Protein AF-A0A962GHF7-F1 (afdb_monomer_lite)

Radius of gyration: 29.21 Å; chains: 1; bounding box: 73×78×81 Å

Foldseek 3Di:
DDDDPPPDPPDPPVCPLFKFWFFLWFCDVFKAADPDDADFQAFADAPQWTWGWIHGPQFTAIWIARNVQRDIDGQGGARDSPQWAQFDDPHQKTKIWGARDPPGFTFIWMASRDNVRTDTLDPFGADPPDDSPFRQWDADQQWIWGQGPVQWIWIQHPSDTDTAPAHDPDRPPQAKDDLHVQFIWGARPVDQQWIWTGHPVHIDTLPPRDPPQKGWDGWDQDPQKIWTWIFRHDDPLTWIWIWIAHSVSDIDILVVDVVRTQFRDWDDAPNWIKTKHFDNVAQRKIWIFTADPVRDTDDTLDIDHQWDWDDWDHAHQKIKTWIQNPVPRFIWIWIQANVRHTDTDPDRDDFPAAPHFAQQVNWTWGWDQDVVQRWTWTWTQHNVRDTDTWTFDQWHWRHWHDDPNDNWIWTFIQGNVPRITGITTIDSFHAPDPLPAAWKDFPVDPPKTKGWDWDADPVGFIKIKMKIFDDDPNHTAIWIWMDGDDRPHQKDKTWIWGFDDPCVPPPPDDTDIDGAFMKMWGGPHSQWIWIWTAGPNDIDIGIMGGPDCPVSVSRITDD

pLDDT: mean 82.67, std 13.57, range [33.34, 98.19]

Sequence (559 aa):
MSKFFTIFLLLFSNYIDSKSWNHLLAQKEHLQFSPDFPTIESPVLIDNKLVFKGLSYQHFGLWSYDTQTNELLTLIPSKANNSIRNLTNTGSEVYFLYRETEYGHDTIWKTDGTLSGTGELNNEHVFIGGSPNQPSMVFEDNVLLARGSNGVILEFSNNQMISHDVGLYDVFLNRLCVFGPQNFVTFDYYDEKRVVHITESGISELSTILPEGFVINHMVNIDNDCYIHITEGFDYNAPFDILKVSPSGETKLFSDNDNLQNIYQIFKHNNKKYAFRKNLDEENSSSILTLSAENQIENVLFTLSNGSFNEIISTKGQLHVRFDESLTGEYKHYYMGPDNSFLPLRSNRYLKLPNHYPSLNSDTLILTEEELLGKIEINSINSDGQQVTVSSQGFDFIDAISSEFSDNVFYLLRDRETGIKSIYSLSDQPYIGAPSSGIWHDPELKNQGLFIRQGNRHFGAPYIFATMYTFHNGQPFWVAGNTDYSPGQSSIQIDLFDFQGSNFFELFEEPARNEFGTITITPSGCDSMHIQVAHDGLTHDFNFRRINNTTYKKYCLQN

Secondary structure (DSSP, 8-state):
----SSSS-----------EEEEEEE-BTTEEE-SS--SSS--EEETTEEEEEEEESS-EEEEEEETTT--EEEEEEESSGGGEEEEEE-SS-EEEEE-SSTTSPEEEEEESSSSTT-EEEEEEEE---S-TTS--EEEETTEEEEEBTTSPEEEEETTEEEEE-----S--TTSEEEEETTEEEEE-TTSTT-EEEEETTEEEE-S----TTEEEEEEEEETTEEEEEEEETT-TTS-EEEEEE-TT--EEESTTSGGGTTEEEEEEETTEEEEEEEETTSTTEEEEEEE-TTS-EEEEEEEESS-EEEEEEE-SS-EEEEEEETTTTEEEEEEE-TTS-EEEES--S-----SS--EETTEEEEEEEETTTTEEEEEEE-TT--EEEEEESSEEEEEEEEETTEEEEEEEEEETTT--EEEEEEESS--SSGGG-EEEE-TTSTT-EEEEEEEE-TTS-EEEEEEEEEEETTEEEEEEEEEE--TT-S-EEEEEEEEESSGGGSTTPPPEEEEEEEEEEEE-SSSEEEEEEEETTEEEEEEEEES--TTTGGGB-B-

Structure (mmCIF, N/CA/C/O backbone):
data_AF-A0A962GHF7-F1
#
_entry.id   AF-A0A962GHF7-F1
#
loop_
_atom_site.group_PDB
_atom_site.id
_atom_site.type_symbol
_atom_site.label_atom_id
_atom_site.label_alt_id
_atom_site.label_comp_id
_atom_site.label_asym_id
_atom_site.label_entity_id
_atom_site.label_seq_id
_atom_site.pdbx_PDB_ins_code
_atom_site.Cartn_x
_atom_site.Cartn_y
_atom_site.Cartn_z
_atom_site.occupancy
_atom_site.B_iso_or_equiv
_atom_site.auth_seq_id
_atom_site.auth_comp_id
_atom_site.auth_asym_id
_atom_site.auth_atom_id
_atom_site.pdbx_PDB_model_num
ATOM 1 N N . MET A 1 1 ? -37.617 52.497 7.848 1.00 41.84 1 MET A N 1
ATOM 2 C CA . MET A 1 1 ? -36.383 51.919 8.421 1.00 41.84 1 MET A CA 1
ATOM 3 C C . MET A 1 1 ? -36.508 50.407 8.392 1.00 41.84 1 MET A C 1
ATOM 5 O O . MET A 1 1 ? -36.946 49.794 9.350 1.00 41.84 1 MET A O 1
ATOM 9 N N . SER A 1 2 ? -36.229 49.849 7.221 1.00 42.25 2 SER A N 1
ATOM 10 C CA . SER A 1 2 ? -36.240 48.426 6.886 1.00 42.25 2 SER A CA 1
ATOM 11 C C . SER A 1 2 ? -34.882 48.140 6.246 1.00 42.25 2 SER A C 1
ATOM 13 O O . SER A 1 2 ? -34.364 49.027 5.565 1.00 42.25 2 SER A O 1
ATOM 15 N N . LYS A 1 3 ? -34.365 46.922 6.454 1.00 37.94 3 LYS A N 1
ATOM 16 C CA . LYS A 1 3 ? -33.073 46.370 5.998 1.00 37.94 3 LYS A CA 1
ATOM 17 C C . LYS A 1 3 ? -31.865 46.727 6.869 1.00 37.94 3 LYS A C 1
ATOM 19 O O . LYS A 1 3 ? -31.210 47.719 6.600 1.00 37.94 3 LYS A O 1
ATOM 24 N N . PHE A 1 4 ? -31.545 45.882 7.858 1.00 37.69 4 PHE A N 1
ATOM 25 C CA . PHE A 1 4 ? -30.149 45.683 8.303 1.00 37.69 4 PHE A CA 1
ATOM 26 C C . PHE A 1 4 ? -29.876 44.379 9.089 1.00 37.69 4 PHE A C 1
ATOM 28 O O . PHE A 1 4 ? -28.851 44.275 9.747 1.00 37.69 4 PHE A O 1
ATOM 35 N N . PHE A 1 5 ? -30.742 43.358 9.027 1.00 38.19 5 PHE A N 1
ATOM 36 C CA . PHE A 1 5 ? -30.553 42.127 9.819 1.00 38.19 5 PHE A CA 1
ATOM 37 C C . PHE A 1 5 ? -30.829 40.854 9.010 1.00 38.19 5 PHE A C 1
ATOM 39 O O . PHE A 1 5 ? -31.669 40.030 9.350 1.00 38.19 5 PHE A O 1
ATOM 46 N N . THR A 1 6 ? -30.153 40.708 7.873 1.00 38.44 6 THR A N 1
ATOM 47 C CA . THR A 1 6 ? -30.081 39.443 7.127 1.00 38.44 6 THR A CA 1
ATOM 48 C C . THR A 1 6 ? -28.832 39.506 6.256 1.00 38.44 6 THR A C 1
ATOM 50 O O . THR A 1 6 ? -28.925 39.995 5.145 1.00 38.44 6 THR A O 1
ATOM 53 N N . ILE A 1 7 ? -27.666 39.169 6.816 1.00 34.47 7 ILE A N 1
ATOM 54 C CA . ILE A 1 7 ? -26.400 38.729 6.180 1.00 34.47 7 ILE A CA 1
ATOM 55 C C . ILE A 1 7 ? -25.414 38.597 7.356 1.00 34.47 7 ILE A C 1
ATOM 57 O O . ILE A 1 7 ? -24.706 39.535 7.688 1.00 34.47 7 ILE A O 1
ATOM 61 N N . PHE A 1 8 ? -25.481 37.485 8.090 1.00 34.94 8 PHE A N 1
ATOM 62 C CA . PHE A 1 8 ? -24.362 36.966 8.907 1.00 34.94 8 PHE A CA 1
ATOM 63 C C . PHE A 1 8 ? -24.564 35.487 9.304 1.00 34.94 8 PHE A C 1
ATOM 65 O O . PHE A 1 8 ? -23.908 34.982 10.205 1.00 34.94 8 PHE A O 1
ATOM 72 N N . LEU A 1 9 ? -25.488 34.781 8.636 1.00 33.34 9 LEU A N 1
ATOM 73 C CA . LEU A 1 9 ? -25.888 33.408 8.968 1.00 33.34 9 LEU A CA 1
ATOM 74 C C . LEU A 1 9 ? -25.878 32.499 7.724 1.00 33.34 9 LEU A C 1
ATOM 76 O O . LEU A 1 9 ? -26.811 31.751 7.461 1.00 33.34 9 LEU A O 1
ATOM 80 N N . LEU A 1 10 ? -24.811 32.607 6.934 1.00 33.84 10 LEU A N 1
ATOM 81 C CA . LEU A 1 10 ? -24.304 31.521 6.094 1.00 33.84 10 LEU A CA 1
ATOM 82 C C . LEU A 1 10 ? -22.955 31.163 6.729 1.00 33.84 10 LEU A C 1
ATOM 84 O O . LEU A 1 10 ? -21.967 31.859 6.533 1.00 33.84 10 LEU A O 1
ATOM 88 N N . LEU A 1 11 ? -22.978 30.345 7.781 1.00 34.50 11 LEU A N 1
ATOM 89 C CA . LEU A 1 11 ? -22.773 28.902 7.643 1.00 34.50 11 LEU A CA 1
ATOM 90 C C . LEU A 1 11 ? -21.454 28.586 6.919 1.00 34.50 11 LEU A C 1
ATOM 92 O O . LEU A 1 11 ? -21.418 27.789 5.994 1.00 34.50 11 LEU A O 1
ATOM 96 N N . PHE A 1 12 ? -20.345 29.125 7.428 1.00 33.81 12 PHE A N 1
ATOM 97 C CA . PHE A 1 12 ? -19.187 28.260 7.640 1.00 33.81 12 PHE A CA 1
ATOM 98 C C . PHE A 1 12 ? -19.544 27.303 8.785 1.00 33.81 12 PHE A C 1
ATOM 100 O O . PHE A 1 12 ? -19.048 27.426 9.903 1.00 33.81 12 PHE A O 1
ATOM 107 N N . SER A 1 13 ? -20.442 26.346 8.526 1.00 34.25 13 SER A N 1
ATOM 108 C CA . SER A 1 13 ? -20.278 25.042 9.151 1.00 34.25 13 SER A CA 1
ATOM 109 C C . SER A 1 13 ? -19.031 24.474 8.492 1.00 34.25 13 SER A C 1
ATOM 111 O O . SER A 1 13 ? -19.116 23.725 7.522 1.00 34.25 13 SER A O 1
ATOM 113 N N . ASN A 1 14 ? -17.863 24.901 8.972 1.00 36.84 14 ASN A N 1
ATOM 114 C CA . ASN A 1 14 ? -16.688 24.067 8.858 1.00 36.84 14 ASN A CA 1
ATOM 115 C C . ASN A 1 14 ? -17.081 22.826 9.654 1.00 36.84 14 ASN A C 1
ATOM 117 O O . ASN A 1 14 ? -16.964 22.808 10.879 1.00 36.84 14 ASN A O 1
ATOM 121 N N . TYR A 1 15 ? -17.686 21.856 8.966 1.00 40.62 15 TYR A N 1
ATOM 122 C CA . TYR A 1 15 ? -17.605 20.468 9.359 1.00 40.62 15 TYR A CA 1
ATOM 123 C C . TYR A 1 15 ? -16.105 20.227 9.431 1.00 40.62 15 TYR A C 1
ATOM 125 O O . TYR A 1 15 ? -15.425 20.020 8.432 1.00 40.62 15 TYR A O 1
ATOM 133 N N . ILE A 1 16 ? -15.550 20.448 10.620 1.00 43.69 16 ILE A N 1
ATOM 134 C CA . ILE A 1 16 ? -14.257 19.907 10.972 1.00 43.69 16 ILE A CA 1
ATOM 135 C C . ILE A 1 16 ? -14.584 18.428 11.086 1.00 43.69 16 ILE A C 1
ATOM 137 O O . ILE A 1 16 ? -14.945 17.964 12.166 1.00 43.69 16 ILE A O 1
ATOM 141 N N . ASP A 1 17 ? -14.596 17.739 9.945 1.00 53.25 17 ASP A N 1
ATOM 142 C CA . ASP A 1 17 ? -14.731 16.296 9.908 1.00 53.25 17 ASP A CA 1
ATOM 143 C C . ASP A 1 17 ? -13.555 15.776 10.721 1.00 53.25 17 ASP A C 1
ATOM 145 O O . ASP A 1 17 ? -12.383 15.897 10.344 1.00 53.25 17 ASP A O 1
ATOM 149 N N . SER A 1 18 ? -13.865 15.351 11.944 1.00 57.69 18 SER A N 1
ATOM 150 C CA . SER A 1 18 ? -12.867 14.851 12.864 1.00 57.69 18 SER A CA 1
ATOM 151 C C . SER A 1 18 ? -12.486 13.471 12.366 1.00 57.69 18 SER A C 1
ATOM 153 O O . SER A 1 18 ? -13.131 12.481 12.710 1.00 57.69 18 SER A O 1
ATOM 155 N N . LYS A 1 19 ? -11.451 13.405 11.533 1.00 70.50 19 LYS A N 1
ATOM 156 C CA . LYS A 1 19 ? -10.890 12.123 11.132 1.00 70.50 19 LYS A CA 1
ATOM 157 C C . LYS A 1 19 ? -10.319 11.413 12.364 1.00 70.50 19 LYS A C 1
ATOM 159 O O . LYS A 1 19 ? -9.917 12.035 13.353 1.00 70.50 19 LYS A O 1
ATOM 164 N N . SER A 1 20 ? -10.270 10.091 12.319 1.00 70.12 20 SER A N 1
ATOM 165 C CA . SER A 1 20 ? -9.742 9.280 13.419 1.00 70.12 20 SER A CA 1
ATOM 166 C C . SER A 1 20 ? -8.859 8.145 12.919 1.00 70.12 20 SER A C 1
ATOM 168 O O . SER A 1 20 ? -9.035 7.640 11.807 1.00 70.12 20 SER A O 1
ATOM 170 N N . TRP A 1 21 ? -7.900 7.756 13.763 1.00 76.38 21 TRP A N 1
ATOM 171 C CA . TRP A 1 21 ? -7.088 6.566 13.552 1.00 76.38 21 TRP A CA 1
ATOM 172 C C . TRP A 1 21 ? -7.868 5.328 13.966 1.00 76.38 21 TRP A C 1
ATOM 174 O O . TRP A 1 21 ? -7.890 4.934 15.136 1.00 76.38 21 TRP A O 1
ATOM 184 N N . ASN A 1 22 ? -8.481 4.689 12.980 1.00 75.50 22 ASN A N 1
ATOM 185 C CA . ASN A 1 22 ? -9.209 3.455 13.171 1.00 75.50 22 ASN A CA 1
ATOM 186 C C . ASN A 1 22 ? -8.234 2.281 13.140 1.00 75.50 22 ASN A C 1
ATOM 188 O O . ASN A 1 22 ? -7.770 1.829 12.098 1.00 75.50 22 ASN A O 1
ATOM 192 N N . HIS A 1 23 ? -7.917 1.783 14.327 1.00 78.50 23 HIS A N 1
ATOM 193 C CA . HIS A 1 23 ? -7.039 0.640 14.529 1.00 78.50 23 HIS A CA 1
ATOM 194 C C . HIS A 1 23 ? -7.647 -0.649 13.956 1.00 78.50 23 HIS A C 1
ATOM 196 O O . HIS A 1 23 ? -8.673 -1.103 14.437 1.00 78.50 23 HIS A O 1
ATOM 202 N N . LEU A 1 24 ? -7.057 -1.249 12.929 1.00 78.69 24 LEU A N 1
ATOM 203 C CA . LEU A 1 24 ? -7.611 -2.467 12.319 1.00 78.69 24 LEU A CA 1
ATOM 204 C C . LEU A 1 24 ? -6.968 -3.713 12.897 1.00 78.69 24 LEU A C 1
ATOM 206 O O . LEU A 1 24 ? -7.639 -4.644 13.333 1.00 78.69 24 LEU A O 1
ATOM 210 N N . LEU A 1 25 ? -5.640 -3.700 12.932 1.00 76.25 25 LEU A N 1
ATOM 211 C CA . LEU A 1 25 ? -4.863 -4.839 13.364 1.00 76.25 25 LEU A CA 1
ATOM 212 C C . LEU A 1 25 ? -3.743 -4.354 14.270 1.00 76.25 25 LEU A C 1
ATOM 214 O O . LEU A 1 25 ? -2.734 -3.813 13.815 1.00 76.25 25 LEU A O 1
ATOM 218 N N . ALA A 1 26 ? -3.920 -4.566 15.573 1.00 64.38 26 ALA A N 1
ATOM 219 C CA . ALA A 1 26 ? -2.791 -4.534 16.484 1.00 64.38 26 ALA A CA 1
ATOM 220 C C . ALA A 1 26 ? -1.910 -5.739 16.251 1.00 64.38 26 ALA A C 1
ATOM 222 O O . ALA A 1 26 ? -2.405 -6.840 15.994 1.00 64.38 26 ALA A O 1
ATOM 223 N N . GLN A 1 27 ? -0.633 -5.550 16.553 1.00 62.62 27 GLN A N 1
ATOM 224 C CA . GLN A 1 27 ? 0.126 -6.624 17.155 1.00 62.62 27 GLN A CA 1
ATOM 225 C C . GLN A 1 27 ? -0.617 -7.102 18.416 1.00 62.62 27 GLN A C 1
ATOM 227 O O . GLN A 1 27 ? -0.498 -6.520 19.495 1.00 62.62 27 GLN A O 1
ATOM 232 N N . LYS A 1 28 ? -1.486 -8.107 18.264 1.00 60.53 28 LYS A N 1
ATOM 233 C CA . LYS A 1 28 ? -2.082 -8.811 19.401 1.00 60.53 28 LYS A CA 1
ATOM 234 C C . LYS A 1 28 ? -0.946 -9.542 20.109 1.00 60.53 28 LYS A C 1
ATOM 236 O O . LYS A 1 28 ? 0.072 -9.842 19.488 1.00 60.53 28 LYS A O 1
ATOM 241 N N . GLU A 1 29 ? -1.140 -9.912 21.373 1.00 54.09 29 GLU A N 1
ATOM 242 C CA . GLU A 1 29 ? -0.174 -10.759 22.094 1.00 54.09 29 GLU A CA 1
ATOM 243 C C . GLU A 1 29 ? 0.269 -11.972 21.245 1.00 54.09 29 GLU A C 1
ATOM 245 O O . GLU A 1 29 ? 1.426 -12.379 21.286 1.00 54.09 29 GLU A O 1
ATOM 250 N N . HIS A 1 30 ? -0.634 -12.464 20.383 1.00 62.75 30 HIS A N 1
ATOM 251 C CA . HIS A 1 30 ? -0.453 -13.624 19.516 1.00 62.75 30 HIS A CA 1
ATOM 252 C C . HIS A 1 30 ? -0.048 -13.344 18.062 1.00 62.75 30 HIS A C 1
ATOM 254 O O . HIS A 1 30 ? 0.065 -14.319 17.329 1.00 62.75 30 HIS A O 1
ATOM 260 N N . LEU A 1 31 ? 0.120 -12.097 17.609 1.00 73.25 31 LEU A N 1
ATOM 261 C CA . LEU A 1 31 ? 0.556 -11.808 16.236 1.00 73.25 31 LEU A CA 1
ATOM 262 C C . LEU A 1 31 ? 1.430 -10.557 16.213 1.00 73.25 31 LEU A C 1
ATOM 264 O O . LEU A 1 31 ? 0.940 -9.484 16.527 1.00 73.25 31 LEU A O 1
ATOM 268 N N . GLN A 1 32 ? 2.697 -10.668 15.826 1.00 76.62 32 GLN A N 1
ATOM 269 C CA . GLN A 1 32 ? 3.638 -9.553 15.745 1.00 76.62 32 GLN A CA 1
ATOM 270 C C . GLN A 1 32 ? 4.061 -9.302 14.303 1.00 76.62 32 GLN A C 1
ATOM 272 O O . GLN A 1 32 ? 4.414 -10.237 13.586 1.00 76.62 32 GLN A O 1
ATOM 277 N N . PHE A 1 33 ? 4.080 -8.037 13.885 1.00 79.06 33 PHE A N 1
ATOM 278 C CA . PHE A 1 33 ? 4.818 -7.657 12.683 1.00 79.06 33 PHE A CA 1
ATOM 279 C C . PHE A 1 33 ? 6.308 -7.860 12.954 1.00 79.06 33 PHE A C 1
ATOM 281 O O . PHE A 1 33 ? 6.786 -7.500 14.032 1.00 79.06 33 PHE A O 1
ATOM 288 N N . SER A 1 34 ? 7.038 -8.441 11.999 1.00 65.25 34 SER A N 1
ATOM 289 C CA . SER A 1 34 ? 8.445 -8.795 12.211 1.00 65.25 34 SER A CA 1
ATOM 290 C C . SER A 1 34 ? 9.254 -7.567 12.692 1.00 65.25 34 SER A C 1
ATOM 292 O O . SER A 1 34 ? 9.153 -6.482 12.095 1.00 65.25 34 SER A O 1
ATOM 294 N N . PRO A 1 35 ? 9.996 -7.669 13.812 1.00 59.31 35 PRO A N 1
ATOM 295 C CA . PRO A 1 35 ? 10.671 -6.523 14.419 1.00 59.31 35 PRO A CA 1
ATOM 296 C C . PRO A 1 35 ? 11.843 -6.002 13.572 1.00 59.31 35 PRO A C 1
ATOM 298 O O . PRO A 1 35 ? 12.059 -4.789 13.557 1.00 59.31 35 PRO A O 1
ATOM 301 N N . ASP A 1 36 ? 12.503 -6.876 12.802 1.00 59.44 36 ASP A N 1
ATOM 302 C CA . ASP A 1 36 ? 13.882 -6.672 12.328 1.00 59.44 36 ASP A CA 1
ATOM 303 C C . ASP A 1 36 ? 14.049 -6.177 10.882 1.00 59.44 36 ASP A C 1
ATOM 305 O O . ASP A 1 36 ? 15.181 -5.992 10.438 1.00 59.44 36 ASP A O 1
ATOM 309 N N . PHE A 1 37 ? 12.973 -5.939 10.126 1.00 54.97 37 PHE A N 1
ATOM 310 C CA . PHE A 1 37 ? 13.117 -5.614 8.702 1.00 54.97 37 PHE A CA 1
ATOM 311 C C . PHE A 1 37 ? 12.976 -4.117 8.393 1.00 54.97 37 PHE A C 1
ATOM 313 O O . PHE A 1 37 ? 11.915 -3.533 8.647 1.00 54.97 37 PHE A O 1
ATOM 320 N N . PRO A 1 38 ? 14.016 -3.479 7.817 1.00 52.19 38 PRO A N 1
ATOM 321 C CA . PRO A 1 38 ? 13.871 -2.183 7.180 1.00 52.19 38 PRO A CA 1
ATOM 322 C C . PRO A 1 38 ? 13.023 -2.351 5.905 1.00 52.19 38 PRO A C 1
ATOM 324 O O . PRO A 1 38 ? 13.422 -2.986 4.936 1.00 52.19 38 PRO A O 1
ATOM 327 N N . THR A 1 39 ? 11.815 -1.790 5.945 1.00 54.09 39 THR A N 1
ATOM 328 C CA . THR A 1 39 ? 11.042 -1.243 4.810 1.00 54.09 39 THR A CA 1
ATOM 329 C C . THR A 1 39 ? 10.552 -2.128 3.651 1.00 54.09 39 THR A C 1
ATOM 331 O O . THR A 1 39 ? 9.718 -1.626 2.913 1.00 54.09 39 THR A O 1
ATOM 334 N N . ILE A 1 40 ? 10.993 -3.374 3.439 1.00 54.41 40 ILE A N 1
ATOM 335 C CA . ILE A 1 40 ? 10.717 -4.067 2.146 1.00 54.41 40 ILE A CA 1
ATOM 336 C C . ILE A 1 40 ? 9.635 -5.150 2.213 1.00 54.41 40 ILE A C 1
ATOM 338 O O . ILE A 1 40 ? 9.053 -5.517 1.198 1.00 54.41 40 ILE A O 1
ATOM 342 N N . GLU A 1 41 ? 9.283 -5.619 3.405 1.00 71.88 41 GLU A N 1
ATOM 343 C CA . GLU A 1 41 ? 8.195 -6.591 3.584 1.00 71.88 41 GLU A CA 1
ATOM 344 C C . GLU A 1 41 ? 6.946 -5.926 4.155 1.00 71.88 41 GLU A C 1
ATOM 346 O O . GLU A 1 41 ? 6.341 -6.395 5.124 1.00 71.88 41 GLU A O 1
ATOM 351 N N . SER A 1 42 ? 6.593 -4.784 3.579 1.00 80.50 42 SER A N 1
ATOM 352 C CA . SER A 1 42 ? 5.355 -4.107 3.915 1.00 80.50 42 SER A CA 1
ATOM 353 C C . SER A 1 42 ? 4.149 -4.993 3.603 1.00 80.50 42 SER A C 1
ATOM 355 O O . SER A 1 42 ? 4.185 -5.772 2.646 1.00 80.50 42 SER A O 1
ATOM 357 N N . PRO A 1 43 ? 3.071 -4.901 4.400 1.00 91.12 43 PRO A N 1
ATOM 358 C CA . PRO A 1 43 ? 1.798 -5.493 4.026 1.00 91.12 43 PRO A CA 1
ATOM 359 C C . PRO A 1 43 ? 1.390 -5.049 2.621 1.00 91.12 43 PRO A C 1
ATOM 361 O O . PRO A 1 43 ? 1.591 -3.896 2.246 1.00 91.12 43 PRO A O 1
ATOM 364 N N . VAL A 1 44 ? 0.783 -5.956 1.871 1.00 92.00 44 VAL A N 1
ATOM 365 C CA . VAL A 1 44 ? 0.250 -5.698 0.536 1.00 92.00 44 VAL A CA 1
ATOM 366 C C . VAL A 1 44 ? -1.267 -5.793 0.589 1.00 92.00 44 VAL A C 1
ATOM 368 O O . VAL A 1 44 ? -1.815 -6.698 1.214 1.00 92.00 44 VAL A O 1
ATOM 371 N N . LEU A 1 45 ? -1.951 -4.853 -0.058 1.00 92.06 45 LEU A N 1
ATOM 372 C CA . LEU A 1 45 ? -3.404 -4.854 -0.171 1.00 92.06 45 LEU A CA 1
ATOM 373 C C . LEU A 1 45 ? -3.837 -5.475 -1.506 1.00 92.06 45 LEU A C 1
ATOM 375 O O . LEU A 1 45 ? -3.550 -4.920 -2.565 1.00 92.06 45 LEU A O 1
ATOM 379 N N . ILE A 1 46 ? -4.569 -6.585 -1.446 1.00 92.94 46 ILE A N 1
ATOM 380 C CA . ILE A 1 46 ? -5.248 -7.194 -2.599 1.00 92.94 46 ILE A CA 1
ATOM 381 C C . ILE A 1 46 ? -6.750 -7.226 -2.336 1.00 92.94 46 ILE A C 1
ATOM 383 O O . ILE A 1 46 ? -7.203 -7.763 -1.325 1.00 92.94 46 ILE A O 1
ATOM 387 N N . ASP A 1 47 ? -7.531 -6.595 -3.207 1.00 90.25 47 ASP A N 1
ATOM 388 C CA . ASP A 1 47 ? -8.953 -6.318 -2.984 1.00 90.25 47 ASP A CA 1
ATOM 389 C C . ASP A 1 47 ? -9.223 -5.681 -1.598 1.00 90.25 47 ASP A C 1
ATOM 391 O O . ASP A 1 47 ? -8.886 -4.521 -1.350 1.00 90.25 47 ASP A O 1
ATOM 395 N N . ASN A 1 48 ? -9.815 -6.455 -0.680 1.00 90.31 48 ASN A N 1
ATOM 396 C CA . ASN A 1 48 ? -10.103 -6.088 0.711 1.00 90.31 48 ASN A CA 1
ATOM 397 C C . ASN A 1 48 ? -9.278 -6.908 1.714 1.00 90.31 48 ASN A C 1
ATOM 399 O O . ASN A 1 48 ? -9.678 -7.067 2.863 1.00 90.31 48 ASN A O 1
ATOM 403 N N . LYS A 1 49 ? -8.161 -7.498 1.286 1.00 94.12 49 LYS A N 1
ATOM 404 C CA . LYS A 1 49 ? -7.315 -8.341 2.129 1.00 94.12 49 LYS A CA 1
ATOM 405 C C . LYS A 1 49 ? -5.924 -7.748 2.248 1.00 94.12 49 LYS A C 1
ATOM 407 O O . LYS A 1 49 ? -5.236 -7.513 1.258 1.00 94.12 49 LYS A O 1
ATOM 412 N N . LEU A 1 50 ? -5.502 -7.541 3.487 1.00 94.31 50 LEU A N 1
ATOM 413 C CA . LEU A 1 50 ? -4.124 -7.227 3.823 1.00 94.31 50 LEU A CA 1
ATOM 414 C C . LEU A 1 50 ? -3.347 -8.534 3.936 1.00 94.31 50 LEU A C 1
ATOM 416 O O . LEU A 1 50 ? -3.571 -9.315 4.861 1.00 94.31 50 LEU A O 1
ATOM 420 N N . VAL A 1 51 ? -2.422 -8.757 3.011 1.00 95.06 51 VAL A N 1
ATOM 421 C CA . VAL A 1 51 ? -1.491 -9.883 3.025 1.00 95.06 51 VAL A CA 1
ATOM 422 C C . VAL A 1 51 ? -0.168 -9.413 3.605 1.00 95.06 51 VAL A C 1
ATOM 424 O O . VAL A 1 51 ? 0.436 -8.460 3.119 1.00 95.06 51 VAL A O 1
ATOM 427 N N . PHE A 1 52 ? 0.294 -10.058 4.669 1.00 93.38 52 PHE A N 1
ATOM 428 C CA . PHE A 1 52 ? 1.508 -9.637 5.361 1.00 93.38 52 PHE A CA 1
ATOM 429 C C . PHE A 1 52 ? 2.202 -10.795 6.056 1.00 93.38 52 PHE A C 1
ATOM 431 O O . PHE A 1 52 ? 1.619 -11.830 6.379 1.00 93.38 52 PHE A O 1
ATOM 438 N N . LYS A 1 53 ? 3.483 -10.593 6.337 1.00 91.12 53 LYS A N 1
ATOM 439 C CA . LYS A 1 53 ? 4.266 -11.498 7.163 1.00 91.12 53 LYS A CA 1
ATOM 440 C C . LYS A 1 53 ? 4.063 -11.175 8.640 1.00 91.12 53 LYS A C 1
ATOM 442 O O . LYS A 1 53 ? 4.201 -10.027 9.064 1.00 91.12 53 LYS A O 1
ATOM 447 N N . GLY A 1 54 ? 3.783 -12.198 9.435 1.00 89.31 54 GLY A N 1
ATOM 448 C CA . GLY A 1 54 ? 3.521 -12.059 10.864 1.00 89.31 54 GLY A CA 1
ATOM 449 C C . GLY A 1 54 ? 4.084 -13.221 11.672 1.00 89.31 54 GLY A C 1
ATOM 450 O O . GLY A 1 54 ? 4.269 -14.326 11.162 1.00 89.31 54 GLY A O 1
ATOM 451 N N . LEU A 1 55 ? 4.351 -12.971 12.948 1.00 86.62 55 LEU A N 1
ATOM 452 C CA . LEU A 1 55 ? 4.812 -13.947 13.930 1.00 86.62 55 LEU A CA 1
ATOM 453 C C . LEU A 1 55 ? 3.696 -14.248 14.923 1.00 86.62 55 LEU A C 1
ATOM 455 O O . LEU A 1 55 ? 3.293 -13.347 15.648 1.00 86.62 55 LEU A O 1
ATOM 459 N N . SER A 1 56 ? 3.246 -15.497 15.011 1.00 85.56 56 SER A N 1
ATOM 460 C CA . SER A 1 56 ? 2.435 -15.955 16.140 1.00 85.56 56 SER A CA 1
ATOM 461 C C . SER A 1 56 ? 3.273 -16.565 17.257 1.00 85.56 56 SER A C 1
ATOM 463 O O . SER A 1 56 ? 4.475 -16.763 17.109 1.00 85.56 56 SER A O 1
ATOM 465 N N . TYR A 1 57 ? 2.638 -16.935 18.374 1.00 80.50 57 TYR A N 1
ATOM 466 C CA . TYR A 1 57 ? 3.313 -17.685 19.447 1.00 80.50 57 TYR A CA 1
ATOM 467 C C . TYR A 1 57 ? 3.986 -18.978 18.980 1.00 80.50 57 TYR A C 1
ATOM 469 O O . TYR A 1 57 ? 4.886 -19.471 19.654 1.00 80.50 57 TYR A O 1
ATOM 477 N N . GLN A 1 58 ? 3.509 -19.567 17.884 1.00 82.31 58 GLN A N 1
ATOM 478 C CA . GLN A 1 58 ? 3.935 -20.896 17.459 1.00 82.31 58 GLN A CA 1
ATOM 479 C C . GLN A 1 58 ? 4.838 -20.865 16.229 1.00 82.31 58 GLN A C 1
ATOM 481 O O . GLN A 1 58 ? 5.645 -21.777 16.058 1.00 82.31 58 GLN A O 1
ATOM 486 N N . HIS A 1 59 ? 4.691 -19.866 15.359 1.00 85.31 59 HIS A N 1
ATOM 487 C CA . HIS A 1 59 ? 5.367 -19.854 14.067 1.00 85.31 59 HIS A CA 1
ATOM 488 C C . HIS A 1 59 ? 5.361 -18.454 13.434 1.00 85.31 59 HIS A C 1
ATOM 490 O O . HIS A 1 59 ? 4.458 -17.649 13.660 1.00 85.31 59 HIS A O 1
ATOM 496 N N . PHE A 1 60 ? 6.339 -18.187 12.572 1.00 89.00 60 PHE A N 1
ATOM 497 C CA . PHE A 1 60 ? 6.235 -17.123 11.574 1.00 89.00 60 PHE A CA 1
ATOM 498 C C . PHE A 1 60 ? 5.250 -17.551 10.488 1.00 89.00 60 PHE A C 1
ATOM 500 O O . PHE A 1 60 ? 4.854 -18.710 10.421 1.00 89.00 60 PHE A O 1
ATOM 507 N N . GLY A 1 61 ? 4.794 -16.651 9.635 1.00 92.25 61 GLY A N 1
ATOM 508 C CA . GLY A 1 61 ? 3.926 -17.062 8.545 1.00 92.25 61 GLY A CA 1
ATOM 509 C C . GLY A 1 61 ? 3.458 -15.929 7.668 1.00 92.25 61 GLY A C 1
ATOM 510 O O . GLY A 1 61 ? 3.685 -14.755 7.969 1.00 92.25 61 GLY A O 1
ATOM 511 N N . LEU A 1 62 ? 2.802 -16.325 6.584 1.00 94.56 62 LEU A N 1
ATOM 512 C CA . LEU A 1 62 ? 2.043 -15.429 5.733 1.00 94.56 62 LEU A CA 1
ATOM 513 C C . LEU A 1 62 ? 0.619 -15.397 6.268 1.00 94.56 62 LEU A C 1
ATOM 515 O O . LEU A 1 62 ? 0.016 -16.450 6.485 1.00 94.56 62 LEU A O 1
ATOM 519 N N . TRP A 1 63 ? 0.106 -14.199 6.491 1.00 95.19 63 TRP A N 1
ATOM 520 C CA . TRP A 1 63 ? -1.214 -13.954 7.045 1.00 95.19 63 TRP A CA 1
ATOM 521 C C . TRP A 1 63 ? -2.031 -13.132 6.065 1.00 95.19 63 TRP A C 1
ATOM 523 O O . TRP A 1 63 ? -1.490 -12.333 5.302 1.00 95.19 63 TRP A O 1
ATOM 533 N N . SER A 1 64 ? -3.336 -13.339 6.121 1.00 95.25 64 SER A N 1
ATOM 534 C CA . SER A 1 64 ? -4.348 -12.581 5.406 1.00 95.25 64 SER A CA 1
ATOM 535 C C . SER A 1 64 ? -5.308 -11.999 6.431 1.00 95.25 64 SER A C 1
ATOM 537 O O . SER A 1 64 ? -5.771 -12.716 7.320 1.00 95.25 64 SER A O 1
ATOM 539 N N . TYR A 1 65 ? -5.573 -10.702 6.342 1.00 93.56 65 TYR A N 1
ATOM 540 C CA . TYR A 1 65 ? -6.592 -10.028 7.135 1.00 93.56 65 TYR A CA 1
ATOM 541 C C . TYR A 1 65 ? -7.627 -9.404 6.209 1.00 93.56 65 TYR A C 1
ATOM 543 O O . TYR A 1 65 ? -7.310 -8.470 5.473 1.00 93.56 65 TYR A O 1
ATOM 551 N N . ASP A 1 66 ? -8.854 -9.912 6.252 1.00 92.56 66 ASP A N 1
ATOM 552 C CA . ASP A 1 66 ? -9.972 -9.352 5.501 1.00 92.56 66 ASP A CA 1
ATOM 553 C C . ASP A 1 66 ? -10.494 -8.098 6.214 1.00 92.56 66 ASP A C 1
ATOM 555 O O . ASP A 1 66 ? -10.972 -8.149 7.348 1.00 92.56 66 ASP A O 1
ATOM 559 N N . THR A 1 67 ? -10.380 -6.944 5.561 1.00 87.56 67 THR A N 1
ATOM 560 C CA . THR A 1 67 ? -10.716 -5.641 6.140 1.00 87.56 67 THR A CA 1
ATOM 561 C C . THR A 1 67 ? -12.219 -5.384 6.203 1.00 87.56 67 THR A C 1
ATOM 563 O O . THR A 1 67 ? -12.626 -4.411 6.832 1.00 87.56 67 THR A O 1
ATOM 566 N N . GLN A 1 68 ? -13.048 -6.220 5.566 1.00 86.06 68 GLN A N 1
ATOM 567 C CA . GLN A 1 68 ? -14.508 -6.133 5.648 1.00 86.06 68 GLN A CA 1
ATOM 568 C C . GLN A 1 68 ? -15.063 -7.040 6.744 1.00 86.06 68 GLN A C 1
ATOM 570 O O . GLN A 1 68 ? -15.926 -6.619 7.513 1.00 86.06 68 GLN A O 1
ATOM 575 N N . THR A 1 69 ? -14.577 -8.280 6.827 1.00 86.62 69 THR A N 1
ATOM 576 C CA . THR A 1 69 ? -15.073 -9.262 7.807 1.00 86.62 69 THR A CA 1
ATOM 577 C C . THR A 1 69 ? -14.282 -9.258 9.115 1.00 86.62 69 THR A C 1
ATOM 579 O O . THR A 1 69 ? -14.740 -9.819 10.110 1.00 86.62 69 THR A O 1
ATOM 582 N N . ASN A 1 70 ? -13.117 -8.601 9.141 1.00 83.06 70 ASN A N 1
ATOM 583 C CA . ASN A 1 70 ? -12.109 -8.674 10.205 1.00 83.06 70 ASN A CA 1
ATOM 584 C C . ASN A 1 70 ? -11.606 -10.103 10.471 1.00 83.06 70 ASN A C 1
ATOM 586 O O . ASN A 1 70 ? -11.147 -10.416 11.576 1.00 83.06 70 ASN A O 1
ATOM 590 N N . GLU A 1 71 ? -11.710 -10.987 9.478 1.00 87.56 71 GLU A N 1
ATOM 591 C CA . GLU A 1 71 ? -11.204 -12.349 9.569 1.00 87.56 71 GLU A CA 1
ATOM 592 C C . GLU A 1 71 ? -9.684 -12.354 9.398 1.00 87.56 71 GLU A C 1
ATOM 594 O O . GLU A 1 71 ? -9.144 -11.812 8.435 1.00 87.56 71 GLU A O 1
ATOM 599 N N . LEU A 1 72 ? -8.988 -12.978 10.350 1.00 90.44 72 LEU A N 1
ATOM 600 C CA . LEU A 1 72 ? -7.548 -13.196 10.296 1.00 90.44 72 LEU A CA 1
ATOM 601 C C . LEU A 1 72 ? -7.270 -14.668 9.985 1.00 90.44 72 LEU A C 1
ATOM 603 O O . LEU A 1 72 ? -7.653 -15.550 10.756 1.00 90.44 72 LEU A O 1
ATOM 607 N N . LEU A 1 73 ? -6.536 -14.917 8.906 1.00 93.75 73 LEU A N 1
ATOM 608 C CA . LEU A 1 73 ? -6.230 -16.245 8.395 1.00 93.75 73 LEU A CA 1
ATOM 609 C C . LEU A 1 73 ? -4.719 -16.441 8.245 1.00 93.75 73 LEU A C 1
ATOM 611 O O . LEU A 1 73 ? -4.032 -15.619 7.642 1.00 93.75 73 LEU A O 1
ATOM 615 N N . THR A 1 74 ? -4.195 -17.559 8.746 1.00 94.75 74 THR A N 1
ATOM 616 C CA . THR A 1 74 ? -2.836 -18.007 8.409 1.00 94.75 74 THR A CA 1
ATOM 617 C C . THR A 1 74 ? -2.870 -18.676 7.041 1.00 94.75 74 THR A C 1
ATOM 619 O O . THR A 1 74 ? -3.510 -19.713 6.895 1.00 94.75 74 THR A O 1
ATOM 622 N N . LEU A 1 75 ? -2.160 -18.125 6.060 1.00 95.75 75 LEU A N 1
ATOM 623 C CA . LEU A 1 75 ? -2.030 -18.710 4.725 1.00 95.75 75 LEU A CA 1
ATOM 624 C C . LEU A 1 75 ? -0.930 -19.773 4.682 1.00 95.75 75 LEU A C 1
ATOM 626 O O . LEU A 1 75 ? -1.149 -20.878 4.198 1.00 95.75 75 LEU A O 1
ATOM 630 N N . ILE A 1 76 ? 0.247 -19.450 5.229 1.00 94.31 76 ILE A N 1
ATOM 631 C CA . ILE A 1 76 ? 1.395 -20.364 5.289 1.00 94.31 76 ILE A CA 1
ATOM 632 C C . ILE A 1 76 ? 2.035 -20.268 6.672 1.00 94.31 76 ILE A C 1
ATOM 634 O O . ILE A 1 76 ? 2.635 -19.235 6.981 1.00 94.31 76 ILE A O 1
ATOM 638 N N . PRO A 1 77 ? 1.967 -21.314 7.512 1.00 91.31 77 PRO A N 1
ATOM 639 C CA . PRO A 1 77 ? 2.795 -21.380 8.704 1.00 91.31 77 PRO A CA 1
ATOM 640 C C . PRO A 1 77 ? 4.253 -21.656 8.307 1.00 91.31 77 PRO A C 1
ATOM 642 O O . PRO A 1 77 ? 4.542 -22.538 7.503 1.00 91.31 77 PRO A O 1
ATOM 645 N N . SER A 1 78 ? 5.194 -20.926 8.894 1.00 85.56 78 SER A N 1
ATOM 646 C CA . SER A 1 78 ? 6.632 -21.124 8.729 1.00 85.56 78 SER A CA 1
ATOM 647 C C . SER A 1 78 ? 7.361 -21.186 10.067 1.00 85.56 78 SER A C 1
ATOM 649 O O . SER A 1 78 ? 7.143 -20.392 10.980 1.00 85.56 78 SER A O 1
ATOM 651 N N . LYS A 1 79 ? 8.319 -22.105 10.167 1.00 81.81 79 LYS A N 1
ATOM 652 C CA . LYS A 1 79 ? 9.189 -22.216 11.339 1.00 81.81 79 LYS A CA 1
ATOM 653 C C . LYS A 1 79 ? 10.314 -21.178 11.359 1.00 81.81 79 LYS A C 1
ATOM 655 O O . LYS A 1 79 ? 10.873 -20.952 12.427 1.00 81.81 79 LYS A O 1
ATOM 660 N N . ALA A 1 80 ? 10.648 -20.555 10.226 1.00 82.69 80 ALA A N 1
ATOM 661 C CA . ALA A 1 80 ? 11.747 -19.597 10.134 1.00 82.69 80 ALA A CA 1
ATOM 662 C C . ALA A 1 80 ? 11.250 -18.181 9.811 1.00 82.69 80 ALA A C 1
ATOM 664 O O . ALA A 1 80 ? 10.374 -17.981 8.968 1.00 82.69 80 ALA A O 1
ATOM 665 N N . ASN A 1 81 ? 11.855 -17.181 10.464 1.00 77.50 81 ASN A N 1
ATOM 666 C CA . ASN A 1 81 ? 11.521 -15.767 10.258 1.00 77.50 81 ASN A CA 1
ATOM 667 C C . ASN A 1 81 ? 11.752 -15.343 8.806 1.00 77.50 81 ASN A C 1
ATOM 669 O O . ASN A 1 81 ? 10.983 -14.572 8.263 1.00 77.50 81 ASN A O 1
ATOM 673 N N . ASN A 1 82 ? 12.758 -15.887 8.125 1.00 79.00 82 ASN A N 1
ATOM 674 C CA . ASN A 1 82 ? 13.158 -15.405 6.796 1.00 79.00 82 ASN A CA 1
ATOM 675 C C . ASN A 1 82 ? 12.550 -16.212 5.645 1.00 79.00 82 ASN A C 1
ATOM 677 O O . ASN A 1 82 ? 13.005 -16.109 4.509 1.00 79.00 82 ASN A O 1
ATOM 681 N N . SER A 1 83 ? 11.528 -17.017 5.938 1.00 85.75 83 SER A N 1
ATOM 682 C CA . SER A 1 83 ? 10.904 -17.888 4.949 1.00 85.75 83 SER A CA 1
ATOM 683 C C . SER A 1 83 ? 10.041 -17.176 3.935 1.00 85.75 83 SER A C 1
ATOM 685 O O . SER A 1 83 ? 9.757 -17.780 2.925 1.00 85.75 83 SER A O 1
ATOM 687 N N . ILE A 1 84 ? 9.563 -15.965 4.193 1.00 90.94 84 ILE A N 1
ATOM 688 C CA . ILE A 1 84 ? 8.667 -15.242 3.284 1.00 90.94 84 ILE A CA 1
ATOM 689 C C . ILE A 1 84 ? 9.296 -13.890 3.020 1.00 90.94 84 ILE A C 1
ATOM 691 O O . ILE A 1 84 ? 9.640 -13.209 3.990 1.00 90.94 84 ILE A O 1
ATOM 695 N N . ARG A 1 85 ? 9.465 -13.547 1.740 1.00 89.38 85 ARG A N 1
ATOM 696 C CA . ARG A 1 85 ? 10.126 -12.322 1.273 1.00 89.38 85 ARG A CA 1
ATOM 697 C C . ARG A 1 85 ? 9.489 -11.807 -0.016 1.00 89.38 85 ARG A C 1
ATOM 699 O O . ARG A 1 85 ? 8.874 -12.582 -0.743 1.00 89.38 85 ARG A O 1
ATOM 706 N N . ASN A 1 86 ? 9.711 -10.526 -0.317 1.00 87.12 86 ASN A N 1
ATOM 707 C CA . ASN A 1 86 ? 9.327 -9.869 -1.573 1.00 87.12 86 ASN A CA 1
ATOM 708 C C . ASN A 1 86 ? 7.848 -10.062 -1.934 1.00 87.12 86 ASN A C 1
ATOM 710 O O . ASN A 1 86 ? 7.537 -10.684 -2.942 1.00 87.12 86 ASN A O 1
ATOM 714 N N . LEU A 1 87 ? 6.939 -9.554 -1.100 1.00 91.12 87 LEU A N 1
ATOM 715 C CA . LEU A 1 87 ? 5.518 -9.517 -1.445 1.00 91.12 87 LEU A CA 1
ATOM 716 C C . LEU A 1 87 ? 5.318 -8.535 -2.615 1.00 91.12 87 LEU A C 1
ATOM 718 O O . LEU A 1 87 ? 5.502 -7.331 -2.449 1.00 91.12 87 LEU A O 1
ATOM 722 N N . THR A 1 88 ? 4.947 -9.045 -3.787 1.00 89.94 88 THR A N 1
ATOM 723 C CA . THR A 1 88 ? 4.725 -8.265 -5.012 1.00 89.94 88 THR A CA 1
ATOM 724 C C . THR A 1 88 ? 3.250 -8.316 -5.393 1.00 89.94 88 THR A C 1
ATOM 726 O O . THR A 1 88 ? 2.723 -9.387 -5.695 1.00 89.94 88 THR A O 1
ATOM 729 N N . ASN A 1 89 ? 2.582 -7.161 -5.372 1.00 89.56 89 ASN A N 1
ATOM 730 C CA . ASN A 1 89 ? 1.185 -7.031 -5.778 1.00 89.56 89 ASN A CA 1
ATOM 731 C C . ASN A 1 89 ? 1.047 -7.065 -7.303 1.00 89.56 89 ASN A C 1
ATOM 733 O O . ASN A 1 89 ? 1.783 -6.373 -7.998 1.00 89.56 89 ASN A O 1
ATOM 737 N N . THR A 1 90 ? 0.073 -7.816 -7.802 1.00 88.94 90 THR A N 1
ATOM 738 C CA . THR A 1 90 ? -0.282 -7.888 -9.232 1.00 88.94 90 THR A CA 1
ATOM 739 C C . THR A 1 90 ? -1.746 -7.518 -9.488 1.00 88.94 90 THR A C 1
ATOM 741 O O . THR A 1 90 ? -2.255 -7.650 -10.597 1.00 88.94 90 THR A O 1
ATOM 744 N N . GLY A 1 91 ? -2.435 -7.066 -8.438 1.00 87.00 91 GLY A N 1
ATOM 745 C CA . GLY A 1 91 ? -3.849 -6.731 -8.413 1.00 87.00 91 GLY A CA 1
ATOM 746 C C . GLY A 1 91 ? -4.665 -7.735 -7.636 1.00 87.00 91 GLY A C 1
ATOM 747 O O . GLY A 1 91 ? -4.928 -7.525 -6.454 1.00 87.00 91 GLY A O 1
ATOM 748 N N . SER A 1 92 ? -5.058 -8.828 -8.282 1.00 91.75 92 SER A N 1
ATOM 749 C CA . SER A 1 92 ? -5.831 -9.890 -7.628 1.00 91.75 92 SER A CA 1
ATOM 750 C C . SER A 1 92 ? -4.964 -10.911 -6.888 1.00 91.75 92 SER A C 1
ATOM 752 O O . SER A 1 92 ? -5.483 -11.718 -6.123 1.00 91.75 92 SER A O 1
ATOM 754 N N . GLU A 1 93 ? -3.652 -10.918 -7.132 1.00 94.38 93 GLU A N 1
ATOM 755 C CA . GLU A 1 93 ? -2.722 -11.886 -6.552 1.00 94.38 93 GLU A CA 1
ATOM 756 C C . GLU A 1 93 ? -1.481 -11.183 -5.977 1.00 94.38 93 GLU A C 1
ATOM 758 O O . GLU A 1 93 ? -1.031 -10.147 -6.476 1.00 94.38 93 GLU A O 1
ATOM 763 N N . VAL A 1 94 ? -0.894 -11.782 -4.942 1.00 94.25 94 VAL A N 1
ATOM 764 C CA . VAL A 1 94 ? 0.438 -11.453 -4.428 1.00 94.25 94 VAL A CA 1
ATOM 765 C C . VAL A 1 94 ? 1.381 -12.597 -4.748 1.00 94.25 94 VAL A C 1
ATOM 767 O O . VAL A 1 94 ? 1.122 -13.739 -4.368 1.00 94.25 94 VAL A O 1
ATOM 770 N N . TYR A 1 95 ? 2.500 -12.277 -5.383 1.00 93.69 95 TYR A N 1
ATOM 771 C CA . TYR A 1 95 ? 3.604 -13.203 -5.606 1.00 93.69 95 TYR A CA 1
ATOM 772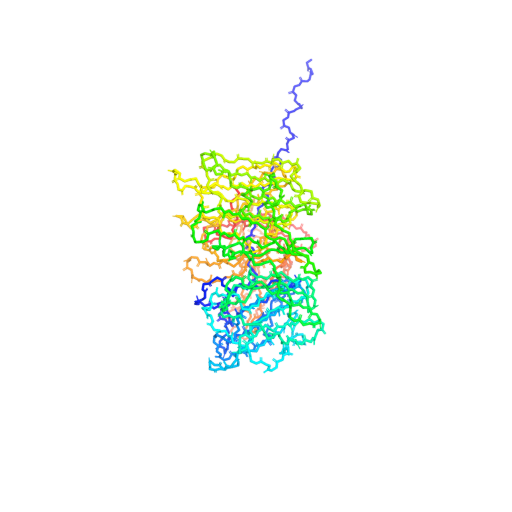 C C . TYR A 1 95 ? 4.665 -12.971 -4.539 1.00 93.69 95 TYR A C 1
ATOM 774 O O . TYR A 1 95 ? 4.873 -11.841 -4.103 1.00 93.69 95 TYR A O 1
ATOM 782 N N . PHE A 1 96 ? 5.318 -14.032 -4.079 1.00 93.62 96 PHE A N 1
ATOM 783 C CA . PHE A 1 96 ? 6.346 -13.935 -3.046 1.00 93.62 96 PHE A CA 1
ATOM 784 C C . PHE A 1 96 ? 7.335 -15.086 -3.119 1.00 93.62 96 PHE A C 1
ATOM 786 O O . PHE A 1 96 ? 7.084 -16.127 -3.726 1.00 93.62 96 PHE A O 1
ATOM 793 N N . LEU A 1 97 ? 8.476 -14.887 -2.469 1.00 91.44 97 LEU A N 1
ATOM 794 C CA . LEU A 1 97 ? 9.503 -15.906 -2.339 1.00 91.44 97 LEU A CA 1
ATOM 795 C C . LEU A 1 97 ? 9.315 -16.632 -1.019 1.00 91.44 97 LEU A C 1
ATOM 797 O O . LEU A 1 97 ? 9.273 -15.999 0.042 1.00 91.44 97 LEU A O 1
ATOM 801 N N . TYR A 1 98 ? 9.213 -17.956 -1.101 1.00 92.44 98 TYR A N 1
ATOM 802 C CA . TYR A 1 98 ? 9.116 -18.829 0.053 1.00 92.44 98 TYR A CA 1
ATOM 803 C C . TYR A 1 98 ? 10.347 -19.719 0.201 1.00 92.44 98 TYR A C 1
ATOM 805 O O . TYR A 1 98 ? 10.816 -20.331 -0.760 1.00 92.44 98 TYR A O 1
ATOM 813 N N . ARG A 1 99 ? 10.826 -19.845 1.436 1.00 90.12 99 ARG A N 1
ATOM 814 C CA . ARG A 1 99 ? 11.920 -20.726 1.827 1.00 90.12 99 ARG A CA 1
ATOM 815 C C . ARG A 1 99 ? 11.482 -21.624 2.971 1.00 90.12 99 ARG A C 1
ATOM 817 O O . ARG A 1 99 ? 11.310 -21.160 4.097 1.00 90.12 99 ARG A O 1
ATOM 824 N N . GLU A 1 100 ? 11.344 -22.917 2.708 1.00 84.88 100 GLU A N 1
ATOM 825 C CA . GLU A 1 100 ? 10.832 -23.874 3.698 1.00 84.88 100 GLU A CA 1
ATOM 826 C C . GLU A 1 100 ? 11.730 -23.990 4.945 1.00 84.88 100 GLU A C 1
ATOM 828 O O . GLU A 1 100 ? 11.250 -24.110 6.073 1.00 84.88 100 GLU A O 1
ATOM 833 N N . THR A 1 101 ? 13.051 -23.918 4.759 1.00 82.31 101 THR A N 1
ATOM 834 C CA . THR A 1 101 ? 14.040 -24.014 5.843 1.00 82.31 101 THR A CA 1
ATOM 835 C C . THR A 1 101 ? 15.034 -22.859 5.780 1.00 82.31 101 THR A C 1
ATOM 837 O O . THR A 1 101 ? 15.205 -22.245 4.735 1.00 82.31 101 THR A O 1
ATOM 840 N N . GLU A 1 102 ? 15.734 -22.555 6.874 1.00 77.56 102 GLU A N 1
ATOM 841 C CA . GLU A 1 102 ? 16.716 -21.455 6.914 1.00 77.56 102 GLU A CA 1
ATOM 842 C C . GLU A 1 102 ? 17.781 -21.553 5.801 1.00 77.56 102 GLU A C 1
ATOM 844 O O . GLU A 1 102 ? 18.167 -20.541 5.211 1.00 77.56 102 GLU A O 1
ATOM 849 N N . TYR A 1 103 ? 18.171 -22.786 5.460 1.00 78.94 103 TYR A N 1
ATOM 850 C CA . TYR A 1 103 ? 19.155 -23.119 4.426 1.00 78.94 103 TYR A CA 1
ATOM 851 C C . TYR A 1 103 ? 18.530 -23.625 3.117 1.00 78.94 103 TYR A C 1
ATOM 853 O O . TYR A 1 103 ? 19.247 -24.106 2.243 1.00 78.94 103 TYR A O 1
ATOM 861 N N . GLY A 1 104 ? 17.202 -23.566 2.994 1.00 80.56 104 GLY A N 1
ATOM 862 C CA . GLY A 1 104 ? 16.488 -24.004 1.802 1.00 80.56 104 GLY A CA 1
ATOM 863 C C . GLY A 1 104 ? 16.708 -23.068 0.618 1.00 80.56 104 GLY A C 1
ATOM 864 O O . GLY A 1 104 ? 17.134 -21.921 0.768 1.00 80.56 104 GLY A O 1
ATOM 865 N N . HIS A 1 105 ? 16.379 -23.562 -0.569 1.00 86.38 105 HIS A N 1
ATOM 866 C CA . HIS A 1 105 ? 16.259 -22.722 -1.751 1.00 86.38 105 HIS A CA 1
ATOM 867 C C . HIS A 1 105 ? 14.959 -21.922 -1.706 1.00 86.38 105 HIS A C 1
ATOM 869 O O . HIS A 1 105 ? 13.973 -22.353 -1.105 1.00 86.38 105 HIS A O 1
ATOM 875 N N . ASP A 1 106 ? 14.975 -20.754 -2.341 1.00 89.25 106 ASP A N 1
ATOM 876 C CA . ASP A 1 106 ? 13.768 -19.964 -2.524 1.00 89.25 106 ASP A CA 1
ATOM 877 C C . ASP A 1 106 ? 12.952 -20.540 -3.679 1.00 89.25 106 ASP A C 1
ATOM 879 O O . ASP A 1 106 ? 13.497 -20.931 -4.712 1.00 89.25 106 ASP A O 1
ATOM 883 N N . THR A 1 107 ? 11.644 -20.591 -3.479 1.00 90.69 107 THR A N 1
ATOM 884 C CA . THR A 1 107 ? 10.639 -21.011 -4.461 1.00 90.69 107 THR A CA 1
ATOM 885 C C . THR A 1 107 ? 9.653 -19.866 -4.646 1.00 90.69 107 THR A C 1
ATOM 887 O O . THR A 1 107 ? 9.480 -19.045 -3.740 1.00 90.69 107 THR A O 1
ATOM 890 N N . ILE A 1 108 ? 9.026 -19.774 -5.818 1.00 91.31 108 ILE A N 1
ATOM 891 C CA . ILE A 1 108 ? 8.037 -18.725 -6.090 1.00 91.31 108 ILE A CA 1
ATOM 892 C C . ILE A 1 108 ? 6.651 -19.250 -5.762 1.00 91.31 108 ILE A C 1
ATOM 894 O O . ILE A 1 108 ? 6.237 -20.318 -6.211 1.00 91.31 108 ILE A O 1
ATOM 898 N N . TRP A 1 109 ? 5.938 -18.460 -4.974 1.00 94.88 109 TRP A N 1
ATOM 899 C CA . TRP A 1 109 ? 4.590 -18.733 -4.523 1.00 94.88 109 TRP A CA 1
ATOM 900 C C . TRP A 1 109 ? 3.675 -17.592 -4.923 1.00 94.88 109 TRP A C 1
ATOM 902 O O . TRP A 1 109 ? 4.121 -16.463 -5.139 1.00 94.88 109 TRP A O 1
ATOM 912 N N . LYS A 1 110 ? 2.381 -17.893 -4.973 1.00 95.75 110 LYS A N 1
ATOM 913 C CA . LYS A 1 110 ? 1.339 -16.881 -5.089 1.00 95.75 110 LYS A CA 1
ATOM 914 C C . LYS A 1 110 ? 0.233 -17.078 -4.069 1.00 95.75 110 LYS A C 1
ATOM 916 O O . LYS A 1 110 ? 0.084 -18.160 -3.499 1.00 95.75 110 LYS A O 1
ATOM 921 N N . THR A 1 111 ? -0.536 -16.020 -3.845 1.00 96.81 111 THR A N 1
ATOM 922 C CA . THR A 1 111 ? -1.759 -16.035 -3.045 1.00 96.81 111 THR A CA 1
ATOM 923 C C . THR A 1 111 ? -2.767 -15.011 -3.560 1.00 96.81 111 THR A C 1
ATOM 925 O O . THR A 1 111 ? -2.389 -13.915 -3.954 1.00 96.81 111 THR A O 1
ATOM 928 N N . ASP A 1 112 ? -4.052 -15.343 -3.501 1.00 96.44 112 ASP A N 1
ATOM 929 C CA . ASP A 1 112 ? -5.185 -14.412 -3.645 1.00 96.44 112 ASP A CA 1
ATOM 930 C C . ASP A 1 112 ? -5.709 -13.928 -2.271 1.00 96.44 112 ASP A C 1
ATOM 932 O O . ASP A 1 112 ? -6.816 -13.401 -2.131 1.00 96.44 112 ASP A O 1
ATOM 936 N N . GLY A 1 113 ? -4.933 -14.167 -1.209 1.00 96.44 113 GLY A N 1
ATOM 937 C CA . GLY A 1 113 ? -5.319 -13.876 0.166 1.00 96.44 113 GLY A CA 1
ATOM 938 C C . GLY A 1 113 ? -6.211 -14.947 0.797 1.00 96.44 113 GLY A C 1
ATOM 939 O O . GLY A 1 113 ? -6.680 -14.744 1.919 1.00 96.44 113 GLY A O 1
ATOM 940 N N . THR A 1 114 ? -6.449 -16.080 0.128 1.00 96.88 114 THR A N 1
ATOM 941 C CA . THR A 1 114 ? -7.192 -17.236 0.651 1.00 96.88 114 THR A CA 1
ATOM 942 C C . THR A 1 114 ? -6.308 -18.478 0.744 1.00 96.88 114 THR A C 1
ATOM 944 O O . THR A 1 114 ? -5.301 -18.604 0.048 1.00 96.88 114 THR A O 1
ATOM 947 N N . LEU A 1 115 ? -6.691 -19.444 1.586 1.00 96.62 115 LEU A N 1
ATOM 948 C CA . LEU A 1 115 ? -5.975 -20.723 1.677 1.00 96.62 115 LEU A CA 1
ATOM 949 C C . LEU A 1 115 ? -5.970 -21.490 0.346 1.00 96.62 115 LEU A C 1
ATOM 951 O O . LEU A 1 115 ? -4.951 -22.063 -0.014 1.00 96.62 115 LEU A O 1
ATOM 955 N N . SER A 1 116 ? -7.089 -21.501 -0.387 1.00 96.62 116 SER A N 1
ATOM 956 C CA . SER A 1 116 ? -7.216 -22.248 -1.647 1.00 96.62 116 SER A CA 1
ATOM 957 C C . SER A 1 116 ? -6.425 -21.641 -2.801 1.00 96.62 116 SER A C 1
ATOM 959 O O . SER A 1 116 ? -5.972 -22.384 -3.667 1.00 96.62 116 SER A O 1
ATOM 961 N N . GLY A 1 117 ? -6.270 -20.316 -2.826 1.00 96.38 117 GLY A N 1
ATOM 962 C CA . GLY A 1 117 ? -5.470 -19.622 -3.833 1.00 96.38 117 GLY A CA 1
ATOM 963 C C . GLY A 1 117 ? -4.003 -19.456 -3.443 1.00 96.38 117 GLY A C 1
ATOM 964 O O . GLY A 1 117 ? -3.242 -18.867 -4.206 1.00 96.38 117 GLY A O 1
ATOM 965 N N . THR A 1 118 ? -3.590 -19.968 -2.278 1.00 97.19 118 THR A N 1
ATOM 966 C CA . THR A 1 118 ? -2.192 -19.941 -1.841 1.00 97.19 118 THR A CA 1
ATOM 967 C C . THR A 1 118 ? -1.475 -21.219 -2.251 1.00 97.19 118 THR A C 1
ATOM 969 O O . THR A 1 118 ? -1.852 -22.311 -1.826 1.00 97.19 118 THR A O 1
ATOM 972 N N . GLY A 1 119 ? -0.405 -21.093 -3.032 1.00 95.19 119 GLY A N 1
ATOM 973 C CA . GLY A 1 119 ? 0.367 -22.252 -3.465 1.00 95.19 119 GLY A CA 1
ATOM 974 C C . GLY A 1 119 ? 1.679 -21.907 -4.153 1.00 95.19 119 GLY A C 1
ATOM 975 O O . GLY A 1 119 ? 1.888 -20.788 -4.628 1.00 95.19 119 GLY A O 1
ATOM 976 N N . GLU A 1 120 ? 2.561 -22.901 -4.191 1.00 93.75 120 GLU A N 1
ATOM 977 C CA . GLU A 1 120 ? 3.802 -22.877 -4.959 1.00 93.75 120 GLU A CA 1
ATOM 978 C C . GLU A 1 120 ? 3.481 -22.881 -6.457 1.00 93.75 120 GLU A C 1
ATOM 980 O O . GLU A 1 120 ? 2.640 -23.656 -6.917 1.00 93.75 120 GLU A O 1
ATOM 985 N N . LEU A 1 121 ? 4.135 -22.008 -7.223 1.00 89.62 121 LEU A N 1
ATOM 986 C CA . LEU A 1 121 ? 3.964 -21.954 -8.675 1.00 89.62 121 LEU A CA 1
ATOM 987 C C . LEU A 1 121 ? 4.846 -22.963 -9.399 1.00 89.62 121 LEU A C 1
ATOM 989 O O . LEU A 1 121 ? 4.439 -23.510 -10.422 1.00 89.62 121 LEU A O 1
ATOM 993 N N . ASN A 1 122 ? 6.053 -23.194 -8.884 1.00 80.88 122 ASN A N 1
ATOM 994 C CA . ASN A 1 122 ? 6.972 -24.193 -9.406 1.00 80.88 122 ASN A CA 1
ATOM 995 C C . ASN A 1 122 ? 8.055 -24.534 -8.376 1.00 80.88 122 ASN A C 1
ATOM 997 O O . ASN A 1 122 ? 8.458 -23.677 -7.593 1.00 80.88 122 ASN A O 1
ATOM 1001 N N . ASN A 1 123 ? 8.602 -25.742 -8.503 1.00 76.94 123 ASN A N 1
ATOM 1002 C CA . ASN A 1 123 ? 9.693 -26.278 -7.693 1.00 76.94 123 ASN A CA 1
ATOM 1003 C C . ASN A 1 123 ? 11.085 -25.797 -8.150 1.00 76.94 123 ASN A C 1
ATOM 1005 O O . ASN A 1 123 ? 12.099 -26.267 -7.626 1.00 76.94 123 ASN A O 1
ATOM 1009 N N . GLU A 1 124 ? 11.174 -24.927 -9.162 1.00 78.06 124 GLU A N 1
ATOM 1010 C CA . GLU A 1 124 ? 12.464 -24.390 -9.594 1.00 78.06 124 GLU A CA 1
ATOM 1011 C C . GLU A 1 124 ? 13.048 -23.442 -8.548 1.00 78.06 124 GLU A C 1
ATOM 1013 O O . GLU A 1 124 ? 12.384 -22.555 -8.011 1.00 78.06 124 GLU A O 1
ATOM 1018 N N . HIS A 1 125 ? 14.333 -23.644 -8.265 1.00 82.31 125 HIS A N 1
ATOM 1019 C CA . HIS A 1 125 ? 15.056 -22.853 -7.289 1.00 82.31 125 HIS A CA 1
ATOM 1020 C C . HIS A 1 125 ? 15.404 -21.479 -7.857 1.00 82.31 125 HIS A C 1
ATOM 1022 O O . HIS A 1 125 ? 16.117 -21.350 -8.858 1.00 82.31 125 HIS A O 1
ATOM 1028 N N . VAL A 1 126 ? 14.963 -20.453 -7.145 1.00 81.88 126 VAL A N 1
ATOM 1029 C CA . VAL A 1 126 ? 15.300 -19.053 -7.387 1.00 81.88 126 VAL A CA 1
ATOM 1030 C C . VAL A 1 126 ? 16.513 -18.702 -6.536 1.00 81.88 126 VAL A C 1
ATOM 1032 O O . VAL A 1 126 ? 16.603 -19.089 -5.368 1.00 81.88 126 VAL A O 1
ATOM 1035 N N . PHE A 1 127 ? 17.484 -17.992 -7.111 1.00 75.06 127 PHE A N 1
ATOM 1036 C CA . PHE A 1 127 ? 18.631 -17.509 -6.343 1.00 75.06 127 PHE A CA 1
ATOM 1037 C C . PHE A 1 127 ? 18.439 -16.054 -5.993 1.00 75.06 127 PHE A C 1
ATOM 1039 O O . PHE A 1 127 ? 18.492 -15.164 -6.840 1.00 75.06 127 PHE A O 1
ATOM 1046 N N . ILE A 1 128 ? 18.318 -15.813 -4.697 1.00 68.31 128 ILE A N 1
ATOM 1047 C CA . ILE A 1 128 ? 18.449 -14.478 -4.142 1.00 68.31 128 ILE A CA 1
ATOM 1048 C C . ILE A 1 128 ? 19.924 -14.288 -3.792 1.00 68.31 128 ILE A C 1
ATOM 1050 O O . ILE A 1 128 ? 20.346 -14.463 -2.653 1.00 68.31 128 ILE A O 1
ATOM 1054 N N . GLY A 1 129 ? 20.722 -13.983 -4.813 1.00 60.69 129 GLY A N 1
ATOM 1055 C CA . GLY A 1 129 ? 22.143 -13.645 -4.679 1.00 60.69 129 GLY A CA 1
ATOM 1056 C C . GLY A 1 129 ? 22.426 -12.232 -4.183 1.00 60.69 129 GLY A C 1
ATOM 1057 O O . GLY A 1 129 ? 23.571 -11.797 -4.233 1.00 60.69 129 GLY A O 1
ATOM 1058 N N . GLY A 1 130 ? 21.391 -11.498 -3.782 1.00 61.78 130 GLY A N 1
ATOM 1059 C CA . GLY A 1 130 ? 21.456 -10.073 -3.490 1.00 61.78 130 GLY A CA 1
ATOM 1060 C C . GLY A 1 130 ? 21.314 -9.748 -2.012 1.00 61.78 130 GLY A C 1
ATOM 1061 O O . GLY A 1 130 ? 20.944 -10.588 -1.187 1.00 61.78 130 GLY A O 1
ATOM 1062 N N . SER A 1 131 ? 21.573 -8.481 -1.695 1.00 66.25 131 SER A N 1
ATOM 1063 C CA . SER A 1 131 ? 21.174 -7.894 -0.419 1.00 66.25 131 SER A CA 1
ATOM 1064 C C . SER A 1 131 ? 19.685 -8.189 -0.172 1.00 66.25 131 SER A C 1
ATOM 1066 O O . SER A 1 131 ? 18.896 -8.079 -1.114 1.00 66.25 131 SER A O 1
ATOM 1068 N N . PRO A 1 132 ? 19.255 -8.512 1.066 1.00 64.38 132 PRO A N 1
ATOM 1069 C CA . PRO A 1 132 ? 17.838 -8.715 1.395 1.00 64.38 132 PRO A CA 1
ATOM 1070 C C . PRO A 1 132 ? 16.957 -7.505 1.052 1.00 64.38 132 PRO A C 1
ATOM 1072 O O . PRO A 1 132 ? 15.737 -7.620 1.080 1.00 64.38 132 PRO A O 1
ATOM 1075 N N . ASN A 1 133 ? 17.577 -6.369 0.713 1.00 64.94 133 ASN A N 1
ATOM 1076 C CA . ASN A 1 133 ? 16.903 -5.128 0.400 1.00 64.94 133 ASN A CA 1
ATOM 1077 C C . ASN A 1 133 ? 16.656 -4.865 -1.100 1.00 64.94 133 ASN A C 1
ATOM 1079 O O . ASN A 1 133 ? 16.359 -3.730 -1.465 1.00 64.94 133 ASN A O 1
ATOM 1083 N N . GLN A 1 134 ? 16.817 -5.851 -1.984 1.00 69.81 134 GLN A N 1
ATOM 1084 C CA . GLN A 1 134 ? 16.626 -5.649 -3.426 1.00 69.81 134 GLN A CA 1
ATOM 1085 C C . GLN A 1 134 ? 15.440 -6.470 -3.960 1.00 69.81 134 GLN A C 1
ATOM 1087 O O . GLN A 1 134 ? 15.356 -7.671 -3.670 1.00 69.81 134 GLN A O 1
ATOM 1092 N N . PRO A 1 135 ? 14.531 -5.863 -4.752 1.00 66.00 135 PRO A N 1
ATOM 1093 C CA . PRO A 1 135 ? 13.393 -6.574 -5.320 1.00 66.00 135 PRO A CA 1
ATOM 1094 C C . PRO A 1 135 ? 13.906 -7.672 -6.251 1.00 66.00 135 PRO A C 1
ATOM 1096 O O . PRO A 1 135 ? 14.605 -7.410 -7.223 1.00 66.00 135 PRO A O 1
ATOM 1099 N N . SER A 1 136 ? 13.590 -8.926 -5.933 1.00 76.44 136 SER A N 1
ATOM 1100 C CA . SER A 1 136 ? 14.005 -10.079 -6.750 1.00 76.44 136 SER A CA 1
ATOM 1101 C C . SER A 1 136 ? 12.933 -10.515 -7.752 1.00 76.44 136 SER A C 1
ATOM 1103 O O . SER A 1 136 ? 13.132 -11.504 -8.455 1.00 76.44 136 SER A O 1
ATOM 1105 N N . MET A 1 137 ? 11.807 -9.796 -7.795 1.00 87.31 137 MET A N 1
ATOM 1106 C CA . MET A 1 137 ? 10.719 -10.001 -8.744 1.00 87.31 137 MET A CA 1
ATOM 1107 C C . MET A 1 137 ? 10.171 -8.655 -9.224 1.00 87.31 137 MET A C 1
ATOM 1109 O O . MET A 1 137 ? 10.087 -7.712 -8.436 1.00 87.31 137 MET A O 1
ATOM 1113 N N . VAL A 1 138 ? 9.784 -8.587 -10.496 1.00 87.06 138 VAL A N 1
ATOM 1114 C CA . VAL A 1 138 ? 9.082 -7.452 -11.109 1.00 87.06 138 VAL A CA 1
ATOM 1115 C C . VAL A 1 138 ? 7.860 -7.978 -11.834 1.00 87.06 138 VAL A C 1
ATOM 1117 O O . VAL A 1 138 ? 7.933 -9.018 -12.479 1.00 87.06 138 VAL A O 1
ATOM 1120 N N . PHE A 1 139 ? 6.743 -7.272 -11.703 1.00 88.69 139 PHE A N 1
ATOM 1121 C CA . PHE A 1 139 ? 5.515 -7.571 -12.420 1.00 88.69 139 PHE A CA 1
ATOM 1122 C C . PHE A 1 139 ? 5.161 -6.396 -13.325 1.00 88.69 139 PHE A C 1
ATOM 1124 O O . PHE A 1 139 ? 4.951 -5.289 -12.834 1.00 88.69 139 PHE A O 1
ATOM 1131 N N . GLU A 1 140 ? 5.116 -6.636 -14.631 1.00 88.69 140 GLU A N 1
ATOM 1132 C CA . GLU A 1 140 ? 4.791 -5.630 -15.644 1.00 88.69 140 GLU A CA 1
ATOM 1133 C C . GLU A 1 140 ? 4.044 -6.309 -16.800 1.00 88.69 140 GLU A C 1
ATOM 1135 O O . GLU A 1 140 ? 4.366 -7.435 -17.169 1.00 88.69 140 GLU A O 1
ATOM 1140 N N . ASP A 1 141 ? 2.997 -5.668 -17.328 1.00 86.94 141 ASP A N 1
ATOM 1141 C CA . ASP A 1 141 ? 2.188 -6.171 -18.452 1.00 86.94 141 ASP A CA 1
ATOM 1142 C C . ASP A 1 141 ? 1.730 -7.645 -18.326 1.00 86.94 141 ASP A C 1
ATOM 1144 O O . ASP A 1 141 ? 1.695 -8.406 -19.294 1.00 86.94 141 ASP A O 1
ATOM 1148 N N . ASN A 1 142 ? 1.308 -8.043 -17.117 1.00 89.25 142 ASN A N 1
ATOM 1149 C CA . ASN A 1 142 ? 0.893 -9.410 -16.748 1.00 89.25 142 ASN A CA 1
ATOM 1150 C C . ASN A 1 142 ? 2.000 -10.472 -16.809 1.00 89.25 142 ASN A C 1
ATOM 1152 O O . ASN A 1 142 ? 1.716 -11.672 -16.877 1.00 89.25 142 ASN A O 1
ATOM 1156 N N . VAL A 1 143 ? 3.255 -10.042 -16.763 1.00 91.50 143 VAL A N 1
ATOM 1157 C CA . VAL A 1 143 ? 4.423 -10.911 -16.718 1.00 91.50 143 VAL A CA 1
ATOM 1158 C C . VAL A 1 143 ? 5.148 -10.681 -15.404 1.00 91.50 143 VAL A C 1
ATOM 1160 O O . VAL A 1 143 ? 5.557 -9.562 -15.098 1.00 91.50 143 VAL A O 1
ATOM 1163 N N . LEU A 1 144 ? 5.336 -11.747 -14.630 1.00 91.81 144 LEU A N 1
ATOM 1164 C CA . LEU A 1 144 ? 6.247 -11.719 -13.493 1.00 91.81 144 LEU A CA 1
ATOM 1165 C C . LEU A 1 144 ? 7.620 -12.203 -13.957 1.00 91.81 144 LEU A C 1
ATOM 1167 O O . LEU A 1 144 ? 7.765 -13.332 -14.419 1.00 91.81 144 LEU A O 1
ATOM 1171 N N . LEU A 1 145 ? 8.632 -11.365 -13.802 1.00 91.62 145 LEU A N 1
ATOM 1172 C CA . LEU A 1 145 ? 10.025 -11.705 -14.043 1.00 91.62 145 LEU A CA 1
ATOM 1173 C C . LEU A 1 145 ? 10.744 -11.893 -12.710 1.00 91.62 145 LEU A C 1
ATOM 1175 O O . LEU A 1 145 ? 10.609 -11.077 -11.798 1.00 91.62 145 LEU A O 1
ATOM 1179 N N . ALA A 1 146 ? 11.534 -12.954 -12.605 1.00 89.62 146 ALA A N 1
ATOM 1180 C CA . ALA A 1 146 ? 12.365 -13.258 -11.449 1.00 89.62 146 ALA A CA 1
ATOM 1181 C C . ALA A 1 146 ? 13.748 -13.751 -11.885 1.00 89.62 146 ALA A C 1
ATOM 1183 O O . ALA A 1 146 ? 13.951 -14.184 -13.017 1.00 89.62 146 ALA A O 1
ATOM 1184 N N . ARG A 1 147 ? 14.720 -13.719 -10.972 1.00 86.88 147 ARG A N 1
ATOM 1185 C CA . ARG A 1 147 ? 16.077 -14.215 -11.239 1.00 86.88 147 ARG A CA 1
ATOM 1186 C C . ARG A 1 147 ? 16.224 -15.688 -10.851 1.00 86.88 147 ARG A C 1
ATOM 1188 O O . ARG A 1 147 ? 16.191 -16.031 -9.671 1.00 86.88 147 ARG A O 1
ATOM 1195 N N . GLY A 1 148 ? 16.458 -16.557 -11.828 1.00 85.62 148 GLY A N 1
ATOM 1196 C CA . GLY A 1 148 ? 16.724 -17.978 -11.603 1.00 85.62 148 GLY A CA 1
ATOM 1197 C C . GLY A 1 148 ? 18.093 -18.247 -10.975 1.00 85.62 148 GLY A C 1
ATOM 1198 O O . GLY A 1 148 ? 18.967 -17.376 -10.916 1.00 85.62 148 GLY A O 1
ATOM 1199 N N . SER A 1 149 ? 18.295 -19.471 -10.474 1.00 82.50 149 SER A N 1
ATOM 1200 C CA . SER A 1 149 ? 19.465 -19.768 -9.636 1.00 82.50 149 SER A CA 1
ATOM 1201 C C . SER A 1 149 ? 20.827 -19.825 -10.312 1.00 82.50 149 SER A C 1
ATOM 1203 O O . SER A 1 149 ? 21.863 -19.617 -9.684 1.00 82.50 149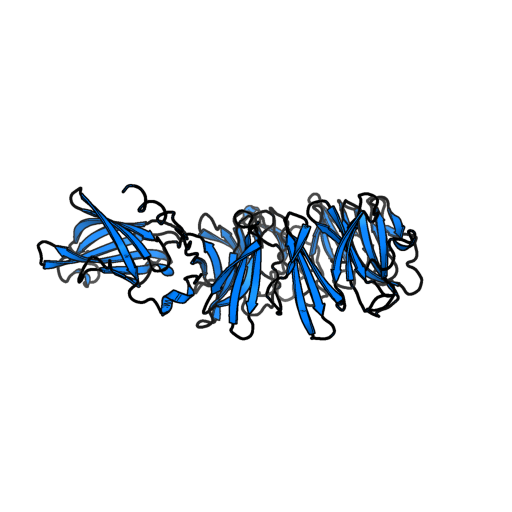 SER A O 1
ATOM 1205 N N . ASN A 1 150 ? 20.805 -20.024 -11.614 1.00 83.75 150 ASN A N 1
ATOM 1206 C CA . ASN A 1 150 ? 21.929 -19.960 -12.537 1.00 83.75 150 ASN A CA 1
ATOM 1207 C C . ASN A 1 150 ? 22.110 -18.560 -13.157 1.00 83.75 150 ASN A C 1
ATOM 1209 O O . ASN A 1 150 ? 22.911 -18.412 -14.073 1.00 83.75 150 ASN A O 1
ATOM 1213 N N . GLY A 1 151 ? 21.388 -17.541 -12.675 1.00 82.31 151 GLY A N 1
ATOM 1214 C CA . GLY A 1 151 ? 21.453 -16.180 -13.208 1.00 82.31 151 GLY A CA 1
ATOM 1215 C C . GLY A 1 151 ? 20.583 -15.934 -14.441 1.00 82.31 151 GLY A C 1
ATOM 1216 O O . GLY A 1 151 ? 20.647 -14.835 -14.973 1.00 82.31 151 GLY A O 1
ATOM 1217 N N . VAL A 1 152 ? 19.773 -16.903 -14.873 1.00 89.00 152 VAL A N 1
ATOM 1218 C CA . VAL A 1 152 ? 18.796 -16.726 -15.964 1.00 89.00 152 VAL A CA 1
ATOM 1219 C C . VAL A 1 152 ? 17.615 -15.861 -15.531 1.00 89.00 152 VAL A C 1
ATOM 1221 O O . VAL A 1 152 ? 17.359 -15.681 -14.335 1.00 89.00 152 VAL A O 1
ATOM 1224 N N . ILE A 1 153 ? 16.842 -15.388 -16.504 1.00 89.88 153 ILE A N 1
ATOM 1225 C CA . ILE A 1 153 ? 15.554 -14.736 -16.254 1.00 89.88 153 ILE A CA 1
ATOM 1226 C C . ILE A 1 153 ? 14.467 -15.804 -16.276 1.00 89.88 153 ILE A C 1
ATOM 1228 O O . ILE A 1 153 ? 14.331 -16.538 -17.250 1.00 89.88 153 ILE A O 1
ATOM 1232 N N . LEU A 1 154 ? 13.700 -15.898 -15.196 1.00 91.44 154 LEU A N 1
ATOM 1233 C CA . LEU A 1 154 ? 12.488 -16.700 -15.123 1.00 91.44 154 LEU A CA 1
ATOM 1234 C C . LEU A 1 154 ? 11.302 -15.789 -15.402 1.00 91.44 154 LEU A C 1
ATOM 1236 O O . LEU A 1 154 ? 11.030 -14.862 -14.644 1.00 91.44 154 LEU A O 1
ATOM 1240 N N . GLU A 1 155 ? 10.608 -16.065 -16.489 1.00 93.00 155 GLU A N 1
ATOM 1241 C CA . GLU A 1 155 ? 9.356 -15.429 -16.845 1.00 93.00 155 GLU A CA 1
ATOM 1242 C C . GLU A 1 155 ? 8.193 -16.305 -16.403 1.00 93.00 155 GLU A C 1
ATOM 1244 O O . GLU A 1 155 ? 8.160 -17.495 -16.701 1.00 93.00 155 GLU A O 1
ATOM 1249 N N . PHE A 1 156 ? 7.218 -15.706 -15.732 1.00 91.62 156 PHE A N 1
ATOM 1250 C CA . PHE A 1 156 ? 5.937 -16.319 -15.441 1.00 91.62 156 PHE A CA 1
ATOM 1251 C C . PHE A 1 156 ? 4.857 -15.533 -16.163 1.00 91.62 156 PHE A C 1
ATOM 1253 O O . PHE A 1 156 ? 4.544 -14.393 -15.815 1.00 91.62 156 PHE A O 1
ATOM 1260 N N . SER A 1 157 ? 4.277 -16.168 -17.166 1.00 92.50 157 SER A N 1
ATOM 1261 C CA . SER A 1 157 ? 3.188 -15.619 -17.959 1.00 92.50 157 SER A CA 1
ATOM 1262 C C . SER A 1 157 ? 2.257 -16.759 -18.356 1.00 92.50 157 SER A C 1
ATOM 1264 O O . SER A 1 157 ? 2.676 -17.907 -18.490 1.00 92.50 157 SER A O 1
ATOM 1266 N N . ASN A 1 158 ? 0.956 -16.487 -18.489 1.00 88.69 158 ASN A N 1
ATOM 1267 C CA . ASN A 1 158 ? -0.031 -17.493 -18.913 1.00 88.69 158 ASN A CA 1
ATOM 1268 C C . ASN A 1 158 ? -0.009 -18.808 -18.091 1.00 88.69 158 ASN A C 1
ATOM 1270 O O . ASN A 1 158 ? -0.235 -19.887 -18.639 1.00 88.69 158 ASN A O 1
ATOM 1274 N N . ASN A 1 159 ? 0.263 -18.733 -16.780 1.00 85.25 159 ASN A N 1
ATOM 1275 C CA . ASN A 1 159 ? 0.459 -19.889 -15.885 1.00 85.25 159 ASN A CA 1
ATOM 1276 C C . ASN A 1 159 ? 1.598 -20.843 -16.299 1.00 85.25 159 ASN A C 1
ATOM 1278 O O . ASN A 1 159 ? 1.595 -22.015 -15.919 1.00 85.25 159 ASN A O 1
ATOM 1282 N N . GLN A 1 160 ? 2.563 -20.367 -17.080 1.00 89.56 160 GLN A N 1
ATOM 1283 C CA . GLN A 1 160 ? 3.752 -21.110 -17.473 1.00 89.56 160 GLN A CA 1
ATOM 1284 C C . GLN A 1 160 ? 5.001 -20.376 -17.007 1.00 89.56 160 GLN A C 1
ATOM 1286 O O . GLN A 1 160 ? 5.027 -19.150 -16.949 1.00 89.56 160 GLN A O 1
ATOM 1291 N N . MET A 1 161 ? 6.029 -21.154 -16.676 1.00 91.19 161 MET A N 1
ATOM 1292 C CA . MET A 1 161 ? 7.370 -20.640 -16.447 1.00 91.19 161 MET A CA 1
ATOM 1293 C C . MET A 1 161 ? 8.213 -20.853 -17.696 1.00 91.19 161 MET A C 1
ATOM 1295 O O . MET A 1 161 ? 8.251 -21.961 -18.235 1.00 91.19 161 MET A O 1
ATOM 1299 N N . ILE A 1 162 ? 8.919 -19.810 -18.112 1.00 93.31 162 ILE A N 1
ATOM 1300 C CA . ILE A 1 162 ? 9.850 -19.827 -19.234 1.00 93.31 162 ILE A CA 1
ATOM 1301 C C . ILE A 1 162 ? 11.192 -19.310 -18.725 1.00 93.31 162 ILE A C 1
ATOM 1303 O O . ILE A 1 162 ? 11.265 -18.272 -18.075 1.00 93.31 162 ILE A O 1
ATOM 1307 N N . SER A 1 163 ? 12.258 -20.062 -18.984 1.00 92.62 163 SER A N 1
ATOM 1308 C CA . SER A 1 163 ? 13.618 -19.677 -18.613 1.00 92.62 163 SER A CA 1
ATOM 1309 C C . SER A 1 163 ? 14.326 -19.088 -19.828 1.00 92.62 163 SER A C 1
ATOM 1311 O O . SER A 1 163 ? 14.385 -19.726 -20.880 1.00 92.62 163 SER A O 1
ATOM 1313 N N . HIS A 1 164 ? 14.869 -17.883 -19.677 1.00 91.75 164 HIS A N 1
ATOM 1314 C CA . HIS A 1 164 ? 15.617 -17.177 -20.713 1.00 91.75 164 HIS A CA 1
ATOM 1315 C C . HIS A 1 164 ? 17.093 -17.127 -20.335 1.00 91.75 164 HIS A C 1
ATOM 1317 O O . HIS A 1 164 ? 17.443 -16.579 -19.289 1.00 91.75 164 HIS A O 1
ATOM 1323 N N . ASP A 1 165 ? 17.957 -17.672 -21.194 1.00 89.69 165 ASP A N 1
ATOM 1324 C CA . ASP A 1 165 ? 19.412 -17.751 -20.989 1.00 89.69 165 ASP A CA 1
ATOM 1325 C C . ASP A 1 165 ? 20.100 -16.388 -21.199 1.00 89.69 165 ASP A C 1
ATOM 1327 O O . ASP A 1 165 ? 20.878 -16.176 -22.129 1.00 89.69 165 ASP A O 1
ATOM 1331 N N . VAL A 1 166 ? 19.736 -15.428 -20.350 1.00 84.44 166 VAL A N 1
ATOM 1332 C CA . VAL A 1 166 ? 20.311 -14.087 -20.262 1.00 84.44 166 VAL A CA 1
ATOM 1333 C C . VAL A 1 166 ? 20.808 -13.890 -18.840 1.00 84.44 166 VAL A C 1
ATOM 1335 O O . VAL A 1 166 ? 20.040 -13.995 -17.884 1.00 84.44 166 VAL A O 1
ATOM 1338 N N . GLY A 1 167 ? 22.108 -13.630 -18.704 1.00 78.38 167 GLY A N 1
ATOM 1339 C CA . GLY A 1 167 ? 22.765 -13.486 -17.413 1.00 78.38 167 GLY A CA 1
ATOM 1340 C C . GLY A 1 167 ? 22.390 -12.183 -16.709 1.00 78.38 167 GLY A C 1
ATOM 1341 O O . GLY A 1 167 ? 22.892 -11.115 -17.053 1.00 78.38 167 GLY A O 1
ATOM 1342 N N . LEU A 1 168 ? 21.585 -12.280 -15.653 1.00 72.69 168 LEU A N 1
ATOM 1343 C CA . LEU A 1 168 ? 21.409 -11.227 -14.658 1.00 72.69 168 LEU A CA 1
ATOM 1344 C C . LEU A 1 168 ? 22.311 -11.523 -13.460 1.00 72.69 168 LEU A C 1
ATOM 1346 O O . LEU A 1 168 ? 22.061 -12.452 -12.685 1.00 72.69 168 LEU A O 1
ATOM 1350 N N . TYR A 1 169 ? 23.378 -10.743 -13.285 1.00 67.62 169 TYR A N 1
ATOM 1351 C CA . TYR A 1 169 ? 24.226 -10.870 -12.097 1.00 67.62 169 TYR A CA 1
ATOM 1352 C C . TYR A 1 169 ? 23.792 -9.934 -10.962 1.00 67.62 169 TYR A C 1
ATOM 1354 O O . TYR A 1 169 ? 23.955 -10.290 -9.791 1.00 67.62 169 TYR A O 1
ATOM 1362 N N . ASP A 1 170 ? 23.176 -8.795 -11.296 1.00 62.09 170 ASP A N 1
ATOM 1363 C CA . ASP A 1 170 ? 22.849 -7.736 -10.343 1.00 62.09 170 ASP A CA 1
ATOM 1364 C C . ASP A 1 170 ? 21.388 -7.275 -10.437 1.00 62.09 170 ASP A C 1
ATOM 1366 O O . ASP A 1 170 ? 20.737 -7.345 -11.478 1.00 62.09 170 ASP A O 1
ATOM 1370 N N . VAL A 1 171 ? 20.859 -6.872 -9.289 1.00 53.69 171 VAL A N 1
ATOM 1371 C CA . VAL A 1 171 ? 19.451 -6.988 -8.876 1.00 53.69 171 VAL A CA 1
ATOM 1372 C C . VAL A 1 171 ? 18.608 -5.784 -9.300 1.00 53.69 171 VAL A C 1
ATOM 1374 O O . VAL A 1 171 ? 17.636 -5.419 -8.640 1.00 53.69 171 VAL A O 1
ATOM 1377 N N . PHE A 1 172 ? 18.979 -5.147 -10.407 1.00 65.12 172 PHE A N 1
ATOM 1378 C CA . PHE A 1 172 ? 18.259 -3.991 -10.918 1.00 65.12 172 PHE A CA 1
ATOM 1379 C C . PHE A 1 172 ? 17.177 -4.429 -11.901 1.00 65.12 172 PHE A C 1
ATOM 1381 O O . PHE A 1 172 ? 17.248 -4.132 -13.090 1.00 65.12 172 PHE A O 1
ATOM 1388 N N . LEU A 1 173 ? 16.147 -5.127 -11.410 1.00 63.47 173 LEU A N 1
ATOM 1389 C CA . LEU A 1 173 ? 14.953 -5.403 -12.220 1.00 63.47 173 LEU A CA 1
ATOM 1390 C C . LEU A 1 173 ? 14.218 -4.113 -12.653 1.00 63.47 173 LEU A C 1
ATOM 1392 O O . LEU A 1 173 ? 13.347 -4.154 -13.502 1.00 63.47 173 LEU A O 1
ATOM 1396 N N . ASN A 1 174 ? 14.616 -2.949 -12.142 1.00 70.81 174 ASN A N 1
ATOM 1397 C CA . ASN A 1 174 ? 14.291 -1.617 -12.662 1.00 70.81 174 ASN A CA 1
ATOM 1398 C C . ASN A 1 174 ? 15.037 -1.243 -13.969 1.00 70.81 174 ASN A C 1
ATOM 1400 O O . ASN A 1 174 ? 15.060 -0.082 -14.373 1.00 70.81 174 ASN A O 1
ATOM 1404 N N . ARG A 1 175 ? 15.678 -2.209 -14.632 1.00 85.19 175 ARG A N 1
ATOM 1405 C CA . ARG A 1 175 ? 16.330 -2.072 -15.943 1.00 85.19 175 ARG A CA 1
ATOM 1406 C C . ARG A 1 175 ? 15.821 -3.147 -16.907 1.00 85.19 175 ARG A C 1
ATOM 1408 O O . ARG A 1 175 ? 16.580 -3.922 -17.496 1.00 85.19 175 ARG A O 1
ATOM 1415 N N . LEU A 1 176 ? 14.506 -3.221 -17.022 1.00 91.06 176 LEU A N 1
ATOM 1416 C CA . LEU A 1 176 ? 13.828 -4.022 -18.023 1.00 91.06 176 LEU A CA 1
ATOM 1417 C C . LEU A 1 176 ? 12.593 -3.265 -18.508 1.00 91.06 176 LEU A C 1
ATOM 1419 O O . LEU A 1 176 ? 12.079 -2.404 -17.800 1.00 91.06 176 LEU A O 1
ATOM 1423 N N . CYS A 1 177 ? 12.144 -3.584 -19.714 1.00 93.94 177 CYS A N 1
ATOM 1424 C CA . CYS A 1 177 ? 10.854 -3.152 -20.234 1.00 93.94 177 CYS A CA 1
ATOM 1425 C C . CYS A 1 177 ? 10.122 -4.381 -20.755 1.00 93.94 177 CYS A C 1
ATOM 1427 O O . CYS A 1 177 ? 10.614 -5.017 -21.692 1.00 93.94 177 CYS A O 1
ATOM 1429 N N . VAL A 1 178 ? 8.969 -4.709 -20.179 1.00 94.81 178 VAL A N 1
ATOM 1430 C CA . VAL A 1 178 ? 8.136 -5.817 -20.662 1.00 94.81 178 VAL A CA 1
ATOM 1431 C C . VAL A 1 178 ? 7.104 -5.316 -21.653 1.00 94.81 178 VAL A C 1
ATOM 1433 O O . VAL A 1 178 ? 6.292 -4.493 -21.284 1.00 94.81 178 VAL A O 1
ATOM 1436 N N . PHE A 1 179 ? 7.092 -5.834 -22.879 1.00 95.31 179 PHE A N 1
ATOM 1437 C CA . PHE A 1 179 ? 6.035 -5.574 -23.870 1.00 95.31 179 PHE A CA 1
ATOM 1438 C C . PHE A 1 179 ? 4.936 -6.649 -23.865 1.00 95.31 179 PHE A C 1
ATOM 1440 O O . PHE A 1 179 ? 3.902 -6.513 -24.522 1.00 95.31 179 PHE A O 1
ATOM 1447 N N . GLY A 1 180 ? 5.194 -7.766 -23.186 1.00 94.75 180 GLY A N 1
ATOM 1448 C CA . GLY A 1 180 ? 4.272 -8.873 -22.990 1.00 94.75 180 GLY A CA 1
ATOM 1449 C C . GLY A 1 180 ? 5.007 -10.197 -22.763 1.00 94.75 180 GLY A C 1
ATOM 1450 O O . GLY A 1 180 ? 6.234 -10.216 -22.624 1.00 94.75 180 GLY A O 1
ATOM 1451 N N . PRO A 1 181 ? 4.267 -11.320 -22.743 1.00 95.50 181 PRO A N 1
ATOM 1452 C CA . PRO A 1 181 ? 4.843 -12.654 -22.621 1.00 95.50 181 PRO A CA 1
ATOM 1453 C C . PRO A 1 181 ? 5.923 -12.902 -23.673 1.00 95.50 181 PRO A C 1
ATOM 1455 O O . PRO A 1 181 ? 5.692 -12.664 -24.859 1.00 95.50 181 PRO A O 1
ATOM 1458 N N . GLN A 1 182 ? 7.090 -13.374 -23.240 1.00 95.38 182 GLN A N 1
ATOM 1459 C CA . GLN A 1 182 ? 8.267 -13.617 -24.074 1.00 95.38 182 GLN A CA 1
ATOM 1460 C C . GLN A 1 182 ? 8.653 -12.426 -24.958 1.00 95.38 182 GLN A C 1
ATOM 1462 O O . GLN A 1 182 ? 9.233 -12.635 -26.017 1.00 95.38 182 GLN A O 1
ATOM 1467 N N . ASN A 1 183 ? 8.312 -11.192 -24.579 1.00 96.50 183 ASN A N 1
ATOM 1468 C CA . ASN A 1 183 ? 8.664 -9.999 -25.335 1.00 96.50 183 ASN A CA 1
ATOM 1469 C C . ASN A 1 183 ? 9.112 -8.892 -24.388 1.00 96.50 183 ASN A C 1
ATOM 1471 O O . ASN A 1 183 ? 8.290 -8.151 -23.853 1.00 96.50 183 ASN A O 1
ATOM 1475 N N . PHE A 1 184 ? 10.415 -8.786 -24.156 1.00 95.50 184 PHE A N 1
ATOM 1476 C CA . PHE A 1 184 ? 10.956 -7.770 -23.262 1.00 95.50 184 PHE A CA 1
ATOM 1477 C C . PHE A 1 184 ? 12.397 -7.410 -23.604 1.00 95.50 184 PHE A C 1
ATOM 1479 O O . PHE A 1 184 ? 13.134 -8.174 -24.231 1.00 95.50 184 PHE A O 1
ATOM 1486 N N . VAL A 1 185 ? 12.795 -6.211 -23.193 1.00 94.12 185 VAL A N 1
ATOM 1487 C CA . VAL A 1 185 ? 14.141 -5.672 -23.394 1.00 94.12 185 VAL A CA 1
ATOM 1488 C C . VAL A 1 185 ? 14.825 -5.580 -22.046 1.00 94.12 185 VAL A C 1
ATOM 1490 O O . VAL A 1 185 ? 14.233 -5.133 -21.065 1.00 94.12 185 VAL A O 1
ATOM 1493 N N . THR A 1 186 ? 16.083 -5.995 -21.998 1.00 92.44 186 THR A N 1
ATOM 1494 C CA . THR A 1 186 ? 16.937 -5.879 -20.815 1.00 92.44 186 THR A CA 1
ATOM 1495 C C . THR A 1 186 ? 18.393 -5.722 -21.253 1.00 92.44 186 THR A C 1
ATOM 1497 O O . THR A 1 186 ? 18.681 -5.602 -22.445 1.00 92.44 186 THR A O 1
ATOM 1500 N N . PHE A 1 187 ? 19.322 -5.689 -20.308 1.00 87.06 187 PHE A N 1
ATOM 1501 C CA . PHE A 1 187 ? 20.752 -5.601 -20.574 1.00 87.06 187 PHE A CA 1
ATOM 1502 C C . PHE A 1 187 ? 21.462 -6.845 -20.035 1.00 87.06 187 PHE A C 1
ATOM 1504 O O . PHE A 1 187 ? 21.062 -7.418 -19.022 1.00 87.06 187 PHE A O 1
ATOM 1511 N N . ASP A 1 188 ? 22.512 -7.270 -20.727 1.00 83.06 188 ASP A N 1
ATOM 1512 C CA . ASP A 1 188 ? 23.391 -8.340 -20.266 1.00 83.06 188 ASP A CA 1
ATOM 1513 C C . ASP A 1 188 ? 24.383 -7.755 -19.257 1.00 83.06 188 ASP A C 1
ATOM 1515 O O . ASP A 1 188 ? 25.101 -6.805 -19.551 1.00 83.06 188 ASP A O 1
ATOM 1519 N N . TYR A 1 189 ? 24.430 -8.293 -18.040 1.00 74.06 189 TYR A N 1
ATOM 1520 C CA . TYR A 1 189 ? 25.307 -7.736 -17.011 1.00 74.06 189 TYR A CA 1
ATOM 1521 C C . TYR A 1 189 ? 26.794 -7.906 -17.342 1.00 74.06 189 TYR A C 1
ATOM 1523 O O . TYR A 1 189 ? 27.609 -7.052 -16.997 1.00 74.06 189 TYR A O 1
ATOM 1531 N N . TYR A 1 190 ? 27.169 -9.021 -17.976 1.00 73.56 190 TYR A N 1
ATOM 1532 C CA . TYR A 1 190 ? 28.581 -9.308 -18.250 1.00 73.56 190 TYR A CA 1
ATOM 1533 C C . TYR A 1 190 ? 29.179 -8.368 -19.295 1.00 73.56 190 TYR A C 1
ATOM 1535 O O . TYR A 1 190 ? 30.402 -8.249 -19.392 1.00 73.56 190 TYR A O 1
ATOM 1543 N N . ASP A 1 191 ? 28.313 -7.688 -20.037 1.00 74.75 191 ASP A N 1
ATOM 1544 C CA . ASP A 1 191 ? 28.656 -6.653 -20.985 1.00 74.75 191 ASP A CA 1
ATOM 1545 C C . ASP A 1 191 ? 27.646 -5.515 -20.824 1.00 74.75 191 ASP A C 1
ATOM 1547 O O . ASP A 1 191 ? 26.637 -5.480 -21.517 1.00 74.75 191 ASP A O 1
ATOM 1551 N N . GLU A 1 192 ? 27.906 -4.579 -19.900 1.00 69.19 192 GLU A N 1
ATOM 1552 C CA . GLU A 1 192 ? 27.010 -3.452 -19.559 1.00 69.19 192 GLU A CA 1
ATOM 1553 C C . GLU A 1 192 ? 26.578 -2.589 -20.767 1.00 69.19 192 GLU A C 1
ATOM 1555 O O . GLU A 1 192 ? 25.719 -1.714 -20.638 1.00 69.19 192 GLU A O 1
ATOM 1560 N N . LYS A 1 193 ? 27.168 -2.820 -21.946 1.00 74.38 193 LYS A N 1
ATOM 1561 C CA . LYS A 1 193 ? 26.830 -2.170 -23.214 1.00 74.38 193 LYS A CA 1
ATOM 1562 C C . LYS A 1 193 ? 25.839 -2.957 -24.072 1.00 74.38 193 LYS A C 1
ATOM 1564 O O . LYS A 1 193 ? 25.369 -2.440 -25.085 1.00 74.38 193 LYS A O 1
ATOM 1569 N N . ARG A 1 194 ? 25.532 -4.197 -23.702 1.00 85.25 194 ARG A N 1
ATOM 1570 C CA . ARG A 1 194 ? 24.754 -5.136 -24.501 1.00 85.25 194 ARG A CA 1
ATOM 1571 C C . ARG A 1 194 ? 23.294 -5.097 -24.083 1.00 85.25 194 ARG A C 1
ATOM 1573 O O . ARG A 1 194 ? 22.892 -5.691 -23.086 1.00 85.25 194 ARG A O 1
ATOM 1580 N N . VAL A 1 195 ? 22.488 -4.411 -24.886 1.00 89.69 195 VAL A N 1
ATOM 1581 C CA . VAL A 1 195 ? 21.028 -4.453 -24.777 1.00 89.69 195 VAL A CA 1
ATOM 1582 C C . VAL A 1 195 ? 20.513 -5.644 -25.579 1.00 89.69 195 VAL A C 1
ATOM 1584 O O . VAL A 1 195 ? 20.804 -5.784 -26.770 1.00 89.69 195 VAL A O 1
ATOM 1587 N N . VAL A 1 196 ? 19.735 -6.501 -24.929 1.00 92.50 196 VAL A N 1
ATOM 1588 C CA . VAL A 1 196 ? 19.129 -7.679 -25.547 1.00 92.50 196 VAL A CA 1
ATOM 1589 C C . VAL A 1 196 ? 17.617 -7.522 -25.612 1.00 92.50 196 VAL A C 1
ATOM 1591 O O . VAL A 1 196 ? 16.977 -7.028 -24.684 1.00 92.50 196 VAL A O 1
ATOM 1594 N N . HIS A 1 197 ? 17.046 -7.966 -26.723 1.00 94.75 197 HIS A N 1
ATOM 1595 C CA . HIS A 1 197 ? 15.612 -8.065 -26.935 1.00 94.75 197 HIS A CA 1
ATOM 1596 C C . HIS A 1 197 ? 15.236 -9.535 -27.025 1.00 94.75 197 HIS A C 1
ATOM 1598 O O . HIS A 1 197 ? 15.678 -10.265 -27.919 1.00 94.75 197 HIS A O 1
ATOM 1604 N N . ILE A 1 198 ? 14.456 -9.969 -26.046 1.00 95.06 198 ILE A N 1
ATOM 1605 C CA . ILE A 1 198 ? 13.969 -11.332 -25.914 1.00 95.06 198 ILE A CA 1
ATOM 1606 C C . ILE A 1 198 ? 12.601 -11.378 -26.578 1.00 95.06 198 ILE A C 1
ATOM 1608 O O . ILE A 1 198 ? 11.723 -10.598 -26.223 1.00 95.06 198 ILE A O 1
ATOM 1612 N N . THR A 1 199 ? 12.452 -12.272 -27.553 1.00 95.81 199 THR A N 1
ATOM 1613 C CA . THR A 1 199 ? 11.195 -12.546 -28.262 1.00 95.81 199 THR A CA 1
ATOM 1614 C C . THR A 1 199 ? 10.883 -14.043 -28.219 1.00 95.81 199 THR A C 1
ATOM 1616 O O . THR A 1 199 ? 11.772 -14.853 -27.952 1.00 95.81 199 THR A O 1
ATOM 1619 N N . GLU A 1 200 ? 9.677 -14.451 -28.624 1.00 93.81 200 GLU A N 1
ATOM 1620 C CA . GLU A 1 200 ? 9.354 -15.870 -28.871 1.00 93.81 200 GLU A CA 1
ATOM 1621 C C . GLU A 1 200 ? 10.318 -16.548 -29.868 1.00 93.81 200 GLU A C 1
ATOM 1623 O O . GLU A 1 200 ? 10.502 -17.764 -29.841 1.00 93.81 200 GLU A O 1
ATOM 1628 N N . SER A 1 201 ? 10.942 -15.772 -30.766 1.00 94.81 201 SER A N 1
ATOM 1629 C CA . SER A 1 201 ? 11.905 -16.286 -31.750 1.00 94.81 201 SER A CA 1
ATOM 1630 C C . SER A 1 201 ? 13.318 -16.493 -31.190 1.00 94.81 201 SER A C 1
ATOM 1632 O O . SER A 1 201 ? 14.170 -17.070 -31.870 1.00 94.81 201 SER A O 1
ATOM 1634 N N . GLY A 1 202 ? 13.559 -16.052 -29.953 1.00 94.44 202 GLY A N 1
ATOM 1635 C CA . GLY A 1 202 ? 14.836 -16.130 -29.260 1.00 94.44 202 GLY A CA 1
ATOM 1636 C C . GLY A 1 202 ? 15.364 -14.765 -28.820 1.00 94.44 202 GLY A C 1
ATOM 1637 O O . GLY A 1 202 ? 14.670 -13.746 -28.854 1.00 94.44 202 GLY A O 1
ATOM 1638 N N . ILE A 1 203 ? 16.626 -14.773 -28.394 1.00 93.56 203 ILE A N 1
ATOM 1639 C CA . ILE A 1 203 ? 17.349 -13.599 -27.906 1.00 93.56 203 ILE A CA 1
ATOM 1640 C C . ILE A 1 203 ? 18.045 -12.937 -29.095 1.00 93.56 203 ILE A C 1
ATOM 1642 O O . ILE A 1 203 ? 18.856 -13.567 -29.777 1.00 93.56 203 ILE A O 1
ATOM 1646 N N . SER A 1 204 ? 17.752 -11.662 -29.326 1.00 93.31 204 SER A N 1
ATOM 1647 C CA . SER A 1 204 ? 18.441 -10.835 -30.311 1.00 93.31 204 SER A CA 1
ATOM 1648 C C . SER A 1 204 ? 19.214 -9.723 -29.614 1.00 93.31 204 SER A C 1
ATOM 1650 O O . SER A 1 204 ? 18.768 -9.160 -28.617 1.00 93.31 204 SER A O 1
ATOM 1652 N N . GLU A 1 205 ? 20.405 -9.424 -30.115 1.00 91.06 205 GLU A N 1
ATOM 1653 C CA . GLU A 1 205 ? 21.166 -8.269 -29.655 1.00 91.06 205 GLU A CA 1
ATOM 1654 C C . GLU A 1 205 ? 20.710 -7.048 -30.444 1.00 91.06 205 GLU A C 1
ATOM 1656 O O . GLU A 1 205 ? 20.687 -7.077 -31.679 1.00 91.06 205 GLU A O 1
ATOM 1661 N N . LEU A 1 206 ? 20.324 -5.983 -29.743 1.00 87.19 206 LEU A N 1
ATOM 1662 C CA . LEU A 1 206 ? 19.914 -4.754 -30.404 1.00 87.19 206 LEU A CA 1
ATOM 1663 C C . LEU A 1 206 ? 21.168 -4.074 -30.956 1.00 87.19 206 LEU A C 1
ATOM 1665 O O . LEU A 1 206 ? 21.978 -3.517 -30.224 1.00 87.19 206 LEU A O 1
ATOM 1669 N N . SER A 1 207 ? 21.336 -4.160 -32.275 1.00 56.12 207 SER A N 1
ATOM 1670 C CA . SER A 1 207 ? 22.577 -3.891 -33.017 1.00 56.12 207 SER A CA 1
ATOM 1671 C C . SER A 1 207 ? 23.108 -2.451 -32.970 1.00 56.12 207 SER A C 1
ATOM 1673 O O . SER A 1 207 ? 24.146 -2.160 -33.565 1.00 56.12 207 SER A O 1
ATOM 1675 N N . THR A 1 208 ? 22.422 -1.528 -32.302 1.00 60.03 208 THR A N 1
ATOM 1676 C CA . THR A 1 208 ? 22.977 -0.208 -31.996 1.00 60.03 208 THR A CA 1
ATOM 1677 C C . THR A 1 208 ? 23.875 -0.338 -30.779 1.00 60.03 208 THR A C 1
ATOM 1679 O O . THR A 1 208 ? 23.404 -0.251 -29.648 1.00 60.03 208 THR A O 1
ATOM 1682 N N . ILE A 1 209 ? 25.172 -0.541 -31.036 1.00 62.91 209 ILE A N 1
ATOM 1683 C CA . ILE A 1 209 ? 26.236 -0.326 -30.053 1.00 62.91 209 ILE A CA 1
ATOM 1684 C C . ILE A 1 209 ? 25.943 1.038 -29.431 1.00 62.91 209 ILE A C 1
ATOM 1686 O O . ILE A 1 209 ? 25.961 2.048 -30.141 1.00 62.91 209 ILE A O 1
ATOM 1690 N N . LEU A 1 210 ? 25.601 1.052 -28.139 1.00 80.25 210 LEU A N 1
ATOM 1691 C CA . LEU A 1 210 ? 25.522 2.289 -27.371 1.00 80.25 210 LEU A CA 1
ATOM 1692 C C . LEU A 1 210 ? 26.757 3.131 -27.709 1.00 80.25 210 LEU A C 1
ATOM 1694 O O . LEU A 1 210 ? 27.841 2.543 -27.805 1.00 80.25 210 LEU A O 1
ATOM 1698 N N . PRO A 1 211 ? 26.633 4.454 -27.926 1.00 82.81 211 PRO A N 1
ATOM 1699 C CA . PRO A 1 211 ? 27.786 5.257 -28.306 1.00 82.81 211 PRO A CA 1
ATOM 1700 C C . PRO A 1 211 ? 28.967 4.976 -27.366 1.00 82.81 211 PRO A C 1
ATOM 1702 O O . PRO A 1 211 ? 28.783 4.709 -26.175 1.00 82.81 211 PRO A O 1
ATOM 1705 N N . GLU A 1 212 ? 30.187 4.940 -27.904 1.00 83.56 212 GLU A N 1
ATOM 1706 C CA . GLU A 1 212 ? 31.350 4.534 -27.116 1.00 83.56 212 GLU A CA 1
ATOM 1707 C C . GLU A 1 212 ? 31.477 5.405 -25.855 1.00 83.56 212 GLU A C 1
ATOM 1709 O O . GLU A 1 212 ? 31.464 6.627 -25.937 1.00 83.56 212 GLU A O 1
ATOM 1714 N N . GLY A 1 213 ? 31.567 4.764 -24.686 1.00 84.00 213 GLY A N 1
ATOM 1715 C CA . GLY A 1 213 ? 31.633 5.450 -23.391 1.00 84.00 213 GLY A CA 1
ATOM 1716 C C . GLY A 1 213 ? 30.292 5.567 -22.664 1.00 84.00 213 GLY A C 1
ATOM 1717 O O . GLY A 1 213 ? 30.294 5.901 -21.481 1.00 84.00 213 GLY A O 1
ATOM 1718 N N . PHE A 1 214 ? 29.172 5.229 -23.310 1.00 87.38 214 PHE A N 1
ATOM 1719 C CA . PHE A 1 214 ? 27.868 5.259 -22.658 1.00 87.38 214 PHE A CA 1
ATOM 1720 C C . PHE A 1 214 ? 27.607 4.022 -21.788 1.00 87.38 214 PHE A C 1
ATOM 1722 O O . PHE A 1 214 ? 28.002 2.905 -22.131 1.00 87.38 214 PHE A O 1
ATOM 1729 N N . VAL A 1 215 ? 26.915 4.239 -20.670 1.00 87.62 215 VAL A N 1
ATOM 1730 C CA . VAL A 1 215 ? 26.409 3.225 -19.739 1.00 87.62 215 VAL A CA 1
ATOM 1731 C C . VAL A 1 215 ? 24.897 3.370 -19.583 1.00 87.62 215 VAL A C 1
ATOM 1733 O O . VAL A 1 215 ? 24.350 4.464 -19.726 1.00 87.62 215 VAL A O 1
ATOM 1736 N N . ILE A 1 216 ? 24.212 2.266 -19.290 1.00 87.56 216 ILE A N 1
ATOM 1737 C CA . ILE A 1 216 ? 22.763 2.247 -19.058 1.00 87.56 216 ILE A CA 1
ATOM 1738 C C . ILE A 1 216 ? 22.477 2.608 -17.601 1.00 87.56 216 ILE A C 1
ATOM 1740 O O . ILE A 1 216 ? 22.923 1.921 -16.680 1.00 87.56 216 ILE A O 1
ATOM 1744 N N . ASN A 1 217 ? 21.662 3.638 -17.385 1.00 85.81 217 ASN A N 1
ATOM 1745 C CA . ASN A 1 217 ? 21.244 4.036 -16.042 1.00 85.81 217 ASN A CA 1
ATOM 1746 C C . ASN A 1 217 ? 19.925 3.388 -15.633 1.00 85.81 217 ASN A C 1
ATOM 1748 O O . ASN A 1 217 ? 19.846 2.738 -14.587 1.00 85.81 217 ASN A O 1
ATOM 1752 N N . HIS A 1 218 ? 18.896 3.582 -16.458 1.00 88.06 218 HIS A N 1
ATOM 1753 C CA . HIS A 1 218 ? 17.505 3.269 -16.146 1.00 88.06 218 HIS A CA 1
ATOM 1754 C C . HIS A 1 218 ? 16.736 2.909 -17.419 1.00 88.06 218 HIS A C 1
ATOM 1756 O O . HIS A 1 218 ? 17.057 3.412 -18.496 1.00 88.06 218 HIS A O 1
ATOM 1762 N N . MET A 1 219 ? 15.705 2.076 -17.295 1.00 92.12 219 MET A N 1
ATOM 1763 C CA . MET A 1 219 ? 14.804 1.721 -18.392 1.00 92.12 219 MET A CA 1
ATOM 1764 C C . MET A 1 219 ? 13.361 1.937 -17.947 1.00 92.12 219 MET A C 1
ATOM 1766 O O . MET A 1 219 ? 13.035 1.708 -16.788 1.00 92.12 219 MET A O 1
ATOM 1770 N N . VAL A 1 220 ? 12.505 2.412 -18.846 1.00 92.56 220 VAL A N 1
ATOM 1771 C CA . VAL A 1 220 ? 11.082 2.620 -18.553 1.00 92.56 220 VAL A CA 1
ATOM 1772 C C . VAL A 1 220 ? 10.230 2.239 -19.755 1.00 92.56 220 VAL A C 1
ATOM 1774 O O . VAL A 1 220 ? 10.533 2.648 -20.878 1.00 92.56 220 VAL A O 1
ATOM 1777 N N . ASN A 1 221 ? 9.162 1.477 -19.527 1.00 93.88 221 ASN A N 1
ATOM 1778 C CA . ASN A 1 221 ? 8.155 1.207 -20.546 1.00 93.88 221 ASN A CA 1
ATOM 1779 C C . ASN A 1 221 ? 7.101 2.323 -20.561 1.00 93.88 221 ASN A C 1
ATOM 1781 O O . ASN A 1 221 ? 6.504 2.662 -19.536 1.00 93.88 221 ASN A O 1
ATOM 1785 N N . ILE A 1 222 ? 6.882 2.929 -21.727 1.00 93.69 222 ILE A N 1
ATOM 1786 C CA . ILE A 1 222 ? 5.875 3.965 -21.944 1.00 93.69 222 ILE A CA 1
ATOM 1787 C C . ILE A 1 222 ? 5.227 3.742 -23.307 1.00 93.69 222 ILE A C 1
ATOM 1789 O O . ILE A 1 222 ? 5.900 3.762 -24.329 1.00 93.69 222 ILE A O 1
ATOM 1793 N N . ASP A 1 223 ? 3.900 3.605 -23.334 1.00 92.69 223 ASP A N 1
ATOM 1794 C CA . ASP A 1 223 ? 3.126 3.421 -24.574 1.00 92.69 223 ASP A CA 1
ATOM 1795 C C . ASP A 1 223 ? 3.614 2.237 -25.431 1.00 92.69 223 ASP A C 1
ATOM 1797 O O . ASP A 1 223 ? 3.578 2.309 -26.658 1.00 92.69 223 ASP A O 1
ATOM 1801 N N . ASN A 1 224 ? 4.031 1.142 -24.779 1.00 93.62 224 ASN A N 1
ATOM 1802 C CA . ASN A 1 224 ? 4.591 -0.054 -25.415 1.00 93.62 224 ASN A CA 1
ATOM 1803 C C . ASN A 1 224 ? 5.956 0.183 -26.084 1.00 93.62 224 ASN A C 1
ATOM 1805 O O . ASN A 1 224 ? 6.381 -0.604 -26.914 1.00 93.62 224 ASN A O 1
ATOM 1809 N N . ASP A 1 225 ? 6.649 1.268 -25.751 1.00 95.44 225 ASP A N 1
ATOM 1810 C CA . ASP A 1 225 ? 8.028 1.515 -26.150 1.00 95.44 225 ASP A CA 1
ATOM 1811 C C . ASP A 1 225 ? 8.919 1.517 -24.905 1.00 95.44 225 ASP A C 1
ATOM 1813 O O . ASP A 1 225 ? 8.559 2.047 -23.854 1.00 95.44 225 ASP A O 1
ATOM 1817 N N . CYS A 1 226 ? 10.113 0.954 -25.026 1.00 95.69 226 CYS A N 1
ATOM 1818 C CA . CYS A 1 226 ? 11.119 0.986 -23.983 1.00 95.69 226 CYS A CA 1
ATOM 1819 C C . CYS A 1 226 ? 12.044 2.181 -24.185 1.00 95.69 226 CYS A C 1
ATOM 1821 O O . CYS A 1 226 ? 12.632 2.351 -25.252 1.00 95.69 226 CYS A O 1
ATOM 1823 N N . TYR A 1 227 ? 12.201 3.003 -23.158 1.00 95.00 227 TYR A N 1
ATOM 1824 C CA . TYR A 1 227 ? 13.097 4.150 -23.169 1.00 95.00 227 TYR A CA 1
ATOM 1825 C C . TYR A 1 227 ? 14.268 3.865 -22.234 1.00 95.00 227 TYR A C 1
ATOM 1827 O O . TYR A 1 227 ? 14.109 3.788 -21.016 1.00 95.00 227 TYR A O 1
ATOM 1835 N N . ILE A 1 228 ? 15.446 3.684 -22.823 1.00 93.62 228 ILE A N 1
ATOM 1836 C CA . ILE A 1 228 ? 16.688 3.343 -22.135 1.00 93.62 228 ILE A CA 1
ATOM 1837 C C . ILE A 1 228 ? 17.488 4.629 -21.963 1.00 93.62 228 ILE A C 1
ATOM 1839 O O . ILE A 1 228 ? 17.960 5.216 -22.936 1.00 93.62 228 ILE A O 1
ATOM 1843 N N . HIS A 1 229 ? 17.626 5.074 -20.720 1.00 91.88 229 HIS A N 1
ATOM 1844 C CA . HIS A 1 229 ? 18.416 6.245 -20.377 1.00 91.88 229 HIS A CA 1
ATOM 1845 C C . HIS A 1 229 ? 19.898 5.879 -20.303 1.00 91.88 229 HIS A C 1
ATOM 1847 O O . HIS A 1 229 ? 20.281 4.974 -19.551 1.00 91.88 229 HIS A O 1
ATOM 1853 N N . ILE A 1 230 ? 20.721 6.599 -21.064 1.00 91.75 230 ILE A N 1
ATOM 1854 C CA . ILE A 1 230 ? 22.150 6.331 -21.209 1.00 91.75 230 ILE A CA 1
ATOM 1855 C C . ILE A 1 230 ? 22.985 7.578 -20.889 1.00 91.75 230 ILE A C 1
ATOM 1857 O O . ILE A 1 230 ? 22.602 8.694 -21.238 1.00 91.75 230 ILE A O 1
ATOM 1861 N N . THR A 1 231 ? 24.131 7.390 -20.231 1.00 90.31 231 THR A N 1
ATOM 1862 C CA . THR A 1 231 ? 25.096 8.462 -19.903 1.00 90.31 231 THR A CA 1
ATOM 1863 C C . THR A 1 231 ? 26.496 8.131 -20.333 1.00 90.31 231 THR A C 1
ATOM 1865 O O . THR A 1 231 ? 26.911 6.987 -20.203 1.00 90.31 231 THR A O 1
ATOM 1868 N N . GLU A 1 232 ? 27.265 9.139 -20.727 1.00 89.81 232 GLU A N 1
ATOM 1869 C CA . GLU A 1 232 ? 28.705 8.989 -20.931 1.00 89.81 232 GLU A CA 1
ATOM 1870 C C . GLU A 1 232 ? 29.437 8.820 -19.577 1.00 89.81 232 GLU A C 1
ATOM 1872 O O . GLU A 1 232 ? 29.697 9.773 -18.846 1.00 89.81 232 GLU A O 1
ATOM 1877 N N . GLY A 1 233 ? 29.765 7.581 -19.208 1.00 85.06 233 GLY A N 1
ATOM 1878 C CA . GLY A 1 233 ? 30.411 7.249 -17.935 1.00 85.06 233 GLY A CA 1
ATOM 1879 C C . GLY A 1 233 ? 29.531 7.446 -16.689 1.00 85.06 233 GLY A C 1
ATOM 1880 O O . GLY A 1 233 ? 28.303 7.442 -16.753 1.00 85.06 233 GLY A O 1
ATOM 1881 N N . PHE A 1 234 ? 30.184 7.584 -15.527 1.00 78.56 234 PHE A N 1
ATOM 1882 C CA . PHE A 1 234 ? 29.544 7.716 -14.204 1.00 78.56 234 PHE A CA 1
ATOM 1883 C C . PHE A 1 234 ? 29.448 9.170 -1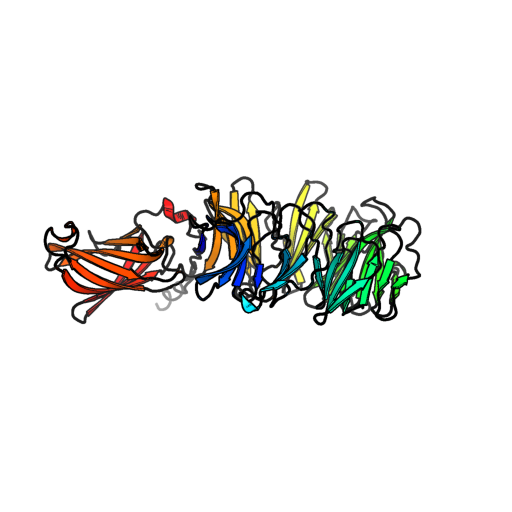3.702 1.00 78.56 234 PHE A C 1
ATOM 1885 O O . PHE A 1 234 ? 29.184 9.399 -12.520 1.00 78.56 234 PHE A O 1
ATOM 1892 N N . ASP A 1 235 ? 29.717 10.162 -14.556 1.00 80.31 235 ASP A N 1
ATOM 1893 C CA . ASP A 1 235 ? 29.631 11.573 -14.170 1.00 80.31 235 ASP A CA 1
ATOM 1894 C C . ASP A 1 235 ? 28.179 12.067 -14.284 1.00 80.31 235 ASP A C 1
ATOM 1896 O O . ASP A 1 235 ? 27.580 12.042 -15.355 1.00 80.31 235 ASP A O 1
ATOM 1900 N N . TYR A 1 236 ? 27.611 12.572 -13.186 1.00 71.94 236 TYR A N 1
ATOM 1901 C CA . TYR A 1 236 ? 26.266 13.166 -13.149 1.00 71.94 236 TYR A CA 1
ATOM 1902 C C . TYR A 1 236 ? 26.123 14.446 -13.996 1.00 71.94 236 TYR A C 1
ATOM 1904 O O . TYR A 1 236 ? 25.026 15.002 -14.113 1.00 71.94 236 TYR A O 1
ATOM 1912 N N . ASN A 1 237 ? 27.216 14.959 -14.555 1.00 78.00 237 ASN A N 1
ATOM 1913 C CA . ASN A 1 237 ? 27.223 16.079 -15.493 1.00 78.00 237 ASN A CA 1
ATOM 1914 C C . ASN A 1 237 ? 27.592 15.673 -16.921 1.00 78.00 237 ASN A C 1
ATOM 1916 O O . ASN A 1 237 ? 27.676 16.547 -17.783 1.00 78.00 237 ASN A O 1
ATOM 1920 N N . ALA A 1 238 ? 27.794 14.379 -17.173 1.00 82.94 238 ALA A N 1
ATOM 1921 C CA . ALA A 1 238 ? 28.005 13.872 -18.515 1.00 82.94 238 ALA A CA 1
ATOM 1922 C C . ALA A 1 238 ? 26.787 14.132 -19.417 1.00 82.94 238 ALA A C 1
ATOM 1924 O O . ALA A 1 238 ? 25.667 14.264 -18.919 1.00 82.94 238 ALA A O 1
ATOM 1925 N N . PRO A 1 239 ? 26.976 14.181 -20.745 1.00 81.75 239 PRO A N 1
ATOM 1926 C CA . PRO A 1 239 ? 25.872 14.140 -21.691 1.00 81.75 239 PRO A CA 1
ATOM 1927 C C . PRO A 1 239 ? 24.945 12.943 -21.436 1.00 81.75 239 PRO A C 1
ATOM 1929 O O . PRO A 1 239 ? 25.394 11.823 -21.169 1.00 81.75 239 PRO A O 1
ATOM 1932 N N . PHE A 1 240 ? 23.644 13.204 -21.548 1.00 88.44 240 PHE A N 1
ATOM 1933 C CA . PHE A 1 240 ? 22.571 12.223 -21.413 1.00 88.44 240 PHE A CA 1
ATOM 1934 C C . PHE A 1 240 ? 21.879 12.050 -22.760 1.00 88.44 240 PHE A C 1
ATOM 1936 O O . PHE A 1 240 ? 21.647 13.036 -23.468 1.00 88.44 240 PHE A O 1
ATOM 1943 N N . ASP A 1 241 ? 21.503 10.819 -23.084 1.00 91.19 241 ASP A N 1
ATOM 1944 C CA . ASP A 1 241 ? 20.643 10.526 -24.227 1.00 91.19 241 ASP A CA 1
ATOM 1945 C C . ASP A 1 241 ? 19.655 9.408 -23.881 1.00 91.19 241 ASP A C 1
ATOM 1947 O O . ASP A 1 241 ? 19.753 8.743 -22.842 1.00 91.19 241 ASP A O 1
ATOM 1951 N N . ILE A 1 242 ? 18.671 9.211 -24.752 1.00 93.12 242 ILE A N 1
ATOM 1952 C CA . ILE A 1 242 ? 17.653 8.181 -24.606 1.00 93.12 242 ILE A CA 1
ATOM 1953 C C . ILE A 1 242 ? 17.592 7.343 -25.872 1.00 93.12 242 ILE A C 1
ATOM 1955 O O . ILE A 1 242 ? 17.283 7.833 -26.959 1.00 93.12 242 ILE A O 1
ATOM 1959 N N . LEU A 1 243 ? 17.825 6.046 -25.700 1.00 93.69 243 LEU A N 1
ATOM 1960 C CA . LEU A 1 243 ? 17.593 5.041 -26.722 1.00 93.69 243 LEU A CA 1
ATOM 1961 C C . LEU A 1 243 ? 16.164 4.517 -26.581 1.00 93.69 243 LEU A C 1
ATOM 1963 O O . LEU A 1 243 ? 15.820 3.846 -25.610 1.00 93.69 243 LEU A O 1
ATOM 1967 N N . LYS A 1 244 ? 15.325 4.820 -27.566 1.00 94.62 244 LYS A N 1
ATOM 1968 C CA . LYS A 1 244 ? 13.999 4.223 -27.706 1.00 94.62 244 LYS A CA 1
ATOM 1969 C C . LYS A 1 244 ? 14.131 2.853 -28.366 1.00 94.62 244 LYS A C 1
ATOM 1971 O O . LYS A 1 244 ? 14.789 2.755 -29.397 1.00 94.62 244 LYS A O 1
ATOM 1976 N N . VAL A 1 245 ? 13.450 1.845 -27.836 1.00 95.38 245 VAL A N 1
ATOM 1977 C CA . VAL A 1 245 ? 13.317 0.504 -28.412 1.00 95.38 245 VAL A CA 1
ATOM 1978 C C . VAL A 1 245 ? 11.836 0.148 -28.495 1.00 95.38 245 VAL A C 1
ATOM 1980 O O . VAL A 1 245 ? 11.132 0.193 -27.492 1.00 95.38 245 VAL A O 1
ATOM 1983 N N . SER A 1 246 ? 11.356 -0.195 -29.683 1.00 95.69 246 SER A N 1
ATOM 1984 C CA . SER A 1 246 ? 9.971 -0.643 -29.889 1.00 95.69 246 SER A CA 1
ATOM 1985 C C . SER A 1 246 ? 9.805 -2.155 -29.638 1.00 95.69 246 SER A C 1
ATOM 1987 O O . SER A 1 246 ? 10.803 -2.879 -29.594 1.00 95.69 246 SER A O 1
ATOM 1989 N N . PRO A 1 247 ? 8.570 -2.687 -29.579 1.00 95.81 247 PRO A N 1
ATOM 1990 C CA . PRO A 1 247 ? 8.320 -4.121 -29.409 1.00 95.81 247 PRO A CA 1
ATOM 1991 C C . PRO A 1 247 ? 8.835 -4.998 -30.549 1.00 95.81 247 PRO A C 1
ATOM 1993 O O . PRO A 1 247 ? 8.952 -6.208 -30.374 1.00 95.81 247 PRO A O 1
ATOM 1996 N N . SER A 1 248 ? 9.096 -4.419 -31.727 1.00 95.06 248 SER A N 1
ATOM 1997 C CA . SER A 1 248 ? 9.699 -5.117 -32.869 1.00 95.06 248 SER A CA 1
ATOM 1998 C C . SER A 1 248 ? 11.231 -5.105 -32.837 1.00 95.06 248 SER A C 1
ATOM 2000 O O . SER A 1 248 ? 11.853 -5.680 -33.728 1.00 95.06 248 SER A O 1
ATOM 2002 N N . GLY A 1 249 ? 11.837 -4.447 -31.845 1.00 93.56 249 GLY A N 1
ATOM 2003 C CA . GLY A 1 249 ? 13.284 -4.282 -31.729 1.00 93.56 249 GLY A CA 1
ATOM 2004 C C . GLY A 1 249 ? 13.846 -3.109 -32.539 1.00 93.56 249 GLY A C 1
ATOM 2005 O O . GLY A 1 249 ? 15.059 -2.916 -32.562 1.00 93.56 249 GLY A O 1
ATOM 2006 N N . GLU A 1 250 ? 13.007 -2.297 -33.199 1.00 93.75 250 GLU A N 1
ATOM 2007 C CA . GLU A 1 250 ? 13.488 -1.072 -33.853 1.00 93.75 250 GLU A CA 1
ATOM 2008 C C . GLU A 1 250 ? 13.986 -0.076 -32.806 1.00 93.75 250 GLU A C 1
ATOM 2010 O O . GLU A 1 250 ? 13.269 0.217 -31.841 1.00 93.75 250 GLU A O 1
ATOM 2015 N N . THR A 1 251 ? 15.187 0.465 -33.023 1.00 93.38 251 THR A N 1
ATOM 2016 C CA . THR A 1 251 ? 15.829 1.412 -32.111 1.00 93.38 251 THR A CA 1
ATOM 2017 C C . THR A 1 251 ? 15.941 2.814 -32.710 1.00 93.38 251 THR A C 1
ATOM 2019 O O . THR A 1 251 ? 16.064 2.983 -33.925 1.00 93.38 251 THR A O 1
ATOM 2022 N N . LYS A 1 252 ? 15.874 3.845 -31.860 1.00 93.00 252 LYS A N 1
ATOM 2023 C CA . LYS A 1 252 ? 16.053 5.252 -32.254 1.00 93.00 252 LYS A CA 1
ATOM 2024 C C . LYS A 1 252 ? 16.647 6.070 -31.110 1.00 93.00 252 LYS A C 1
ATOM 2026 O O . LYS A 1 252 ? 16.113 6.021 -30.002 1.00 93.00 252 LYS A O 1
ATOM 2031 N N . LEU A 1 253 ? 17.692 6.852 -31.379 1.00 92.06 253 LEU A N 1
ATOM 2032 C CA . LEU A 1 253 ? 18.238 7.794 -30.401 1.00 92.06 253 LEU A CA 1
ATOM 2033 C C . LEU A 1 253 ? 17.427 9.092 -30.397 1.00 92.06 253 LEU A C 1
ATOM 2035 O O . LEU A 1 253 ? 16.929 9.549 -31.428 1.00 92.06 253 LEU A O 1
ATOM 2039 N N . PHE A 1 254 ? 17.267 9.687 -29.219 1.00 91.81 254 PHE A N 1
ATOM 2040 C CA . PHE A 1 254 ? 16.604 10.981 -29.081 1.00 91.81 254 PHE A CA 1
ATOM 2041 C C . PHE A 1 254 ? 17.471 12.108 -29.646 1.00 91.81 254 PHE A C 1
ATOM 2043 O O . PHE A 1 254 ? 16.934 12.986 -30.323 1.00 91.81 254 PHE A O 1
ATOM 2050 N N . SER A 1 255 ? 18.791 12.032 -29.461 1.00 88.00 255 SER A N 1
ATOM 2051 C CA . SER A 1 255 ? 19.760 12.984 -30.022 1.00 88.00 255 SER A CA 1
ATOM 2052 C C . SER A 1 255 ? 19.765 13.086 -31.553 1.00 88.00 255 SER A C 1
ATOM 2054 O O . SER A 1 255 ? 20.211 14.107 -32.074 1.00 88.00 255 SER A O 1
ATOM 2056 N N . ASP A 1 256 ? 19.186 12.120 -32.281 1.00 88.50 256 ASP A N 1
ATOM 2057 C CA . ASP A 1 256 ? 18.950 12.227 -33.733 1.00 88.50 256 ASP A CA 1
ATOM 2058 C C . ASP A 1 256 ? 18.013 13.402 -34.093 1.00 88.50 256 ASP A C 1
ATOM 2060 O O . ASP A 1 256 ? 17.882 13.785 -35.258 1.00 88.50 256 ASP A O 1
ATOM 2064 N N . ASN A 1 257 ? 17.317 13.964 -33.101 1.00 88.06 257 ASN A N 1
ATOM 2065 C CA . ASN A 1 257 ? 16.538 15.187 -33.206 1.00 88.06 257 ASN A CA 1
ATOM 2066 C C . ASN A 1 257 ? 17.189 16.282 -32.357 1.00 88.06 257 ASN A C 1
ATOM 2068 O O . ASN A 1 257 ? 17.181 16.204 -31.129 1.00 88.06 257 ASN A O 1
ATOM 2072 N N . ASP A 1 258 ? 17.661 17.348 -33.005 1.00 83.88 258 ASP A N 1
ATOM 2073 C CA . ASP A 1 258 ? 18.351 18.470 -32.353 1.00 83.88 258 ASP A CA 1
ATOM 2074 C C . ASP A 1 258 ? 17.569 19.085 -31.175 1.00 83.88 258 ASP A C 1
ATOM 2076 O O . ASP A 1 258 ? 18.162 19.631 -30.248 1.00 83.88 258 ASP A O 1
ATOM 2080 N N . ASN A 1 259 ? 16.235 18.978 -31.162 1.00 87.25 259 ASN A N 1
ATOM 2081 C CA . ASN A 1 259 ? 15.407 19.528 -30.085 1.00 87.25 259 ASN A CA 1
ATOM 2082 C C . ASN A 1 259 ? 15.352 18.649 -28.823 1.00 87.25 259 ASN A C 1
ATOM 2084 O O . ASN A 1 259 ? 14.884 19.114 -27.785 1.00 87.25 259 ASN A O 1
ATOM 2088 N N . LEU A 1 260 ? 15.790 17.390 -28.896 1.00 87.19 260 LEU A N 1
ATOM 2089 C CA . LEU A 1 260 ? 15.675 16.387 -27.830 1.00 87.19 260 LEU A CA 1
ATOM 2090 C C . LEU A 1 260 ? 17.021 16.066 -27.166 1.00 87.19 260 LEU A C 1
ATOM 2092 O O . LEU A 1 260 ? 17.198 14.995 -26.592 1.00 87.19 260 LEU A O 1
ATOM 2096 N N . GLN A 1 261 ? 17.973 16.993 -27.220 1.00 88.31 261 GLN A N 1
ATOM 2097 C CA . GLN A 1 261 ? 19.242 16.846 -26.514 1.00 88.31 261 GLN A CA 1
ATOM 2098 C C . GLN A 1 261 ? 19.064 17.035 -24.998 1.00 88.31 261 GLN A C 1
ATOM 2100 O O . GLN A 1 261 ? 18.211 17.806 -24.543 1.00 88.31 261 GLN A O 1
ATOM 2105 N N . ASN A 1 262 ? 19.899 16.344 -24.214 1.00 88.50 262 ASN A N 1
ATOM 2106 C CA . ASN A 1 262 ? 19.953 16.422 -22.749 1.00 88.50 262 ASN A CA 1
ATOM 2107 C C . ASN A 1 262 ? 18.647 16.036 -22.029 1.00 88.50 262 ASN A C 1
ATOM 2109 O O . ASN A 1 262 ? 18.350 16.538 -20.936 1.00 88.50 262 ASN A O 1
ATOM 2113 N N . ILE A 1 263 ? 17.844 15.155 -22.633 1.00 91.94 263 ILE A N 1
ATOM 2114 C CA . ILE A 1 263 ? 16.720 14.536 -21.931 1.00 91.94 263 ILE A CA 1
ATOM 2115 C C . ILE A 1 263 ? 17.280 13.488 -20.974 1.00 91.94 263 ILE A C 1
ATOM 2117 O O . ILE A 1 263 ? 17.869 12.498 -21.389 1.00 91.94 263 ILE A O 1
ATOM 2121 N N . TYR A 1 264 ? 17.076 13.723 -19.685 1.00 88.19 264 TYR A N 1
ATOM 2122 C CA . TYR A 1 264 ? 17.563 12.869 -18.609 1.00 88.19 264 TYR A CA 1
ATOM 2123 C C . TYR A 1 264 ? 16.551 11.778 -18.233 1.00 88.19 264 TYR A C 1
ATOM 2125 O O . TYR A 1 264 ? 16.918 10.690 -17.811 1.00 88.19 264 TYR A O 1
ATOM 2133 N N . GLN A 1 265 ? 15.249 12.033 -18.372 1.00 90.50 265 GLN A N 1
ATOM 2134 C CA . GLN A 1 265 ? 14.233 11.023 -18.068 1.00 90.50 265 GLN A CA 1
ATOM 2135 C C . GLN A 1 265 ? 12.981 11.244 -18.909 1.00 90.50 265 GLN A C 1
ATOM 2137 O O . GLN A 1 265 ? 12.606 12.382 -19.184 1.00 90.50 265 GLN A O 1
ATOM 2142 N N . ILE A 1 266 ? 12.302 10.161 -19.278 1.00 93.38 266 ILE A N 1
ATOM 2143 C CA . ILE A 1 266 ? 10.945 10.201 -19.831 1.00 93.38 266 ILE A CA 1
ATOM 2144 C C . ILE A 1 266 ? 10.036 9.448 -18.872 1.00 93.38 266 ILE A C 1
ATOM 2146 O O . ILE A 1 266 ? 10.446 8.476 -18.242 1.00 93.38 266 ILE A O 1
ATOM 2150 N N . PHE A 1 267 ? 8.810 9.925 -18.726 1.00 93.00 267 PHE A N 1
ATOM 2151 C CA . PHE A 1 267 ? 7.799 9.292 -17.892 1.00 93.00 267 PHE A CA 1
ATOM 2152 C C . PHE A 1 267 ? 6.407 9.548 -18.470 1.00 93.00 267 PHE A C 1
ATOM 2154 O O . PHE A 1 267 ? 6.195 10.460 -19.277 1.00 93.00 267 PHE A O 1
ATOM 2161 N N . LYS A 1 268 ? 5.444 8.725 -18.056 1.00 91.25 268 LYS A N 1
ATOM 2162 C CA . LYS A 1 268 ? 4.037 8.864 -18.429 1.00 91.25 268 LYS A CA 1
ATOM 2163 C C . LYS A 1 268 ? 3.229 9.354 -17.238 1.00 91.25 268 LYS A C 1
ATOM 2165 O O . LYS A 1 268 ? 3.395 8.874 -16.117 1.00 91.25 268 LYS A O 1
ATOM 2170 N N . HIS A 1 269 ? 2.331 10.297 -17.484 1.00 89.25 269 HIS A N 1
ATOM 2171 C CA . HIS A 1 269 ? 1.405 10.799 -16.479 1.00 89.25 269 HIS A CA 1
ATOM 2172 C C . HIS A 1 269 ? 0.060 11.155 -17.125 1.00 89.25 269 HIS A C 1
ATOM 2174 O O . HIS A 1 269 ? 0.034 11.812 -18.159 1.00 89.25 269 HIS A O 1
ATOM 2180 N N . ASN A 1 270 ? -1.066 10.689 -16.572 1.00 87.31 270 ASN A N 1
ATOM 2181 C CA . ASN A 1 270 ? -2.415 10.927 -17.121 1.00 87.31 270 ASN A CA 1
ATOM 2182 C C . ASN A 1 270 ? -2.523 10.707 -18.649 1.00 87.31 270 ASN A C 1
ATOM 2184 O O . ASN A 1 270 ? -3.080 11.532 -19.374 1.00 87.31 270 ASN A O 1
ATOM 2188 N N . ASN A 1 271 ? -1.963 9.597 -19.148 1.00 89.38 271 ASN A N 1
ATOM 2189 C CA . ASN A 1 271 ? -1.902 9.248 -20.578 1.00 89.38 271 ASN A CA 1
ATOM 2190 C C . ASN A 1 271 ? -1.146 10.231 -21.487 1.00 89.38 271 ASN A C 1
ATOM 2192 O O . ASN A 1 271 ? -1.262 10.147 -22.706 1.00 89.38 271 ASN A O 1
ATOM 2196 N N . LYS A 1 272 ? -0.346 11.131 -20.917 1.00 92.38 272 LYS A N 1
ATOM 2197 C CA . LYS A 1 272 ? 0.571 12.001 -21.651 1.00 92.38 272 LYS A CA 1
ATOM 2198 C C . LYS A 1 272 ? 2.013 11.627 -21.350 1.00 92.38 272 LYS A C 1
ATOM 2200 O O . LYS A 1 272 ? 2.331 11.166 -20.251 1.00 92.38 272 LYS A O 1
ATOM 2205 N N . LYS A 1 273 ? 2.881 11.843 -22.335 1.00 94.88 273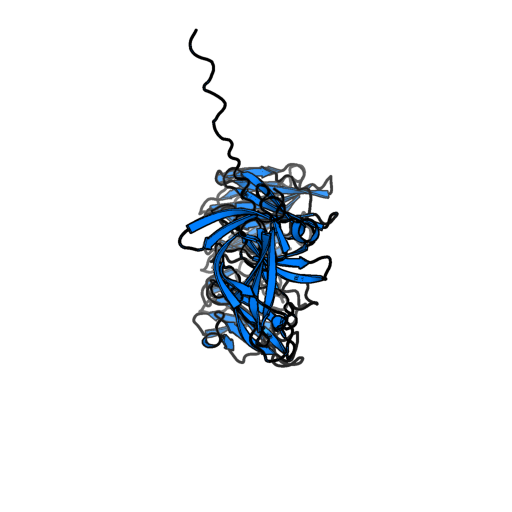 LYS A N 1
ATOM 2206 C CA . LYS A 1 273 ? 4.322 11.655 -22.202 1.00 94.88 273 LYS A CA 1
ATOM 2207 C C . LYS A 1 273 ? 4.977 12.956 -21.788 1.00 94.88 273 LYS A C 1
ATOM 2209 O O . LYS A 1 273 ? 4.643 14.025 -22.298 1.00 94.88 273 LYS A O 1
ATOM 2214 N N . TYR A 1 274 ? 5.931 12.842 -20.883 1.00 95.00 274 TYR A N 1
ATOM 2215 C CA . TYR A 1 274 ? 6.700 13.963 -20.385 1.00 95.00 274 TYR A CA 1
ATOM 2216 C C . TYR A 1 274 ? 8.177 13.633 -20.463 1.00 95.00 274 TYR A C 1
ATOM 2218 O O . TYR A 1 274 ? 8.575 12.470 -20.376 1.00 95.00 274 TYR A O 1
ATOM 2226 N N . ALA A 1 275 ? 8.980 14.674 -20.613 1.00 94.38 275 ALA A N 1
ATOM 2227 C CA . ALA A 1 275 ? 10.423 14.573 -20.597 1.00 94.38 275 ALA A CA 1
ATOM 2228 C C . ALA A 1 275 ? 10.984 15.526 -19.556 1.00 94.38 275 ALA A C 1
ATOM 2230 O O . ALA A 1 275 ? 10.563 16.679 -19.456 1.00 94.38 275 ALA A O 1
ATOM 2231 N N . PHE A 1 276 ? 11.956 15.046 -18.808 1.00 91.69 276 PHE A N 1
ATOM 2232 C CA . PHE A 1 276 ? 12.772 15.856 -17.941 1.00 91.69 276 PHE A CA 1
ATOM 2233 C C . PHE A 1 276 ? 14.085 16.176 -18.661 1.00 91.69 276 PHE A C 1
ATOM 2235 O O . PHE A 1 276 ? 14.818 15.270 -19.060 1.00 91.69 276 PHE A O 1
ATOM 2242 N N . ARG A 1 277 ? 14.366 17.467 -18.852 1.00 92.19 277 ARG A N 1
ATOM 2243 C CA . ARG A 1 277 ? 15.546 17.974 -19.559 1.00 92.19 277 ARG A CA 1
ATOM 2244 C C . ARG A 1 277 ? 16.463 18.715 -18.595 1.00 92.19 277 ARG A C 1
ATOM 2246 O O . ARG A 1 277 ? 16.002 19.616 -17.896 1.00 92.19 277 ARG A O 1
ATOM 2253 N N . LYS A 1 278 ? 17.758 18.394 -18.614 1.00 89.00 278 LYS A N 1
ATOM 2254 C CA . LYS A 1 278 ? 18.800 19.162 -17.917 1.00 89.00 278 LYS A CA 1
ATOM 2255 C C . LYS A 1 278 ? 19.420 20.143 -18.913 1.00 89.00 278 LYS A C 1
ATOM 2257 O O . LYS A 1 278 ? 19.984 19.722 -19.917 1.00 89.00 278 LYS A O 1
ATOM 2262 N N . ASN A 1 279 ? 19.301 21.446 -18.680 1.00 85.69 279 ASN A N 1
ATOM 2263 C CA . ASN A 1 279 ? 19.885 22.446 -19.572 1.00 85.69 279 ASN A CA 1
ATOM 2264 C C . ASN A 1 279 ? 21.341 22.684 -19.143 1.00 85.69 279 ASN A C 1
ATOM 2266 O O . ASN A 1 279 ? 21.600 23.328 -18.128 1.00 85.69 279 ASN A O 1
ATOM 2270 N N . LEU A 1 280 ? 22.295 22.139 -19.902 1.00 80.25 280 LEU A N 1
ATOM 2271 C CA . LEU A 1 280 ? 23.722 22.217 -19.561 1.00 80.25 280 LEU A CA 1
ATOM 2272 C C . LEU A 1 280 ? 24.315 23.625 -19.754 1.00 80.25 280 LEU A C 1
ATOM 2274 O O . LEU A 1 280 ? 25.282 23.973 -19.081 1.00 80.25 280 LEU A O 1
ATOM 2278 N N . ASP A 1 281 ? 23.717 24.444 -20.622 1.00 81.12 281 ASP A N 1
ATOM 2279 C CA . ASP A 1 281 ? 24.234 25.775 -20.972 1.00 81.12 281 ASP A CA 1
ATOM 2280 C C . ASP A 1 281 ? 23.790 26.896 -20.010 1.00 81.12 281 ASP A C 1
ATOM 2282 O O . ASP A 1 281 ? 24.382 27.975 -19.992 1.00 81.12 281 ASP A O 1
ATOM 2286 N N . GLU A 1 282 ? 22.755 26.664 -19.197 1.00 73.38 282 GLU A N 1
ATOM 2287 C CA . GLU A 1 282 ? 22.118 27.684 -18.355 1.00 73.38 282 GLU A CA 1
ATOM 2288 C C . GLU A 1 282 ? 22.141 27.258 -16.883 1.00 73.38 282 GLU A C 1
ATOM 2290 O O . GLU A 1 282 ? 21.332 26.418 -16.515 1.00 73.38 282 GLU A O 1
ATOM 2295 N N . GLU A 1 283 ? 23.035 27.829 -16.057 1.00 77.06 283 GLU A N 1
ATOM 2296 C CA . GLU A 1 283 ? 23.078 27.761 -14.571 1.00 77.06 283 GLU A CA 1
ATOM 2297 C C . GLU A 1 283 ? 22.428 26.513 -13.912 1.00 77.06 283 GLU A C 1
ATOM 2299 O O . GLU A 1 283 ? 21.626 26.635 -12.984 1.00 77.06 283 GLU A O 1
ATOM 2304 N N . ASN A 1 284 ? 22.734 25.296 -14.389 1.00 78.00 284 ASN A N 1
ATOM 2305 C CA . ASN A 1 284 ? 22.091 24.054 -13.926 1.00 78.00 284 ASN A CA 1
ATOM 2306 C C . ASN A 1 284 ? 20.552 24.139 -13.864 1.00 78.00 284 ASN A C 1
ATOM 2308 O O . ASN A 1 284 ? 19.928 23.720 -12.886 1.00 78.00 284 ASN A O 1
ATOM 2312 N N . SER A 1 285 ? 19.926 24.718 -14.885 1.00 86.94 285 SER A N 1
ATOM 2313 C CA . SER A 1 285 ? 18.475 24.763 -14.979 1.00 86.94 285 SER A CA 1
ATOM 2314 C C . SER A 1 285 ? 17.922 23.442 -15.500 1.00 86.94 285 SER A C 1
ATOM 2316 O O . SER A 1 285 ? 18.563 22.694 -16.241 1.00 86.94 285 SER A O 1
ATOM 2318 N N . SER A 1 286 ? 16.702 23.146 -15.079 1.00 89.75 286 SER A N 1
ATOM 2319 C CA . SER A 1 286 ? 16.035 21.883 -15.352 1.00 89.75 286 SER A CA 1
ATOM 2320 C C . SER A 1 286 ? 14.604 22.151 -15.798 1.00 89.75 286 SER A C 1
ATOM 2322 O O . SER A 1 286 ? 13.926 22.986 -15.201 1.00 89.75 286 SER A O 1
ATOM 2324 N N . SER A 1 287 ? 14.123 21.453 -16.825 1.00 91.69 287 SER A N 1
ATOM 2325 C CA . SER A 1 287 ? 12.790 21.675 -17.392 1.00 91.69 287 SER A CA 1
ATOM 2326 C C . SER A 1 287 ? 11.970 20.392 -17.482 1.00 91.69 287 SER A C 1
ATOM 2328 O O . SER A 1 287 ? 12.500 19.326 -17.783 1.00 91.69 287 SER A O 1
ATOM 2330 N N . ILE A 1 288 ? 10.656 20.512 -17.284 1.00 93.00 288 ILE A N 1
ATOM 2331 C CA . ILE A 1 288 ? 9.677 19.464 -17.593 1.00 93.00 288 ILE A CA 1
ATOM 2332 C C . ILE A 1 288 ? 8.941 19.856 -18.868 1.00 93.00 288 ILE A C 1
ATOM 2334 O O . ILE A 1 288 ? 8.390 20.954 -18.980 1.00 93.00 288 ILE A O 1
ATOM 2338 N N . LEU A 1 289 ? 8.938 18.940 -19.825 1.00 94.75 289 LEU A N 1
ATOM 2339 C CA . LEU A 1 289 ? 8.391 19.101 -21.164 1.00 94.75 289 LEU A CA 1
ATOM 2340 C C . LEU A 1 289 ? 7.232 18.127 -21.367 1.00 94.75 289 LEU A C 1
ATOM 2342 O O . LEU A 1 289 ? 7.271 17.021 -20.830 1.00 94.75 289 LEU A O 1
ATOM 2346 N N . THR A 1 290 ? 6.246 18.489 -22.185 1.00 94.69 290 THR A N 1
ATOM 2347 C CA . THR A 1 290 ? 5.297 17.515 -22.750 1.00 94.69 290 THR A CA 1
ATOM 2348 C C . THR A 1 290 ? 5.796 17.023 -24.097 1.00 94.69 290 THR A C 1
ATOM 2350 O O . THR A 1 290 ? 6.277 17.815 -24.913 1.00 94.69 290 THR A O 1
ATOM 2353 N N . LEU A 1 291 ? 5.647 15.724 -24.340 1.00 95.25 291 LEU A N 1
ATOM 2354 C CA . LEU A 1 291 ? 5.983 15.080 -25.602 1.00 95.25 291 LEU A CA 1
ATOM 2355 C C . LEU A 1 291 ? 4.720 14.631 -26.345 1.00 95.25 291 LEU A C 1
ATOM 2357 O O . LEU A 1 291 ? 3.796 14.091 -25.734 1.00 95.25 291 LEU A O 1
ATOM 2361 N N . SER A 1 292 ? 4.728 14.778 -27.670 1.00 94.94 292 SER A N 1
ATOM 2362 C CA . SER A 1 292 ? 3.720 14.197 -28.560 1.00 94.94 292 SER A CA 1
ATOM 2363 C C . SER A 1 292 ? 3.834 12.666 -28.617 1.00 94.94 292 SER A C 1
ATOM 2365 O O . SER A 1 292 ? 4.805 12.067 -28.136 1.00 94.94 292 SER A O 1
ATOM 2367 N N . ALA A 1 293 ? 2.870 12.004 -29.264 1.00 90.19 293 ALA A N 1
ATOM 2368 C CA . ALA A 1 293 ? 2.931 10.562 -29.522 1.00 90.19 293 ALA A CA 1
ATOM 2369 C C . ALA A 1 293 ? 4.201 10.166 -30.306 1.00 90.19 293 ALA A C 1
ATOM 2371 O O . ALA A 1 293 ? 4.831 9.155 -29.999 1.00 90.19 293 ALA A O 1
ATOM 2372 N N . GLU A 1 294 ? 4.653 11.018 -31.226 1.00 92.19 294 GLU A N 1
ATOM 2373 C CA . GLU A 1 294 ? 5.874 10.879 -32.034 1.00 92.19 294 GLU A CA 1
ATOM 2374 C C . GLU A 1 294 ? 7.136 11.408 -31.325 1.00 92.19 294 GLU A C 1
ATOM 2376 O O . GLU A 1 294 ? 8.169 11.639 -31.964 1.00 92.19 294 GLU A O 1
ATOM 2381 N N . ASN A 1 295 ? 7.058 11.605 -30.005 1.00 92.88 295 ASN A N 1
ATOM 2382 C CA . ASN A 1 295 ? 8.137 12.095 -29.151 1.00 92.88 295 ASN A CA 1
ATOM 2383 C C . ASN A 1 295 ? 8.666 13.484 -29.559 1.00 92.88 295 ASN A C 1
ATOM 2385 O O . ASN A 1 295 ? 9.853 13.750 -29.405 1.00 92.88 295 ASN A O 1
ATOM 2389 N N . GLN A 1 296 ? 7.824 14.373 -30.094 1.00 93.81 296 GLN A N 1
ATOM 2390 C CA . GLN A 1 296 ? 8.208 15.771 -30.339 1.00 93.81 296 GLN A CA 1
ATOM 2391 C C . GLN A 1 296 ? 7.892 16.636 -29.120 1.00 93.81 296 GLN A C 1
ATOM 2393 O O . GLN A 1 296 ? 6.889 16.397 -28.455 1.00 93.81 296 GLN A O 1
ATOM 2398 N N . ILE A 1 297 ? 8.708 17.654 -28.832 1.00 94.06 297 ILE A N 1
ATOM 2399 C CA . ILE A 1 297 ? 8.389 18.618 -27.768 1.00 94.06 297 ILE A CA 1
ATOM 2400 C C . ILE A 1 297 ? 7.158 19.418 -28.187 1.00 94.06 297 ILE A C 1
ATOM 2402 O O . ILE A 1 297 ? 7.181 20.108 -29.204 1.00 94.06 297 ILE A O 1
ATOM 2406 N N . GLU A 1 298 ? 6.103 19.354 -27.381 1.00 94.69 298 GLU A N 1
ATOM 2407 C CA . GLU A 1 298 ? 4.903 20.165 -27.582 1.00 94.69 298 GLU A CA 1
ATOM 2408 C C . GLU A 1 298 ? 4.968 21.460 -26.770 1.00 94.69 298 GLU A C 1
ATOM 2410 O O . GLU A 1 298 ? 4.697 22.530 -27.306 1.00 94.69 298 GLU A O 1
ATOM 2415 N N . ASN A 1 299 ? 5.336 21.376 -25.485 1.00 93.25 299 ASN A N 1
ATOM 2416 C CA . ASN A 1 299 ? 5.392 22.519 -24.570 1.00 93.25 299 ASN A CA 1
ATOM 2417 C C . ASN A 1 299 ? 6.479 22.341 -23.500 1.00 93.25 299 ASN A C 1
ATOM 2419 O O . ASN A 1 299 ? 6.809 21.221 -23.110 1.00 93.25 299 ASN A O 1
ATOM 2423 N N . VAL A 1 300 ? 6.974 23.464 -22.970 1.00 92.44 300 VAL A N 1
ATOM 2424 C CA . VAL A 1 300 ? 7.744 23.529 -21.717 1.00 92.44 300 VAL A CA 1
ATOM 2425 C C . VAL A 1 300 ? 6.761 23.883 -20.603 1.00 92.44 300 VAL A C 1
ATOM 2427 O O . VAL A 1 300 ? 6.210 24.981 -20.609 1.00 92.44 300 VAL A O 1
ATOM 2430 N N . LEU A 1 301 ? 6.504 22.965 -19.673 1.00 90.38 301 LEU A N 1
ATOM 2431 C CA . LEU A 1 301 ? 5.530 23.192 -18.598 1.00 90.38 301 LEU A CA 1
ATOM 2432 C C . LEU A 1 301 ? 6.133 23.906 -17.398 1.00 90.38 301 LEU A C 1
ATOM 2434 O O . LEU A 1 301 ? 5.469 24.707 -16.744 1.00 90.38 301 LEU A O 1
ATOM 2438 N N . PHE A 1 302 ? 7.383 23.583 -17.088 1.00 89.94 302 PHE A N 1
ATOM 2439 C CA . PHE A 1 302 ? 8.048 24.060 -15.890 1.00 89.94 302 PHE A CA 1
ATOM 2440 C C . PHE A 1 302 ? 9.544 24.162 -16.139 1.00 89.94 302 PHE A C 1
ATOM 2442 O O . PHE A 1 302 ? 10.123 23.268 -16.752 1.00 89.94 302 PHE A O 1
ATOM 2449 N N . THR A 1 303 ? 10.158 25.229 -15.636 1.00 90.31 303 THR A N 1
ATOM 2450 C CA . THR A 1 303 ? 11.611 25.402 -15.623 1.00 90.31 303 THR A CA 1
ATOM 2451 C C . THR A 1 303 ? 12.026 25.849 -14.234 1.00 90.31 303 THR A C 1
ATOM 2453 O O . THR A 1 303 ? 11.515 26.845 -13.721 1.00 90.31 303 THR A O 1
ATOM 2456 N N . LEU A 1 304 ? 12.969 25.123 -13.644 1.00 85.56 304 LEU A N 1
ATOM 2457 C CA . LEU A 1 304 ? 13.624 25.488 -12.401 1.00 85.56 304 LEU A CA 1
ATOM 2458 C C . LEU A 1 304 ? 15.008 26.056 -12.707 1.00 85.56 304 LEU A C 1
ATOM 2460 O O . LEU A 1 304 ? 15.815 25.405 -13.365 1.00 85.56 304 LEU A O 1
ATOM 2464 N N . SER A 1 305 ? 15.288 27.253 -12.202 1.00 87.81 305 SER A N 1
ATOM 2465 C CA . SER A 1 305 ? 16.628 27.845 -12.192 1.00 87.81 305 SER A CA 1
ATOM 2466 C C . SER A 1 305 ? 17.428 27.349 -10.985 1.00 87.81 305 SER A C 1
ATOM 2468 O O . SER A 1 305 ? 16.875 27.345 -9.885 1.00 87.81 305 SER A O 1
ATOM 2470 N N . ASN A 1 306 ? 18.722 27.047 -11.152 1.00 83.69 306 ASN A N 1
ATOM 2471 C CA . ASN A 1 306 ? 19.650 26.734 -10.054 1.00 83.69 306 ASN A CA 1
ATOM 2472 C C . ASN A 1 306 ? 19.269 25.505 -9.205 1.00 83.69 306 ASN A C 1
ATOM 2474 O O . ASN A 1 306 ? 19.371 25.530 -7.977 1.00 83.69 306 ASN A O 1
ATOM 2478 N N . GLY A 1 307 ? 18.837 24.419 -9.848 1.00 79.25 307 GLY A N 1
ATOM 2479 C CA . GLY A 1 307 ? 18.493 23.190 -9.141 1.00 79.25 307 GLY A CA 1
ATOM 2480 C C . GLY A 1 307 ? 18.626 21.953 -10.013 1.00 79.25 307 GLY A C 1
ATOM 2481 O O . GLY A 1 307 ? 18.213 21.937 -11.175 1.00 79.25 307 GLY A O 1
ATOM 2482 N N . SER A 1 308 ? 19.182 20.893 -9.431 1.00 77.38 308 SER A N 1
ATOM 2483 C CA . SER A 1 308 ? 19.186 19.575 -10.050 1.00 77.38 308 SER A CA 1
ATOM 2484 C C . SER A 1 308 ? 17.956 18.813 -9.608 1.00 77.38 308 SER A C 1
ATOM 2486 O O . SER A 1 308 ? 17.594 18.757 -8.436 1.00 77.38 308 SER A O 1
ATOM 2488 N N . PHE A 1 309 ? 17.299 18.203 -10.566 1.00 75.19 309 PHE A N 1
ATOM 2489 C CA . PHE A 1 309 ? 16.215 17.297 -10.277 1.00 75.19 309 PHE A CA 1
ATOM 2490 C C . PHE A 1 309 ? 16.718 16.012 -9.612 1.00 75.19 309 PHE A C 1
ATOM 2492 O O . PHE A 1 309 ? 17.807 15.535 -9.929 1.00 75.19 309 PHE A O 1
ATOM 2499 N N . ASN A 1 310 ? 15.919 15.472 -8.695 1.00 78.25 310 ASN A N 1
ATOM 2500 C CA . ASN A 1 310 ? 16.284 14.294 -7.917 1.00 78.25 310 ASN A CA 1
ATOM 2501 C C . ASN A 1 310 ? 15.293 13.135 -8.129 1.00 78.25 310 ASN A C 1
ATOM 2503 O O . ASN A 1 310 ? 15.719 12.005 -8.332 1.00 78.25 310 ASN A O 1
ATOM 2507 N N . GLU A 1 311 ? 13.977 13.387 -8.096 1.00 82.06 311 GLU A N 1
ATOM 2508 C CA . GLU A 1 311 ? 12.979 12.302 -8.124 1.00 82.06 311 GLU A CA 1
ATOM 2509 C C . GLU A 1 311 ? 11.612 12.739 -8.682 1.00 82.06 311 GLU A C 1
ATOM 2511 O O . GLU A 1 311 ? 11.092 13.795 -8.319 1.00 82.06 311 GLU A O 1
ATOM 2516 N N . ILE A 1 312 ? 11.020 11.917 -9.563 1.00 82.69 312 ILE A N 1
ATOM 2517 C CA . ILE A 1 312 ? 9.706 12.119 -10.203 1.00 82.69 312 ILE A CA 1
ATOM 2518 C C . ILE A 1 312 ? 8.913 10.903 -9.805 1.00 82.69 312 ILE A C 1
ATOM 2520 O O . ILE A 1 312 ? 9.334 9.773 -10.055 1.00 82.69 312 ILE A O 1
ATOM 2524 N N . ILE A 1 313 ? 7.744 11.150 -9.240 1.00 79.44 313 ILE A N 1
ATOM 2525 C CA . ILE A 1 313 ? 6.802 10.094 -8.941 1.00 79.44 313 ILE A CA 1
ATOM 2526 C C . ILE A 1 313 ? 5.477 10.461 -9.587 1.00 79.44 313 ILE A C 1
ATOM 2528 O O . ILE A 1 313 ? 4.867 11.489 -9.289 1.00 79.44 313 ILE A O 1
ATOM 2532 N N . SER A 1 314 ? 5.078 9.625 -10.539 1.00 78.81 314 SER A N 1
ATOM 2533 C CA . SER A 1 314 ? 3.807 9.723 -11.244 1.00 78.81 314 SER A CA 1
ATOM 2534 C C . SER A 1 314 ? 2.808 8.796 -10.568 1.00 78.81 314 SER A C 1
ATOM 2536 O O . SER A 1 314 ? 3.094 7.622 -10.345 1.00 78.81 314 SER A O 1
ATOM 2538 N N . THR A 1 315 ? 1.642 9.328 -10.229 1.00 72.44 315 THR A N 1
ATOM 2539 C CA . THR A 1 315 ? 0.570 8.611 -9.537 1.00 72.44 315 THR A CA 1
ATOM 2540 C C . THR A 1 315 ? -0.729 8.758 -10.328 1.00 72.44 315 THR A C 1
ATOM 2542 O O . THR A 1 315 ? -0.764 9.435 -11.363 1.00 72.44 315 THR A O 1
ATOM 2545 N N . LYS A 1 316 ? -1.825 8.131 -9.877 1.00 68.69 316 LYS A N 1
ATOM 2546 C CA . LYS A 1 316 ? -3.145 8.346 -10.486 1.00 68.69 316 LYS A CA 1
ATOM 2547 C C . LYS A 1 316 ? -3.566 9.806 -10.300 1.00 68.69 316 LYS A C 1
ATOM 2549 O O . LYS A 1 316 ? -4.003 10.200 -9.226 1.00 68.69 316 LYS A O 1
ATOM 2554 N N . GLY A 1 317 ? -3.450 10.604 -11.359 1.00 70.56 317 GLY A N 1
ATOM 2555 C CA . GLY A 1 317 ? -3.923 11.988 -11.388 1.00 70.56 317 GLY A CA 1
ATOM 2556 C C . GLY A 1 317 ? -2.899 13.042 -10.971 1.00 70.56 317 GLY A C 1
ATOM 2557 O O . GLY A 1 317 ? -3.080 14.192 -11.361 1.00 70.56 317 GLY A O 1
ATOM 2558 N N . GLN A 1 318 ? -1.834 12.677 -10.247 1.00 74.88 318 GLN A N 1
ATOM 2559 C CA . GLN A 1 318 ? -0.829 13.624 -9.758 1.00 74.88 318 GLN A CA 1
ATOM 2560 C C . GLN A 1 318 ? 0.613 13.293 -10.167 1.00 74.88 318 GLN A C 1
ATOM 2562 O O . GLN A 1 318 ? 1.028 12.134 -10.185 1.00 74.88 318 GLN A O 1
ATOM 2567 N N . LEU A 1 319 ? 1.396 14.329 -10.467 1.00 84.31 319 LEU A N 1
ATOM 2568 C CA . LEU A 1 319 ? 2.841 14.219 -10.663 1.00 84.31 319 LEU A CA 1
ATOM 2569 C C . LEU A 1 319 ? 3.543 14.967 -9.537 1.00 84.31 319 LEU A C 1
ATOM 2571 O O . LEU A 1 319 ? 3.385 16.181 -9.401 1.00 84.31 319 LEU A O 1
ATOM 2575 N N . HIS A 1 320 ? 4.324 14.247 -8.744 1.00 83.94 320 HIS A N 1
ATOM 2576 C CA . HIS A 1 320 ? 5.177 14.826 -7.722 1.00 83.94 320 HIS A CA 1
ATOM 2577 C C . HIS A 1 320 ? 6.617 14.900 -8.226 1.00 83.94 320 HIS A C 1
ATOM 2579 O O . HIS A 1 320 ? 7.146 13.941 -8.788 1.00 83.94 320 HIS A O 1
ATOM 2585 N N . VAL A 1 321 ? 7.256 16.043 -8.004 1.00 85.88 321 VAL A N 1
ATOM 2586 C CA . VAL A 1 321 ? 8.595 16.338 -8.508 1.00 85.88 321 VAL A CA 1
ATOM 2587 C C . VAL A 1 321 ? 9.435 16.912 -7.374 1.00 85.88 321 VAL A C 1
ATOM 2589 O O . VAL A 1 321 ? 9.089 17.947 -6.801 1.00 85.88 321 VAL A O 1
ATOM 2592 N N . ARG A 1 322 ? 10.538 16.235 -7.043 1.00 85.38 322 ARG A N 1
ATOM 2593 C CA . ARG A 1 322 ? 11.523 16.669 -6.048 1.00 85.38 322 ARG A CA 1
ATOM 2594 C C . ARG A 1 322 ? 12.762 17.224 -6.738 1.00 85.38 322 ARG A C 1
ATOM 2596 O O . ARG A 1 322 ? 13.387 16.553 -7.562 1.00 85.38 322 ARG A O 1
ATOM 2603 N N . PHE A 1 323 ? 13.155 18.417 -6.323 1.00 82.88 323 PHE A N 1
ATOM 2604 C CA . PHE A 1 323 ? 14.359 19.103 -6.770 1.00 82.88 323 PHE A CA 1
ATOM 2605 C C . PHE A 1 323 ? 15.310 19.318 -5.603 1.00 82.88 323 PHE A C 1
ATOM 2607 O O . PHE A 1 323 ? 14.862 19.575 -4.490 1.00 82.88 323 PHE A O 1
ATOM 2614 N N . ASP A 1 324 ? 16.603 19.231 -5.880 1.00 80.69 324 ASP A N 1
ATOM 2615 C CA . ASP A 1 324 ? 17.690 19.635 -4.998 1.00 80.69 324 ASP A CA 1
ATOM 2616 C C . ASP A 1 324 ? 18.153 21.042 -5.399 1.00 80.69 324 ASP A C 1
ATOM 2618 O O . ASP A 1 324 ? 18.609 21.269 -6.528 1.00 80.69 324 ASP A O 1
ATOM 2622 N N . GLU A 1 325 ? 17.991 22.009 -4.497 1.00 79.06 325 GLU A N 1
ATOM 2623 C CA . GLU A 1 325 ? 18.570 23.334 -4.682 1.00 79.06 325 GLU A CA 1
ATOM 2624 C C . GLU A 1 325 ? 20.037 23.314 -4.263 1.00 79.06 325 GLU A C 1
ATOM 2626 O O . GLU A 1 325 ? 20.383 23.436 -3.084 1.00 79.06 325 GLU A O 1
ATOM 2631 N N . SER A 1 326 ? 20.918 23.236 -5.264 1.00 70.31 326 SER A N 1
ATOM 2632 C CA . SER A 1 326 ? 22.358 23.009 -5.093 1.00 70.31 326 SER A CA 1
ATOM 2633 C C . SER A 1 326 ? 23.069 24.009 -4.170 1.00 70.31 326 SER A C 1
ATOM 2635 O O . SER A 1 326 ? 24.169 23.735 -3.700 1.00 70.31 326 SER A O 1
ATOM 2637 N N . LEU A 1 327 ? 22.484 25.189 -3.936 1.00 72.12 327 LEU A N 1
ATOM 2638 C CA . LEU A 1 327 ? 23.069 26.238 -3.095 1.00 72.12 327 LEU A CA 1
ATOM 2639 C C . LEU A 1 327 ? 22.675 26.140 -1.617 1.00 72.12 327 LEU A C 1
ATOM 2641 O O . LEU A 1 327 ? 23.424 26.617 -0.765 1.00 72.12 327 LEU A O 1
ATOM 2645 N N . THR A 1 328 ? 21.513 25.567 -1.304 1.00 78.75 328 THR A N 1
ATOM 2646 C CA . THR A 1 328 ? 20.981 25.507 0.067 1.00 78.75 328 THR A CA 1
ATOM 2647 C C . THR A 1 328 ? 21.006 24.093 0.636 1.00 78.75 328 THR A C 1
ATOM 2649 O O . THR A 1 328 ? 20.995 23.941 1.858 1.00 78.75 328 THR A O 1
ATOM 2652 N N . GLY A 1 329 ? 21.063 23.069 -0.227 1.00 77.88 329 GLY A N 1
ATOM 2653 C CA . GLY A 1 329 ? 20.842 21.676 0.161 1.00 77.88 329 GLY A CA 1
ATOM 2654 C C . GLY A 1 329 ? 19.407 21.422 0.630 1.00 77.88 329 GLY A C 1
ATOM 2655 O O . GLY A 1 329 ? 19.147 20.429 1.308 1.00 77.88 329 GLY A O 1
ATOM 2656 N N . GLU A 1 330 ? 18.483 22.343 0.334 1.00 79.44 330 GLU A N 1
ATOM 2657 C CA . GLU A 1 330 ? 17.062 22.158 0.594 1.00 79.44 330 GLU A CA 1
ATOM 2658 C C . GLU A 1 330 ? 16.409 21.457 -0.594 1.00 79.44 330 GLU A C 1
ATOM 2660 O O . GLU A 1 330 ? 16.641 21.803 -1.756 1.00 79.44 330 GLU A O 1
ATOM 2665 N N . TYR A 1 331 ? 15.531 20.501 -0.296 1.00 81.12 331 TYR A N 1
ATOM 2666 C CA . TYR A 1 331 ? 14.687 19.905 -1.317 1.00 81.12 331 TYR A CA 1
ATOM 2667 C C . TYR A 1 331 ? 13.430 20.743 -1.505 1.00 81.12 331 TYR A C 1
ATOM 2669 O O . TYR A 1 331 ? 12.708 21.017 -0.545 1.00 81.12 331 TYR A O 1
ATOM 2677 N N . LYS A 1 332 ? 13.139 21.109 -2.754 1.00 83.69 332 LYS A N 1
ATOM 2678 C CA . LYS A 1 332 ? 11.847 21.683 -3.129 1.00 83.69 332 LYS A CA 1
ATOM 2679 C C . LYS A 1 332 ? 10.979 20.629 -3.774 1.00 83.69 332 LYS A C 1
ATOM 2681 O O . LYS A 1 332 ? 11.398 19.907 -4.675 1.00 83.69 332 LYS A O 1
ATOM 2686 N N . HIS A 1 333 ? 9.744 20.585 -3.317 1.00 84.62 333 HIS A N 1
ATOM 2687 C CA . HIS A 1 333 ? 8.750 19.636 -3.768 1.00 84.62 333 HIS A CA 1
ATOM 2688 C C . HIS A 1 333 ? 7.668 20.386 -4.535 1.00 84.62 333 HIS A C 1
ATOM 2690 O O . HIS A 1 333 ? 7.174 21.410 -4.066 1.00 84.62 333 HIS A O 1
ATOM 2696 N N . TYR A 1 334 ? 7.301 19.887 -5.709 1.00 86.25 334 TYR A N 1
ATOM 2697 C CA . TYR A 1 334 ? 6.224 20.443 -6.517 1.00 86.25 334 TYR A CA 1
ATOM 2698 C C . TYR A 1 334 ? 5.226 19.351 -6.868 1.00 86.25 334 TYR A C 1
ATOM 2700 O O . TYR A 1 334 ? 5.592 18.196 -7.088 1.00 86.25 334 TYR A O 1
ATOM 2708 N N . TYR A 1 335 ? 3.965 19.747 -6.939 1.00 83.62 335 TYR A N 1
ATOM 2709 C CA . TYR A 1 335 ? 2.854 18.920 -7.377 1.00 83.62 335 TYR A CA 1
ATOM 2710 C C . TYR A 1 335 ? 2.278 19.501 -8.668 1.00 83.62 335 TYR A C 1
ATOM 2712 O O . TYR A 1 335 ? 2.030 20.702 -8.736 1.00 83.62 335 TYR A O 1
ATOM 2720 N N . MET A 1 336 ? 2.056 18.664 -9.677 1.00 86.19 336 MET A N 1
ATOM 2721 C CA . MET A 1 336 ? 1.344 19.053 -10.889 1.00 86.19 336 MET A CA 1
ATOM 2722 C C . MET A 1 336 ? -0.165 18.852 -10.718 1.00 86.19 336 MET A C 1
ATOM 2724 O O . MET A 1 336 ? -0.640 17.717 -10.715 1.00 86.19 336 MET A O 1
ATOM 2728 N N . GLY A 1 337 ? -0.897 19.962 -10.616 1.00 76.19 337 GLY A N 1
ATOM 2729 C CA . GLY A 1 337 ? -2.353 20.032 -10.544 1.00 76.19 337 GLY A CA 1
ATOM 2730 C C . GLY A 1 337 ? -3.079 19.386 -11.729 1.00 76.19 337 GLY A C 1
ATOM 2731 O O . GLY A 1 337 ? -2.470 19.146 -12.776 1.00 76.19 337 GLY A O 1
ATOM 2732 N N . PRO A 1 338 ? -4.409 19.177 -11.632 1.00 75.44 338 PRO A N 1
ATOM 2733 C CA . PRO A 1 338 ? -5.214 18.641 -12.735 1.00 75.44 338 PRO A CA 1
ATOM 2734 C C . PRO A 1 338 ? -5.169 19.515 -14.003 1.00 75.44 338 PRO A C 1
ATOM 2736 O O . PRO A 1 338 ? -5.389 19.032 -15.112 1.00 75.44 338 PRO A O 1
ATOM 2739 N N . ASP A 1 339 ? -4.865 20.806 -13.850 1.00 81.00 339 ASP A N 1
ATOM 2740 C CA . ASP A 1 339 ? -4.671 21.781 -14.927 1.00 81.00 339 ASP A CA 1
ATOM 2741 C C . ASP A 1 339 ? -3.233 21.806 -15.491 1.00 81.00 339 ASP A C 1
ATOM 2743 O O . ASP A 1 339 ? -2.934 22.587 -16.394 1.00 81.00 339 ASP A O 1
ATOM 2747 N N . ASN A 1 340 ? -2.359 20.907 -15.026 1.00 83.06 340 ASN A N 1
ATOM 2748 C CA . ASN A 1 340 ? -0.915 20.854 -15.280 1.00 83.06 340 ASN A CA 1
ATOM 2749 C C . ASN A 1 340 ? -0.106 22.015 -14.673 1.00 83.06 340 ASN A C 1
ATOM 2751 O O . ASN A 1 340 ? 1.046 22.221 -15.060 1.00 83.06 340 ASN A O 1
ATOM 2755 N N . SER A 1 341 ? -0.671 22.776 -13.730 1.00 84.25 341 SER A N 1
ATOM 2756 C CA . SER A 1 341 ? 0.085 23.797 -12.999 1.00 84.25 341 SER A CA 1
ATOM 2757 C C . SER A 1 341 ? 0.964 23.162 -11.919 1.00 84.25 341 SER A C 1
ATOM 2759 O O . SER A 1 341 ? 0.535 22.254 -11.215 1.00 84.25 341 SER A O 1
ATOM 2761 N N . PHE A 1 342 ? 2.205 23.631 -11.770 1.00 85.38 342 PHE A N 1
ATOM 2762 C CA . PHE A 1 342 ? 3.088 23.175 -10.695 1.00 85.38 342 PHE A CA 1
ATOM 2763 C C . PHE A 1 342 ? 2.903 24.045 -9.452 1.00 85.38 342 PHE A C 1
ATOM 2765 O O . PHE A 1 342 ? 3.218 25.236 -9.458 1.00 85.38 342 PHE A O 1
ATOM 2772 N N . LEU A 1 343 ? 2.416 23.440 -8.374 1.00 84.06 343 LEU A N 1
ATOM 2773 C CA . LEU A 1 343 ? 2.229 24.073 -7.076 1.00 84.06 343 LEU A CA 1
ATOM 2774 C C . LEU A 1 343 ? 3.366 23.655 -6.133 1.00 84.06 343 LEU A C 1
ATOM 2776 O O . LEU A 1 343 ? 3.604 22.455 -5.971 1.00 84.06 343 LEU A O 1
ATOM 2780 N N . PRO A 1 344 ? 4.081 24.603 -5.499 1.00 83.38 344 PRO A N 1
ATOM 2781 C CA . PRO A 1 344 ? 5.108 24.266 -4.524 1.00 83.38 344 PRO A CA 1
ATOM 2782 C C . PRO A 1 344 ? 4.466 23.700 -3.252 1.00 83.38 344 PRO A C 1
ATOM 2784 O O . PRO A 1 344 ? 3.534 24.286 -2.695 1.00 83.38 344 PRO A O 1
ATOM 2787 N N . LEU A 1 345 ? 5.002 22.591 -2.753 1.00 75.56 345 LEU A N 1
ATOM 2788 C CA . LEU A 1 345 ? 4.672 22.062 -1.436 1.00 75.56 345 LEU A CA 1
ATOM 2789 C C . LEU A 1 345 ? 5.485 22.811 -0.380 1.00 75.56 345 LEU A C 1
ATOM 2791 O O . LEU A 1 345 ? 6.687 23.021 -0.527 1.00 75.56 345 LEU A O 1
ATOM 2795 N N . ARG A 1 346 ? 4.830 23.211 0.715 1.00 68.25 346 ARG A N 1
ATOM 2796 C CA . ARG A 1 346 ? 5.453 23.947 1.830 1.00 68.25 346 ARG A CA 1
ATOM 2797 C C . ARG A 1 346 ? 6.301 23.046 2.743 1.00 68.25 346 ARG A C 1
ATOM 2799 O O . ARG A 1 346 ? 6.231 23.173 3.961 1.00 68.25 346 ARG A O 1
ATOM 2806 N N . SER A 1 347 ? 7.074 22.127 2.174 1.00 63.31 347 SER A N 1
ATOM 2807 C CA . SER A 1 347 ? 7.958 21.234 2.923 1.00 63.31 347 SER A CA 1
ATOM 2808 C C . SER A 1 347 ? 9.363 21.271 2.333 1.00 63.31 347 SER A C 1
ATOM 2810 O O . SER A 1 347 ? 9.540 20.973 1.156 1.00 63.31 347 SER A O 1
ATOM 2812 N N . ASN A 1 348 ? 10.352 21.592 3.171 1.00 56.78 348 ASN A N 1
ATOM 2813 C CA . ASN A 1 348 ? 11.782 21.546 2.835 1.00 56.78 348 ASN A CA 1
ATOM 2814 C C . ASN A 1 348 ? 12.423 20.202 3.254 1.00 56.78 348 ASN A C 1
ATOM 2816 O O . ASN A 1 348 ? 13.625 20.148 3.507 1.00 56.78 348 ASN A O 1
ATOM 2820 N N . ARG A 1 349 ? 11.634 19.137 3.473 1.00 65.38 349 ARG A N 1
ATOM 2821 C CA . ARG A 1 349 ? 12.089 17.927 4.190 1.00 65.38 349 ARG A CA 1
ATOM 2822 C C . ARG A 1 349 ? 11.784 16.634 3.445 1.00 65.38 349 ARG A C 1
ATOM 2824 O O . ARG A 1 349 ? 10.887 16.598 2.611 1.00 65.38 349 ARG A O 1
ATOM 2831 N N . TYR A 1 350 ? 12.521 15.577 3.794 1.00 60.47 350 TYR A N 1
ATOM 2832 C CA . TYR A 1 350 ? 12.385 14.238 3.222 1.00 60.47 350 TYR A CA 1
ATOM 2833 C C . TYR A 1 350 ? 10.933 13.748 3.280 1.00 60.47 350 TYR A C 1
ATOM 2835 O O . TYR A 1 350 ? 10.408 13.409 4.337 1.00 60.47 350 TYR A O 1
ATOM 2843 N N . LEU A 1 351 ? 10.282 13.707 2.118 1.00 61.41 351 LEU A N 1
ATOM 2844 C CA . LEU A 1 351 ? 9.027 12.992 1.949 1.00 61.41 351 LEU A CA 1
ATOM 2845 C C . LEU A 1 351 ? 9.322 11.513 1.728 1.00 61.41 351 LEU A C 1
ATOM 2847 O O . LEU A 1 351 ? 9.963 11.156 0.739 1.00 61.41 351 LEU A O 1
ATOM 2851 N N . LYS A 1 352 ? 8.800 10.657 2.609 1.00 60.62 352 LYS A N 1
ATOM 2852 C CA . LYS A 1 352 ? 8.653 9.238 2.301 1.00 60.62 352 LYS A CA 1
ATOM 2853 C C . LYS A 1 352 ? 7.352 9.061 1.534 1.00 60.62 352 LYS A C 1
ATOM 2855 O O . LYS A 1 352 ? 6.264 9.226 2.083 1.00 60.62 352 LYS A O 1
ATOM 2860 N N . LEU A 1 353 ? 7.483 8.768 0.250 1.00 59.31 353 LEU A N 1
ATOM 2861 C CA . LEU A 1 353 ? 6.351 8.647 -0.653 1.00 59.31 353 LEU A CA 1
ATOM 2862 C C . LEU A 1 353 ? 5.909 7.185 -0.691 1.00 59.31 353 LEU A C 1
ATOM 2864 O O . LEU A 1 353 ? 6.766 6.302 -0.756 1.00 59.31 353 LEU A O 1
ATOM 2868 N N . PRO A 1 354 ? 4.602 6.901 -0.577 1.00 54.47 354 PRO A N 1
ATOM 2869 C CA . PRO A 1 354 ? 4.128 5.534 -0.698 1.00 54.47 354 PRO A CA 1
ATOM 2870 C C . PRO A 1 354 ? 4.374 5.029 -2.126 1.00 54.47 354 PRO A C 1
ATOM 2872 O O . PRO A 1 354 ? 4.286 5.802 -3.080 1.00 54.47 354 PRO A O 1
ATOM 2875 N N . ASN A 1 355 ? 4.634 3.726 -2.278 1.00 52.50 355 ASN A N 1
ATOM 2876 C CA . ASN A 1 355 ? 4.835 3.105 -3.598 1.00 52.50 355 ASN A CA 1
ATOM 2877 C C . ASN A 1 355 ? 3.627 3.325 -4.527 1.00 52.50 355 ASN A C 1
ATOM 2879 O O . ASN A 1 355 ? 3.782 3.468 -5.737 1.00 52.50 355 ASN A O 1
ATOM 2883 N N . HIS A 1 356 ? 2.428 3.413 -3.947 1.00 60.00 356 HIS A N 1
ATOM 2884 C CA . HIS A 1 356 ? 1.219 3.846 -4.633 1.00 60.00 356 HIS A CA 1
ATOM 2885 C C . HIS A 1 356 ? 0.560 4.952 -3.825 1.00 60.00 356 HIS A C 1
ATOM 2887 O O . HIS A 1 356 ? 0.371 4.820 -2.615 1.00 60.00 356 HIS A O 1
ATOM 2893 N N . TYR A 1 357 ? 0.174 6.039 -4.483 1.00 62.53 357 TYR A N 1
ATOM 2894 C CA . TYR A 1 357 ? -0.564 7.092 -3.808 1.00 62.53 357 TYR A CA 1
ATOM 2895 C C . TYR A 1 357 ? -2.030 6.741 -3.889 1.00 62.53 357 TYR A C 1
ATOM 2897 O O . TYR A 1 357 ? -2.591 6.704 -4.987 1.00 62.53 357 TYR A O 1
ATOM 2905 N N . PRO A 1 358 ? -2.652 6.459 -2.750 1.00 57.84 358 PRO A N 1
ATOM 2906 C CA . PRO A 1 358 ? -4.070 6.243 -2.757 1.00 57.84 358 PRO A CA 1
ATOM 2907 C C . PRO A 1 358 ? -4.797 7.562 -2.997 1.00 57.84 358 PRO A C 1
ATOM 2909 O O . PRO A 1 358 ? -4.458 8.599 -2.414 1.00 57.84 358 PRO A O 1
ATOM 2912 N N . SER A 1 359 ? -5.823 7.491 -3.836 1.00 56.69 359 SER A N 1
ATOM 2913 C CA . SER A 1 359 ? -6.842 8.523 -3.910 1.00 56.69 359 SER A CA 1
ATOM 2914 C C . SER A 1 359 ? -7.948 8.203 -2.912 1.00 56.69 359 SER A C 1
ATOM 2916 O O . SER A 1 359 ? -8.648 7.210 -3.084 1.00 56.69 359 SER A O 1
ATOM 2918 N N . LEU A 1 360 ? -8.141 9.041 -1.896 1.00 58.22 360 LEU A N 1
ATOM 2919 C CA . LEU A 1 360 ? -9.312 8.955 -1.025 1.00 58.22 360 LEU A CA 1
ATOM 2920 C C . LEU A 1 360 ? -10.322 9.997 -1.509 1.00 58.22 360 LEU A C 1
ATOM 2922 O O . LEU A 1 360 ? -10.055 11.188 -1.409 1.00 58.22 360 LEU A O 1
ATOM 2926 N N . ASN A 1 361 ? -11.470 9.579 -2.052 1.00 61.16 361 ASN A N 1
ATOM 2927 C CA . ASN A 1 361 ? -12.482 10.503 -2.591 1.00 61.16 361 ASN A CA 1
ATOM 2928 C C . ASN A 1 361 ? -11.915 11.512 -3.614 1.00 61.16 361 ASN A C 1
ATOM 2930 O O . ASN A 1 361 ? -12.313 12.672 -3.605 1.00 61.16 361 ASN A O 1
ATOM 2934 N N . SER A 1 362 ? -10.996 11.081 -4.490 1.00 62.47 362 SER A N 1
ATOM 2935 C CA . SER A 1 362 ? -10.229 11.907 -5.452 1.00 62.47 362 SER A CA 1
ATOM 2936 C C . SER A 1 362 ? -9.128 12.812 -4.878 1.00 62.47 362 SER A C 1
ATOM 2938 O O . SER A 1 362 ? -8.341 13.356 -5.654 1.00 62.47 362 SER A O 1
ATOM 2940 N N . ASP A 1 363 ? -8.988 12.900 -3.554 1.00 66.44 363 ASP A N 1
ATOM 2941 C CA . ASP A 1 363 ? -7.856 13.577 -2.923 1.00 66.44 363 ASP A CA 1
ATOM 2942 C C . ASP A 1 363 ? -6.632 12.669 -2.926 1.00 66.44 363 ASP A C 1
ATOM 2944 O O . ASP A 1 363 ? -6.729 11.479 -2.625 1.00 66.44 363 ASP A O 1
ATOM 2948 N N . THR A 1 364 ? -5.459 13.229 -3.202 1.00 66.75 364 THR A N 1
ATOM 2949 C CA . THR A 1 364 ? -4.210 12.476 -3.078 1.00 66.75 364 THR A CA 1
ATOM 2950 C C . THR A 1 364 ? -3.611 12.684 -1.707 1.00 66.75 364 THR A C 1
ATOM 2952 O O . THR A 1 364 ? -3.399 13.812 -1.256 1.00 66.75 364 THR A O 1
ATOM 2955 N N . LEU A 1 365 ? -3.307 11.575 -1.043 1.00 67.00 365 LEU A N 1
ATOM 2956 C CA . LEU A 1 365 ? -2.664 11.604 0.259 1.00 67.00 365 LEU A CA 1
ATOM 2957 C C . LEU A 1 365 ? -1.153 11.705 0.076 1.00 67.00 365 LEU A C 1
ATOM 2959 O O . LEU A 1 365 ? -0.505 10.786 -0.422 1.00 67.00 365 LEU A O 1
ATOM 2963 N N . ILE A 1 366 ? -0.589 12.826 0.509 1.00 68.62 366 ILE A N 1
ATOM 2964 C CA . ILE A 1 366 ? 0.847 13.040 0.595 1.00 68.62 366 ILE A CA 1
ATOM 2965 C C . ILE A 1 366 ? 1.273 12.849 2.042 1.00 68.62 366 ILE A C 1
ATOM 2967 O O . ILE A 1 366 ? 0.799 13.522 2.955 1.00 68.62 366 ILE A O 1
ATOM 2971 N N . LEU A 1 367 ? 2.200 11.928 2.260 1.00 66.12 367 LEU A N 1
ATOM 2972 C CA . LEU A 1 367 ? 2.728 11.651 3.585 1.00 66.12 367 LEU A CA 1
ATOM 2973 C C . LEU A 1 367 ? 4.029 12.417 3.756 1.00 66.12 367 LEU A C 1
ATOM 2975 O O . LEU A 1 367 ? 4.987 12.223 3.010 1.00 66.12 367 LEU A O 1
ATOM 2979 N N . THR A 1 368 ? 4.041 13.325 4.725 1.00 66.38 368 THR A N 1
ATOM 2980 C CA . THR A 1 368 ? 5.241 14.064 5.105 1.00 66.38 368 THR A CA 1
ATOM 2981 C C . THR A 1 368 ? 5.592 13.679 6.534 1.00 66.38 368 THR A C 1
ATOM 2983 O O . THR A 1 368 ? 4.801 13.885 7.457 1.00 66.38 368 THR A O 1
ATOM 2986 N N . GLU A 1 369 ? 6.767 13.094 6.731 1.00 64.94 369 GLU A N 1
ATOM 2987 C CA . GLU A 1 369 ? 7.268 12.792 8.067 1.00 64.94 369 GLU A CA 1
ATOM 2988 C C . GLU A 1 369 ? 8.164 13.935 8.545 1.00 64.94 369 GLU A C 1
ATOM 2990 O O . GLU A 1 369 ? 9.123 14.322 7.877 1.00 64.94 369 GLU A O 1
ATOM 2995 N N . GLU A 1 370 ? 7.858 14.496 9.716 1.00 66.75 370 GLU A N 1
ATOM 2996 C CA . GLU A 1 370 ? 8.720 15.485 10.347 1.00 66.75 370 GLU A CA 1
ATOM 2997 C C . GLU A 1 370 ? 9.668 14.802 11.351 1.00 66.75 370 GLU A C 1
ATOM 2999 O O . GLU A 1 370 ? 9.350 14.682 12.538 1.00 66.75 370 GLU A O 1
ATOM 3004 N N . GLU A 1 371 ? 10.857 14.388 10.883 1.00 57.72 371 GLU A N 1
ATOM 3005 C CA . GLU A 1 371 ? 11.855 13.636 11.677 1.00 57.72 371 GLU A CA 1
ATOM 3006 C C . GLU A 1 371 ? 12.190 14.282 13.036 1.00 57.72 371 GLU A C 1
ATOM 3008 O O . GLU A 1 371 ? 12.320 13.591 14.043 1.00 57.72 371 GLU A O 1
ATOM 3013 N N . LEU A 1 372 ? 12.298 15.616 13.101 1.00 56.69 372 LEU A N 1
ATOM 3014 C CA . LEU A 1 372 ? 12.771 16.321 14.304 1.00 56.69 372 LEU A CA 1
ATOM 3015 C C . LEU A 1 372 ? 11.768 16.338 15.467 1.00 56.69 372 LEU A C 1
ATOM 3017 O O . LEU A 1 372 ? 12.167 16.570 16.608 1.00 56.69 372 LEU A O 1
ATOM 3021 N N . LEU A 1 373 ? 10.482 16.109 15.200 1.00 59.62 373 LEU A N 1
ATOM 3022 C CA . LEU A 1 373 ? 9.434 16.083 16.229 1.00 59.62 373 LEU A CA 1
ATOM 3023 C C . LEU A 1 373 ? 8.740 14.723 16.316 1.00 59.62 373 LEU A C 1
ATOM 3025 O O . LEU A 1 373 ? 7.876 14.517 17.175 1.00 59.62 373 LEU A O 1
ATOM 3029 N N . GLY A 1 374 ? 9.085 13.805 15.407 1.00 61.12 374 GLY A N 1
ATOM 3030 C CA . GLY A 1 374 ? 8.316 12.596 15.185 1.00 61.12 374 GLY A CA 1
ATOM 3031 C C . GLY A 1 374 ? 6.836 12.925 14.930 1.00 61.12 374 GLY A C 1
ATOM 3032 O O . GLY A 1 374 ? 5.916 12.261 15.407 1.00 61.12 374 GLY A O 1
ATOM 3033 N N . LYS A 1 375 ? 6.550 14.041 14.277 1.00 67.31 375 LYS A N 1
ATOM 3034 C CA . LYS A 1 375 ? 5.172 14.371 13.942 1.00 67.31 375 LYS A CA 1
ATOM 3035 C C . LYS A 1 375 ? 4.924 13.789 12.560 1.00 67.31 375 LYS A C 1
ATOM 3037 O O . LYS A 1 375 ? 5.608 14.153 11.609 1.00 67.31 375 LYS A O 1
ATOM 3042 N N . ILE A 1 376 ? 3.981 12.859 12.461 1.00 66.69 376 ILE A N 1
ATOM 3043 C CA . ILE A 1 376 ? 3.493 12.427 11.153 1.00 66.69 376 ILE A CA 1
ATOM 3044 C C . ILE A 1 376 ? 2.471 13.467 10.741 1.00 66.69 376 ILE A C 1
ATOM 3046 O O . ILE A 1 376 ? 1.482 13.657 11.452 1.00 66.69 376 ILE A O 1
ATOM 3050 N N . GLU A 1 377 ? 2.727 14.143 9.631 1.00 71.69 377 GLU A N 1
ATOM 3051 C CA . GLU A 1 377 ? 1.775 15.032 8.989 1.00 71.69 377 GLU A CA 1
ATOM 3052 C C . GLU A 1 377 ? 1.297 14.353 7.708 1.00 71.69 377 GLU A C 1
ATOM 3054 O O . GLU A 1 377 ? 2.018 14.254 6.715 1.00 71.69 377 GLU A O 1
ATOM 3059 N N . ILE A 1 378 ? 0.071 13.835 7.735 1.00 69.31 378 ILE A N 1
ATOM 3060 C CA . ILE A 1 378 ? -0.585 13.370 6.518 1.00 69.31 378 ILE A CA 1
ATOM 3061 C C . ILE A 1 378 ? -1.237 14.579 5.887 1.00 69.31 378 ILE A C 1
ATOM 3063 O O . ILE A 1 378 ? -2.179 15.142 6.431 1.00 69.31 378 ILE A O 1
ATOM 3067 N N . ASN A 1 379 ? -0.728 14.974 4.740 1.00 70.75 379 ASN A N 1
ATOM 3068 C CA . ASN A 1 379 ? -1.237 16.077 3.966 1.00 70.75 379 ASN A CA 1
ATOM 3069 C C . ASN A 1 379 ? -2.129 15.519 2.862 1.00 70.75 379 ASN A C 1
ATOM 3071 O O . ASN A 1 379 ? -1.640 15.035 1.847 1.00 70.75 379 ASN A O 1
ATOM 3075 N N . SER A 1 380 ? -3.445 15.563 3.058 1.00 68.25 380 SER A N 1
ATOM 3076 C CA . SER A 1 380 ? -4.375 15.335 1.949 1.00 68.25 380 SER A CA 1
ATOM 3077 C C . SER A 1 380 ? -4.357 16.570 1.067 1.00 68.25 380 SER A C 1
ATOM 3079 O O . SER A 1 380 ? -4.604 17.665 1.572 1.00 68.25 380 SER A O 1
ATOM 3081 N N . ILE A 1 381 ? -4.051 16.412 -0.215 1.00 66.69 381 ILE A N 1
ATOM 3082 C CA . ILE A 1 381 ? -4.184 17.481 -1.200 1.00 66.69 381 ILE A CA 1
ATOM 3083 C C . ILE A 1 381 ? -5.408 17.165 -2.037 1.00 66.69 381 ILE A C 1
ATOM 3085 O O . ILE A 1 381 ? -5.409 16.206 -2.816 1.00 66.69 381 ILE A O 1
ATOM 3089 N N . ASN A 1 382 ? -6.449 17.973 -1.859 1.00 68.50 382 ASN A N 1
ATOM 3090 C CA . ASN A 1 382 ? -7.636 17.865 -2.691 1.00 68.50 382 ASN A CA 1
ATOM 3091 C C . ASN A 1 382 ? -7.395 18.435 -4.094 1.00 68.50 382 ASN A C 1
ATOM 3093 O O . ASN A 1 382 ? -6.369 19.065 -4.369 1.00 68.50 382 ASN A O 1
ATOM 3097 N N . SER A 1 383 ? -8.354 18.227 -4.996 1.00 66.44 383 SER A N 1
ATOM 3098 C CA . SER A 1 383 ? -8.294 18.738 -6.373 1.00 66.44 383 SER A CA 1
ATOM 3099 C C . SER A 1 383 ? -8.049 20.249 -6.464 1.00 66.44 383 SER A C 1
ATOM 3101 O O . SER A 1 383 ? -7.473 20.713 -7.446 1.00 66.44 383 SER A O 1
ATOM 3103 N N . ASP A 1 384 ? -8.449 21.000 -5.435 1.00 67.62 384 ASP A N 1
ATOM 3104 C CA . ASP A 1 384 ? -8.332 22.459 -5.356 1.00 67.62 384 ASP A CA 1
ATOM 3105 C C . ASP A 1 384 ? -6.992 22.919 -4.749 1.00 67.62 384 ASP A C 1
ATOM 3107 O O . ASP A 1 384 ? -6.776 24.113 -4.529 1.00 67.62 384 ASP A O 1
ATOM 3111 N N . GLY A 1 385 ? -6.085 21.984 -4.444 1.00 66.50 385 GLY A N 1
ATOM 3112 C CA . GLY A 1 385 ? -4.789 22.267 -3.832 1.00 66.50 385 GLY A CA 1
ATOM 3113 C C . GLY A 1 385 ? -4.868 22.644 -2.350 1.00 66.50 385 GLY A C 1
ATOM 3114 O O . GLY A 1 385 ? -3.879 23.121 -1.789 1.00 66.50 385 GLY A O 1
ATOM 3115 N N . GLN A 1 386 ? -6.020 22.457 -1.695 1.00 68.88 386 GLN A N 1
ATOM 3116 C CA . GLN A 1 386 ? -6.116 22.622 -0.249 1.00 68.88 386 GLN A CA 1
ATOM 3117 C C . GLN A 1 386 ? -5.439 21.444 0.441 1.00 68.88 386 GLN A C 1
ATOM 3119 O O . GLN A 1 386 ? -5.726 20.281 0.165 1.00 68.88 386 GLN A O 1
ATOM 3124 N N . GLN A 1 387 ? -4.546 21.785 1.362 1.00 68.12 387 GLN A N 1
ATOM 3125 C CA . GLN A 1 387 ? -3.798 20.842 2.169 1.00 68.12 387 GLN A CA 1
ATOM 3126 C C . GLN A 1 387 ? -4.525 20.646 3.501 1.00 68.12 387 GLN A C 1
ATOM 3128 O O . GLN A 1 387 ? -4.621 21.580 4.299 1.00 68.12 387 GLN A O 1
ATOM 3133 N N . VAL A 1 388 ? -5.031 19.441 3.749 1.00 64.12 388 VAL A N 1
ATOM 3134 C CA . VAL A 1 388 ? -5.521 19.035 5.071 1.00 64.12 388 VAL A CA 1
ATOM 3135 C C . VAL A 1 388 ? -4.392 18.301 5.768 1.00 64.12 388 VAL A C 1
ATOM 3137 O O . VAL A 1 388 ? -4.064 17.177 5.393 1.00 64.12 388 VAL A O 1
ATOM 3140 N N . THR A 1 389 ? -3.790 18.948 6.764 1.00 68.19 389 THR A N 1
ATOM 3141 C CA . THR A 1 389 ? -2.731 18.356 7.579 1.00 68.19 389 THR A CA 1
ATOM 3142 C C . THR A 1 389 ? -3.340 17.612 8.752 1.00 68.19 389 THR A C 1
ATOM 3144 O O . THR A 1 389 ? -3.873 18.195 9.688 1.00 68.19 389 THR A O 1
ATOM 3147 N N . VAL A 1 390 ? -3.208 16.300 8.721 1.00 66.12 390 VAL A N 1
ATOM 3148 C CA . VAL A 1 390 ? -3.598 15.405 9.792 1.00 66.12 390 VAL A CA 1
ATOM 3149 C C . VAL A 1 390 ? -2.346 15.056 10.578 1.00 66.12 390 VAL A C 1
ATOM 3151 O O . VAL A 1 390 ? -1.454 14.378 10.068 1.00 66.12 390 VAL A O 1
ATOM 3154 N N . SER A 1 391 ? -2.271 15.518 11.825 1.00 69.75 391 SER A N 1
ATOM 3155 C CA . SER A 1 391 ? -1.140 15.190 12.689 1.00 69.75 391 SER A CA 1
ATOM 3156 C C . SER A 1 391 ? -1.441 14.037 13.632 1.00 69.75 391 SER A C 1
ATOM 3158 O O . SER A 1 391 ? -2.423 14.074 14.373 1.00 69.75 391 SER A O 1
ATOM 3160 N N . SER A 1 392 ? -0.577 13.022 13.651 1.00 70.25 392 SER A N 1
ATOM 3161 C CA . SER A 1 392 ? -0.632 11.992 14.689 1.00 70.25 392 SER A CA 1
ATOM 3162 C C . SER A 1 392 ? 0.410 12.280 15.764 1.00 70.25 392 SER A C 1
ATOM 3164 O O . SER A 1 392 ? 1.613 12.298 15.494 1.00 70.25 392 SER A O 1
ATOM 3166 N N . GLN A 1 393 ? -0.039 12.481 16.999 1.00 76.00 393 GLN A N 1
ATOM 3167 C CA . GLN A 1 393 ? 0.855 12.530 18.154 1.00 76.00 393 GLN A CA 1
ATOM 3168 C C . GLN A 1 393 ? 1.024 11.114 18.712 1.00 76.00 393 GLN A C 1
ATOM 3170 O O . GLN A 1 393 ? 0.035 10.424 18.922 1.00 76.00 393 GLN A O 1
ATOM 3175 N N . GLY A 1 394 ? 2.260 10.686 18.986 1.00 81.38 394 GLY A N 1
ATOM 3176 C CA . GLY A 1 394 ? 2.535 9.418 19.680 1.00 81.38 394 GLY A CA 1
ATOM 3177 C C . GLY A 1 394 ? 2.764 8.191 18.793 1.00 81.38 394 GLY A C 1
ATOM 3178 O O . GLY A 1 394 ? 2.933 7.101 19.335 1.00 81.38 394 GLY A O 1
ATOM 3179 N N . PHE A 1 395 ? 2.829 8.357 17.471 1.00 84.00 395 PHE A N 1
ATOM 3180 C CA . PHE A 1 395 ? 3.154 7.285 16.528 1.00 84.00 395 PHE A CA 1
ATOM 3181 C C . PHE A 1 395 ? 4.367 7.648 15.661 1.00 84.00 395 PHE A C 1
ATOM 3183 O O . PHE A 1 395 ? 4.502 8.804 15.262 1.00 84.00 395 PHE A O 1
ATOM 3190 N N . ASP A 1 396 ? 5.219 6.666 15.359 1.00 84.38 396 ASP A N 1
ATOM 3191 C CA . ASP A 1 396 ? 6.202 6.714 14.270 1.00 84.38 396 ASP A CA 1
ATOM 3192 C C . ASP A 1 396 ? 5.590 6.105 13.006 1.00 84.38 396 ASP A C 1
ATOM 3194 O O . ASP A 1 396 ? 4.907 5.074 13.069 1.00 84.38 396 ASP A O 1
ATOM 3198 N N . PHE A 1 397 ? 5.822 6.736 11.857 1.00 82.44 397 PHE A N 1
ATOM 3199 C CA . PHE A 1 397 ? 5.302 6.251 10.587 1.00 82.44 397 PHE A CA 1
ATOM 3200 C C . PHE A 1 397 ? 6.256 5.178 10.085 1.00 82.44 397 PHE A C 1
ATOM 3202 O O . PHE A 1 397 ? 7.461 5.397 10.010 1.00 82.44 397 PHE A O 1
ATOM 3209 N N . ILE A 1 398 ? 5.740 3.991 9.777 1.00 82.12 398 ILE A N 1
ATOM 3210 C CA . ILE A 1 398 ? 6.567 2.941 9.178 1.00 82.12 398 ILE A CA 1
ATOM 3211 C C . ILE A 1 398 ? 6.288 2.898 7.691 1.00 82.12 398 ILE A C 1
ATOM 3213 O O . ILE A 1 398 ? 7.228 2.975 6.897 1.00 82.12 398 ILE A O 1
ATOM 3217 N N . ASP A 1 399 ? 5.016 2.758 7.326 1.00 81.56 399 ASP A N 1
ATOM 3218 C CA . ASP A 1 399 ? 4.626 2.661 5.931 1.00 81.56 399 ASP A CA 1
ATOM 3219 C C . ASP A 1 399 ? 3.156 2.998 5.678 1.00 81.56 399 ASP A C 1
ATOM 3221 O O . ASP A 1 399 ? 2.327 2.956 6.592 1.00 81.56 399 ASP A O 1
ATOM 3225 N N . ALA A 1 400 ? 2.833 3.289 4.421 1.00 82.19 400 ALA A N 1
ATOM 3226 C CA . ALA A 1 400 ? 1.466 3.365 3.936 1.00 82.19 400 ALA A CA 1
ATOM 3227 C C . ALA A 1 400 ? 1.215 2.256 2.922 1.00 82.19 400 ALA A C 1
ATOM 3229 O O . ALA A 1 400 ? 1.945 2.079 1.953 1.00 82.19 400 ALA A O 1
ATOM 3230 N N . ILE A 1 401 ? 0.155 1.511 3.190 1.00 85.75 401 ILE A N 1
ATOM 3231 C CA . ILE A 1 401 ? -0.256 0.330 2.460 1.00 85.75 401 ILE A CA 1
ATOM 3232 C C . ILE A 1 401 ? -1.455 0.733 1.615 1.00 85.75 401 ILE A C 1
ATOM 3234 O O . ILE A 1 401 ? -2.522 1.080 2.129 1.00 85.75 401 ILE A O 1
ATOM 3238 N N . SER A 1 402 ? -1.265 0.682 0.311 1.00 83.81 402 SER A N 1
ATOM 3239 C CA . SER A 1 402 ? -2.252 1.037 -0.694 1.00 83.81 402 SER A CA 1
ATOM 3240 C C . SER A 1 402 ? -2.110 0.091 -1.880 1.00 83.81 402 SER A C 1
ATOM 3242 O O . SER A 1 402 ? -1.150 -0.676 -1.996 1.00 83.81 402 SER A O 1
ATOM 3244 N N . SER A 1 403 ? -3.100 0.128 -2.757 1.00 81.31 403 SER A N 1
ATOM 3245 C CA . SER A 1 403 ? -3.118 -0.637 -3.991 1.00 81.31 403 SER A CA 1
ATOM 3246 C C . SER A 1 403 ? -3.719 0.234 -5.073 1.00 81.31 403 SER A C 1
ATOM 3248 O O . SER A 1 403 ? -4.666 0.968 -4.813 1.00 81.31 403 SER A O 1
ATOM 3250 N N . GLU A 1 404 ? -3.218 0.150 -6.301 1.00 75.00 404 GLU A N 1
ATOM 3251 C CA . GLU A 1 404 ? -3.862 0.845 -7.418 1.00 75.00 404 GLU A CA 1
ATOM 3252 C C . GLU A 1 404 ? -5.278 0.315 -7.706 1.00 75.00 404 GLU A C 1
ATOM 3254 O O . GLU A 1 404 ? -6.055 0.974 -8.398 1.00 75.00 404 GLU A O 1
ATOM 3259 N N . PHE A 1 405 ? -5.623 -0.850 -7.155 1.00 77.50 405 PHE A N 1
ATOM 3260 C CA . PHE A 1 405 ? -6.910 -1.522 -7.311 1.00 77.50 405 PHE A CA 1
ATOM 3261 C C . PHE A 1 405 ? -7.882 -1.251 -6.152 1.00 77.50 405 PHE A C 1
ATOM 3263 O O . PHE A 1 405 ? -8.984 -1.792 -6.147 1.00 77.50 405 PHE A O 1
ATOM 3270 N N . SER A 1 406 ? -7.494 -0.435 -5.164 1.00 79.56 406 SER A N 1
ATOM 3271 C CA . SER A 1 406 ? -8.312 -0.130 -3.988 1.00 79.56 406 SER A CA 1
ATOM 3272 C C . SER A 1 406 ? -8.230 1.352 -3.631 1.00 79.56 406 SER A C 1
ATOM 3274 O O . SER A 1 406 ? -7.146 1.926 -3.607 1.00 79.56 406 SER A O 1
ATOM 3276 N N . ASP A 1 407 ? -9.364 1.957 -3.281 1.00 76.31 407 ASP A N 1
ATOM 3277 C CA . ASP A 1 407 ? -9.400 3.324 -2.736 1.00 76.31 407 ASP A CA 1
ATOM 3278 C C . ASP A 1 407 ? -9.030 3.359 -1.240 1.00 76.31 407 ASP A C 1
ATOM 3280 O O . ASP A 1 407 ? -8.879 4.425 -0.640 1.00 76.31 407 ASP A O 1
ATOM 3284 N N . ASN A 1 408 ? -8.886 2.186 -0.613 1.00 79.56 408 ASN A N 1
ATOM 3285 C CA . ASN A 1 408 ? -8.559 2.082 0.799 1.00 79.56 408 ASN A CA 1
ATOM 3286 C C . ASN A 1 408 ? -7.073 2.327 1.054 1.00 79.56 408 ASN A C 1
ATOM 3288 O O . ASN A 1 408 ? -6.192 1.847 0.336 1.00 79.56 408 ASN A O 1
ATOM 3292 N N . VAL A 1 409 ? -6.809 3.019 2.161 1.00 81.69 409 VAL A N 1
ATOM 3293 C CA . VAL A 1 409 ? -5.460 3.324 2.634 1.00 81.69 409 VAL A CA 1
ATOM 3294 C C . VAL A 1 409 ? -5.307 2.825 4.037 1.00 81.69 409 VAL A C 1
ATOM 3296 O O . VAL A 1 409 ? -6.076 3.187 4.934 1.00 81.69 409 VAL A O 1
ATOM 3299 N N . PHE A 1 410 ? -4.259 2.045 4.228 1.00 86.94 410 PHE A N 1
ATOM 3300 C CA . PHE A 1 410 ? -3.868 1.595 5.538 1.00 86.94 410 PHE A CA 1
ATOM 3301 C C . PHE A 1 410 ? -2.488 2.127 5.887 1.00 86.94 410 PHE A C 1
ATOM 3303 O O . PHE A 1 410 ? -1.674 2.449 5.029 1.00 86.94 410 PHE A O 1
ATOM 3310 N N . TYR A 1 411 ? -2.230 2.246 7.177 1.00 85.88 411 TYR A N 1
ATOM 3311 C CA . TYR A 1 411 ? -1.030 2.866 7.707 1.00 85.88 411 TYR A CA 1
ATOM 3312 C C . TYR A 1 411 ? -0.411 1.918 8.707 1.00 85.88 411 TYR A C 1
ATOM 3314 O O . TYR A 1 411 ? -1.028 1.595 9.723 1.00 85.88 411 TYR A O 1
ATOM 3322 N N . LEU A 1 412 ? 0.808 1.475 8.428 1.00 87.00 412 LEU A N 1
ATOM 3323 C CA . LEU A 1 412 ? 1.616 0.762 9.395 1.00 87.00 412 LEU A CA 1
ATOM 3324 C C . LEU A 1 412 ? 2.302 1.800 10.281 1.00 87.00 412 LEU A C 1
ATOM 3326 O O . LEU A 1 412 ? 3.239 2.479 9.861 1.00 87.00 412 LEU A O 1
ATOM 3330 N N . LEU A 1 413 ? 1.823 1.928 11.513 1.00 86.44 413 LEU A N 1
ATOM 3331 C CA . LEU A 1 413 ? 2.352 2.867 12.496 1.00 86.44 413 LEU A CA 1
ATOM 3332 C C . LEU A 1 413 ? 2.979 2.107 13.663 1.00 86.44 413 LEU A C 1
ATOM 3334 O O . LEU A 1 413 ? 2.543 1.008 14.006 1.00 86.44 413 LEU A O 1
ATOM 3338 N N . ARG A 1 414 ? 3.984 2.703 14.303 1.00 87.06 414 ARG A N 1
ATOM 3339 C CA . ARG A 1 414 ? 4.571 2.220 15.556 1.00 87.06 414 ARG A CA 1
ATOM 3340 C C . ARG A 1 414 ? 4.168 3.147 16.687 1.00 87.06 414 ARG A C 1
ATOM 3342 O O . ARG A 1 414 ? 4.480 4.328 16.646 1.00 87.06 414 ARG A O 1
ATOM 3349 N N . ASP A 1 415 ? 3.494 2.640 17.704 1.00 85.06 415 ASP A N 1
ATOM 3350 C CA . ASP A 1 415 ? 3.216 3.424 18.906 1.00 85.06 415 ASP A CA 1
ATOM 3351 C C . ASP A 1 415 ? 4.536 3.722 19.640 1.00 85.06 415 ASP A C 1
ATOM 3353 O O . ASP A 1 415 ? 5.301 2.807 19.937 1.00 85.06 415 ASP A O 1
ATOM 3357 N N . ARG A 1 416 ? 4.829 4.997 19.916 1.00 85.00 416 ARG A N 1
ATOM 3358 C CA . ARG A 1 416 ? 6.106 5.418 20.522 1.00 85.00 416 ARG A CA 1
ATOM 3359 C C . ARG A 1 416 ? 6.300 4.959 21.953 1.00 85.00 416 ARG A C 1
ATOM 3361 O O . ARG A 1 416 ? 7.429 4.799 22.404 1.00 85.00 416 ARG A O 1
ATOM 3368 N N . GLU A 1 417 ? 5.204 4.843 22.688 1.00 85.06 417 GLU A N 1
ATOM 3369 C CA . GLU A 1 417 ? 5.230 4.509 24.107 1.00 85.06 417 GLU A CA 1
ATOM 3370 C C . GLU A 1 417 ? 5.480 3.012 24.290 1.00 85.06 417 GLU A C 1
ATOM 3372 O O . GLU A 1 417 ? 6.264 2.600 25.141 1.00 85.06 417 GLU A O 1
ATOM 3377 N N . THR A 1 418 ? 4.834 2.201 23.458 1.00 84.38 418 THR A N 1
ATOM 3378 C CA . THR A 1 418 ? 4.855 0.737 23.560 1.00 84.38 418 THR A CA 1
ATOM 3379 C C . THR A 1 418 ? 5.808 0.068 22.569 1.00 84.38 418 THR A C 1
ATOM 3381 O O . THR A 1 418 ? 6.137 -1.103 22.738 1.00 84.38 418 THR A O 1
ATOM 3384 N N . GLY A 1 419 ? 6.239 0.773 21.519 1.00 86.12 419 GLY A N 1
ATOM 3385 C CA . GLY A 1 419 ? 7.009 0.226 20.398 1.00 86.12 419 GLY A CA 1
ATOM 3386 C C . GLY A 1 419 ? 6.204 -0.696 19.475 1.00 86.12 419 GLY A C 1
ATOM 3387 O O . GLY A 1 419 ? 6.761 -1.251 18.526 1.00 86.12 419 GLY A O 1
ATOM 3388 N N . ILE A 1 420 ? 4.908 -0.877 19.742 1.00 84.00 420 ILE A N 1
ATOM 3389 C CA . ILE A 1 420 ? 4.051 -1.833 19.045 1.00 84.00 420 ILE A CA 1
ATOM 3390 C C . ILE A 1 420 ? 3.715 -1.322 17.641 1.00 84.00 420 ILE A C 1
ATOM 3392 O O . ILE A 1 420 ? 3.211 -0.211 17.479 1.00 84.00 420 ILE A O 1
ATOM 3396 N N . LYS A 1 421 ? 3.937 -2.166 16.626 1.00 86.75 421 LYS A N 1
ATOM 3397 C CA . LYS A 1 421 ? 3.516 -1.899 15.244 1.00 86.75 421 LYS A CA 1
ATOM 3398 C C . LYS A 1 421 ? 2.051 -2.306 15.063 1.00 86.75 421 LYS A C 1
ATOM 3400 O O . LYS A 1 421 ? 1.641 -3.371 15.519 1.00 86.75 421 LYS A O 1
ATOM 3405 N N . SER A 1 422 ? 1.249 -1.472 14.415 1.00 85.94 422 SER A N 1
ATOM 3406 C CA . SER A 1 422 ? -0.165 -1.741 14.140 1.00 85.94 422 SER A CA 1
ATOM 3407 C C . SER A 1 422 ? -0.580 -1.155 12.796 1.00 85.94 422 SER A C 1
ATOM 3409 O O . SER A 1 422 ? -0.017 -0.153 12.357 1.00 85.94 422 SER A O 1
ATOM 3411 N N . ILE A 1 423 ? -1.580 -1.768 12.166 1.00 88.00 423 ILE A N 1
ATOM 3412 C CA . ILE A 1 423 ? -2.203 -1.244 10.952 1.00 88.00 423 ILE A CA 1
ATOM 3413 C C . ILE A 1 423 ? -3.441 -0.435 11.334 1.00 88.00 423 ILE A C 1
ATOM 3415 O O . ILE A 1 423 ? -4.320 -0.916 12.057 1.00 88.00 423 ILE A O 1
ATOM 3419 N N . TYR A 1 424 ? -3.511 0.787 10.822 1.00 86.44 424 TYR A N 1
ATOM 3420 C CA . TYR A 1 424 ? -4.620 1.715 10.997 1.00 86.44 424 TYR A CA 1
ATOM 3421 C C . TYR A 1 424 ? -5.258 2.040 9.650 1.00 86.44 424 TYR A C 1
ATOM 3423 O O . TYR A 1 424 ? -4.582 2.042 8.630 1.00 86.44 424 TYR A O 1
ATOM 3431 N N . SER A 1 425 ? -6.544 2.360 9.656 1.00 85.25 425 SER A N 1
ATOM 3432 C CA . SER A 1 425 ? -7.219 3.080 8.577 1.00 85.25 425 SER A CA 1
ATOM 3433 C C . SER A 1 425 ? -7.511 4.502 9.031 1.00 85.25 425 SER A C 1
ATOM 3435 O O . SER A 1 425 ? -7.722 4.763 10.220 1.00 85.25 425 SER A O 1
ATOM 3437 N N . LEU A 1 426 ? -7.522 5.422 8.075 1.00 80.00 426 LEU A N 1
ATOM 3438 C CA . LEU A 1 426 ? -8.041 6.764 8.281 1.00 80.00 426 LEU A CA 1
ATOM 3439 C C . LEU A 1 426 ? -9.537 6.749 7.963 1.00 80.00 426 LEU A C 1
ATOM 3441 O O . LEU A 1 426 ? -9.924 6.294 6.892 1.00 80.00 426 LEU A O 1
ATOM 3445 N N . SER A 1 427 ? -10.373 7.234 8.878 1.00 74.50 427 SER A N 1
ATOM 3446 C CA . SER A 1 427 ? -11.826 7.264 8.682 1.00 74.50 427 SER A CA 1
ATOM 3447 C C . SER A 1 427 ? -12.425 8.571 9.171 1.00 74.50 427 SER A C 1
ATOM 3449 O O . SER A 1 427 ? -11.980 9.118 10.186 1.00 74.50 427 SER A O 1
ATOM 3451 N N . ASP A 1 428 ? -13.476 9.017 8.486 1.00 72.44 428 ASP A N 1
ATOM 3452 C CA . ASP A 1 428 ? -14.275 10.187 8.862 1.00 72.44 428 ASP A CA 1
ATOM 3453 C C . ASP A 1 428 ? -15.096 9.931 10.135 1.00 72.44 428 ASP A C 1
ATOM 3455 O O . ASP A 1 428 ? -15.423 10.862 10.866 1.00 72.44 428 ASP A O 1
ATOM 3459 N N . GLN A 1 429 ? -15.386 8.660 10.437 1.00 69.88 429 GLN A N 1
ATOM 3460 C CA . GLN A 1 429 ? -16.048 8.250 11.674 1.00 69.88 429 GLN A CA 1
ATOM 3461 C C . GLN A 1 429 ? -15.206 7.228 12.450 1.00 69.88 429 GLN A C 1
ATOM 3463 O O . GLN A 1 429 ? -14.763 6.224 11.870 1.00 69.88 429 GLN A O 1
ATOM 3468 N N . PRO A 1 430 ? -14.993 7.439 13.762 1.00 76.62 430 PRO A N 1
ATOM 3469 C CA . PRO A 1 430 ? -14.363 6.434 14.600 1.00 76.62 430 PRO A CA 1
ATOM 3470 C C . PRO A 1 430 ? -15.278 5.219 14.750 1.00 76.62 430 PRO A C 1
ATOM 3472 O O . PRO A 1 430 ? -16.486 5.363 14.924 1.00 76.62 430 PRO A O 1
ATOM 3475 N N . TYR A 1 431 ? -14.711 4.015 14.719 1.00 79.88 431 TYR A N 1
ATOM 3476 C CA . TYR A 1 431 ? -15.475 2.798 15.006 1.00 79.88 431 TYR A CA 1
ATOM 3477 C C . TYR A 1 431 ? -15.484 2.477 16.517 1.00 79.88 431 TYR A C 1
ATOM 3479 O O . TYR A 1 431 ? -14.658 2.966 17.296 1.00 79.88 431 TYR A O 1
ATOM 3487 N N . ILE A 1 432 ? -16.409 1.616 16.953 1.00 81.12 432 ILE A N 1
ATOM 3488 C CA . ILE A 1 432 ? -16.465 1.091 18.325 1.00 81.12 432 ILE A CA 1
ATOM 3489 C C . ILE A 1 432 ? -15.289 0.135 18.579 1.00 81.12 432 ILE A C 1
ATOM 3491 O O . ILE A 1 432 ? -15.266 -1.000 18.108 1.00 81.12 432 ILE A O 1
ATOM 3495 N N . GLY A 1 433 ? -14.305 0.574 19.362 1.00 78.69 433 GLY A N 1
ATOM 3496 C CA . GLY A 1 433 ? -13.175 -0.262 19.782 1.00 78.69 433 GLY A CA 1
ATOM 3497 C C . GLY A 1 433 ? -12.402 0.328 20.949 1.00 78.69 433 GLY A C 1
ATOM 3498 O O . GLY A 1 433 ? -12.985 0.983 21.818 1.00 78.69 433 GLY A O 1
ATOM 3499 N N . ALA A 1 434 ? -11.079 0.162 20.951 1.00 74.56 434 ALA A N 1
ATOM 3500 C CA . ALA A 1 434 ? -10.206 0.755 21.963 1.00 74.56 434 ALA A CA 1
ATOM 3501 C C . ALA A 1 434 ? -10.445 2.272 22.142 1.00 74.56 434 ALA A C 1
ATOM 3503 O O . ALA A 1 434 ? -10.571 2.701 23.293 1.00 74.56 434 ALA A O 1
ATOM 3504 N N . PRO A 1 435 ? -10.655 3.077 21.072 1.00 76.88 435 PRO A N 1
ATOM 3505 C CA . PRO A 1 435 ? -10.981 4.501 21.200 1.00 76.88 435 PRO A CA 1
ATOM 3506 C C . PRO A 1 435 ? -12.300 4.804 21.920 1.00 76.88 435 PRO A C 1
ATOM 3508 O O . PRO A 1 435 ? -12.511 5.940 22.331 1.00 76.88 435 PRO A O 1
ATOM 3511 N N . SER A 1 436 ? -13.185 3.823 22.116 1.00 82.06 436 SER A N 1
ATOM 3512 C CA . SER A 1 436 ? -14.454 3.989 22.842 1.00 82.06 436 SER A CA 1
ATOM 3513 C C . SER A 1 436 ? -14.335 3.685 24.346 1.00 82.06 436 SER A C 1
ATOM 3515 O O . SER A 1 436 ? -15.148 4.152 25.141 1.00 82.06 436 SER A O 1
ATOM 3517 N N . SER A 1 437 ? -13.279 2.981 24.778 1.00 88.44 437 SER A N 1
ATOM 3518 C CA . SER A 1 437 ? -13.086 2.595 26.185 1.00 88.44 437 SER A CA 1
ATOM 3519 C C . SER A 1 437 ? -12.737 3.795 27.063 1.00 88.44 437 SER A C 1
ATOM 3521 O O . SER A 1 437 ? -11.726 4.458 26.838 1.00 88.44 437 SER A O 1
ATOM 3523 N N . GLY A 1 438 ? -13.528 4.098 28.086 1.00 91.19 438 GLY A N 1
ATOM 3524 C CA . GLY A 1 438 ? -13.291 5.243 28.958 1.00 91.19 438 GLY A CA 1
ATOM 3525 C C . GLY A 1 438 ? -14.510 5.675 29.759 1.00 91.19 438 GLY A C 1
ATOM 3526 O O . GLY A 1 438 ? -15.534 4.997 29.784 1.00 91.19 438 GLY A O 1
ATOM 3527 N N . ILE A 1 439 ? -14.365 6.820 30.429 1.00 94.25 439 ILE A N 1
ATOM 3528 C CA . ILE A 1 439 ? -15.453 7.493 31.142 1.00 94.25 439 ILE A CA 1
ATOM 3529 C C . ILE A 1 439 ? -15.968 8.629 30.265 1.00 94.25 439 ILE A C 1
ATOM 3531 O O . ILE A 1 439 ? -15.190 9.466 29.794 1.00 94.25 439 ILE A O 1
ATOM 3535 N N . TRP A 1 440 ? -17.278 8.659 30.099 1.00 96.00 440 TRP A N 1
ATOM 3536 C CA . TRP A 1 440 ? -18.019 9.556 29.239 1.00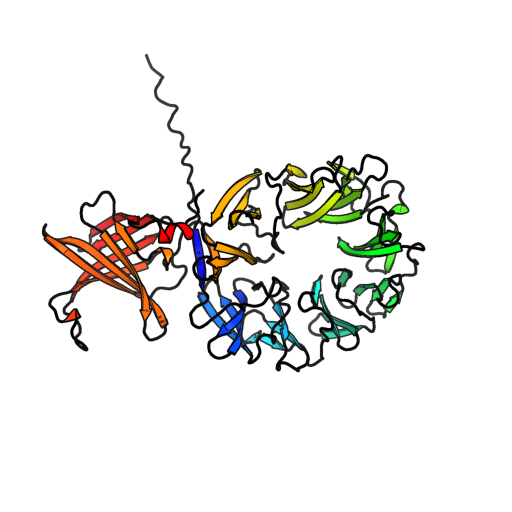 96.00 440 TRP A CA 1
ATOM 3537 C C . TRP A 1 440 ? -19.108 10.254 30.051 1.00 96.00 440 TRP A C 1
ATOM 3539 O O . TRP A 1 440 ? -19.665 9.674 30.983 1.00 96.00 440 TRP A O 1
ATOM 3549 N N . HIS A 1 441 ? -19.435 11.491 29.699 1.00 96.62 441 HIS A N 1
ATOM 3550 C CA . HIS A 1 441 ? -20.539 12.223 30.310 1.00 96.62 441 HIS A CA 1
ATOM 3551 C C . HIS A 1 441 ? -21.242 13.104 29.285 1.00 96.62 441 HIS A C 1
ATOM 3553 O O . HIS A 1 441 ? -20.592 13.666 28.409 1.00 96.62 441 HIS A O 1
ATOM 3559 N N . ASP A 1 442 ? -22.549 13.279 29.420 1.00 96.69 442 ASP A N 1
ATOM 3560 C CA . ASP A 1 442 ? -23.253 14.350 28.722 1.00 96.69 442 ASP A CA 1
ATOM 3561 C C . ASP A 1 442 ? -23.090 15.656 29.535 1.00 96.69 442 ASP A C 1
ATOM 3563 O O . ASP A 1 442 ? -23.370 15.656 30.739 1.00 96.69 442 ASP A O 1
ATOM 3567 N N . PRO A 1 443 ? -22.595 16.766 28.953 1.00 95.00 443 PRO A N 1
ATOM 3568 C CA . PRO A 1 443 ? -22.465 18.044 29.658 1.00 95.00 443 PRO A CA 1
ATOM 3569 C C . PRO A 1 443 ? -23.778 18.600 30.231 1.00 95.00 443 PRO A C 1
ATOM 3571 O O . PRO A 1 443 ? -23.740 19.386 31.181 1.00 95.00 443 PRO A O 1
ATOM 3574 N N . GLU A 1 444 ? -24.926 18.211 29.675 1.00 96.12 444 GLU A N 1
ATOM 3575 C CA . GLU A 1 444 ? -26.251 18.634 30.135 1.00 96.12 444 GLU A CA 1
ATOM 3576 C C . GLU A 1 444 ? -26.738 17.811 31.339 1.00 96.12 444 GLU A C 1
ATOM 3578 O O . GLU A 1 444 ? -27.581 18.273 32.117 1.00 96.12 444 GLU A O 1
ATOM 3583 N N . LEU A 1 445 ? -26.158 16.627 31.565 1.00 93.00 445 LEU A N 1
ATOM 3584 C CA . LEU A 1 445 ? -26.503 15.743 32.674 1.00 93.00 445 LEU A CA 1
ATOM 3585 C C . LEU A 1 445 ? -25.512 15.874 33.837 1.00 93.00 445 LEU A C 1
ATOM 3587 O O . LEU A 1 445 ? -24.381 15.392 33.810 1.00 93.00 445 LEU A O 1
ATOM 3591 N N . LYS A 1 446 ? -25.963 16.481 34.937 1.00 92.69 446 LYS A N 1
ATOM 3592 C CA . LYS A 1 446 ? -25.154 16.592 36.161 1.00 92.69 446 LYS A CA 1
ATOM 3593 C C . LYS A 1 446 ? -25.092 15.260 36.907 1.00 92.69 446 LYS A C 1
ATOM 3595 O O . LYS A 1 446 ? -26.130 14.665 37.181 1.00 92.69 446 LYS A O 1
ATOM 3600 N N . ASN A 1 447 ? -23.887 14.867 37.330 1.00 92.50 447 ASN A N 1
ATOM 3601 C CA . ASN A 1 447 ? -23.619 13.670 38.144 1.00 92.50 447 ASN A CA 1
ATOM 3602 C C . ASN A 1 447 ? -24.071 12.347 37.499 1.00 92.50 447 ASN A C 1
ATOM 3604 O O . ASN A 1 447 ? -24.387 11.396 38.209 1.00 92.50 447 ASN A O 1
ATOM 3608 N N . GLN A 1 448 ? -24.114 12.298 36.170 1.00 95.56 448 GLN A N 1
ATOM 3609 C CA . GLN A 1 448 ? -24.420 11.097 35.400 1.00 95.56 448 GLN A CA 1
ATOM 3610 C C . GLN A 1 448 ? -23.292 10.839 34.411 1.00 95.56 448 GLN A C 1
ATOM 3612 O O . GLN A 1 448 ? -22.537 11.749 34.059 1.00 95.56 448 GLN A O 1
ATOM 3617 N N . GLY A 1 449 ? -23.156 9.596 33.977 1.00 96.56 449 GLY A N 1
ATOM 3618 C CA . GLY A 1 449 ? -22.084 9.230 33.072 1.00 96.56 449 GLY A CA 1
ATOM 3619 C C . GLY A 1 449 ? -22.195 7.804 32.579 1.00 96.56 449 GLY A C 1
ATOM 3620 O O . GLY A 1 449 ? -22.970 6.998 33.085 1.00 96.56 449 GLY A O 1
ATOM 3621 N N . LEU A 1 450 ? -21.379 7.506 31.584 1.00 96.94 450 LEU A N 1
ATOM 3622 C CA . LEU A 1 450 ? -21.280 6.209 30.953 1.00 96.94 450 LEU A CA 1
ATOM 3623 C C . LEU A 1 450 ? -19.827 5.771 31.030 1.00 96.94 450 LEU A C 1
ATOM 3625 O O . LEU A 1 450 ? -18.905 6.518 30.712 1.00 96.94 450 LEU A O 1
ATOM 3629 N N . PHE A 1 451 ? -19.621 4.547 31.466 1.00 96.12 451 PHE A N 1
ATOM 3630 C CA . PHE A 1 451 ? -18.327 3.914 31.478 1.00 96.12 451 PHE A CA 1
ATOM 3631 C C . PHE A 1 451 ? -18.328 2.771 30.482 1.00 96.12 451 PHE A C 1
ATOM 3633 O O . PHE A 1 451 ? -19.141 1.860 30.593 1.00 96.12 451 PHE A O 1
ATOM 3640 N N . ILE A 1 452 ? -17.422 2.824 29.514 1.00 95.12 452 ILE A N 1
ATOM 3641 C CA . ILE A 1 452 ? -17.284 1.812 28.470 1.00 95.12 452 ILE A CA 1
ATOM 3642 C C . ILE A 1 452 ? -15.935 1.132 28.659 1.00 95.12 452 ILE A C 1
ATOM 3644 O O . ILE A 1 452 ? -14.909 1.799 28.812 1.00 95.12 452 ILE A O 1
ATOM 3648 N N . ARG A 1 453 ? -15.911 -0.196 28.624 1.00 93.19 453 ARG A N 1
ATOM 3649 C CA . ARG A 1 453 ? -14.682 -0.981 28.527 1.00 93.19 453 ARG A CA 1
ATOM 3650 C C . ARG A 1 453 ? -14.799 -2.016 27.433 1.00 93.19 453 ARG A C 1
ATOM 3652 O O . ARG A 1 453 ? -15.775 -2.753 27.367 1.00 93.19 453 ARG A O 1
ATOM 3659 N N . GLN A 1 454 ? -13.740 -2.128 26.655 1.00 90.62 454 GLN A N 1
ATOM 3660 C CA . GLN A 1 454 ? -13.483 -3.294 25.838 1.00 90.62 454 GLN A CA 1
ATOM 3661 C C . GLN A 1 454 ? -12.860 -4.403 26.693 1.00 90.62 454 GLN A C 1
ATOM 3663 O O . GLN A 1 454 ? -12.017 -4.142 27.556 1.00 90.62 454 GLN A O 1
ATOM 3668 N N . GLY A 1 455 ? -13.252 -5.643 26.430 1.00 87.00 455 GLY A N 1
ATOM 3669 C CA . GLY A 1 455 ? -12.601 -6.831 26.965 1.00 87.00 455 GLY A CA 1
ATOM 3670 C C . GLY A 1 455 ? -12.557 -7.953 25.935 1.00 87.00 455 GLY A C 1
ATOM 3671 O O . GLY A 1 455 ? -13.124 -7.839 24.850 1.00 87.00 455 GLY A O 1
ATOM 3672 N N . ASN A 1 456 ? -11.895 -9.050 26.297 1.00 84.00 456 ASN A N 1
ATOM 3673 C CA . ASN A 1 456 ? -11.935 -10.305 25.552 1.00 84.00 456 ASN A CA 1
ATOM 3674 C C . ASN A 1 456 ? -12.552 -11.384 26.442 1.00 84.00 456 ASN A C 1
ATOM 3676 O O . ASN A 1 456 ? -12.220 -11.492 27.625 1.00 84.00 456 ASN A O 1
ATOM 3680 N N . ARG A 1 457 ? -13.457 -12.185 25.882 1.00 83.50 457 ARG A N 1
ATOM 3681 C CA . ARG A 1 457 ? -13.971 -13.395 26.528 1.00 83.50 457 ARG A CA 1
ATOM 3682 C C . ARG A 1 457 ? -12.834 -14.413 26.691 1.00 83.50 457 ARG A C 1
ATOM 3684 O O . ARG A 1 457 ? -11.798 -14.314 26.037 1.00 83.50 457 ARG A O 1
ATOM 3691 N N . HIS A 1 458 ? -13.051 -15.453 27.496 1.00 73.25 458 HIS A N 1
ATOM 3692 C CA . HIS A 1 458 ? -12.060 -16.524 27.690 1.00 73.25 458 HIS A CA 1
ATOM 3693 C C . HIS A 1 458 ? -11.684 -17.258 26.386 1.00 73.25 458 HIS A C 1
ATOM 3695 O O . HIS A 1 458 ? -10.584 -17.783 26.274 1.00 73.25 458 HIS A O 1
ATOM 3701 N N . PHE A 1 459 ? -12.584 -17.271 25.400 1.00 74.38 459 PHE A N 1
ATOM 3702 C CA . PHE A 1 459 ? -12.370 -17.834 24.063 1.00 74.38 459 PHE A CA 1
ATOM 3703 C C . PHE A 1 459 ? -11.862 -16.800 23.039 1.00 74.38 459 PHE A C 1
ATOM 3705 O O . PHE A 1 459 ? -11.844 -17.071 21.844 1.00 74.38 459 PHE A O 1
ATOM 3712 N N . GLY A 1 460 ? -11.465 -15.606 23.490 1.00 71.50 460 GLY A N 1
ATOM 3713 C CA . GLY A 1 460 ? -10.830 -14.576 22.666 1.00 71.50 460 GLY A CA 1
ATOM 3714 C C . GLY A 1 460 ? -11.778 -13.642 21.910 1.00 71.50 460 GLY A C 1
ATOM 3715 O O . GLY A 1 460 ? -11.297 -12.668 21.333 1.00 71.50 460 GLY A O 1
ATOM 3716 N N . ALA A 1 461 ? -13.095 -13.878 21.923 1.00 79.31 461 ALA A N 1
ATOM 3717 C CA . ALA A 1 461 ? -14.035 -12.961 21.277 1.00 79.31 461 ALA A CA 1
ATOM 3718 C C . ALA A 1 461 ? -14.075 -11.605 22.002 1.00 79.31 461 ALA A C 1
ATOM 3720 O O . ALA A 1 461 ? -14.187 -11.579 23.235 1.00 79.31 461 ALA A O 1
ATOM 3721 N N . PRO A 1 462 ? -13.985 -10.485 21.270 1.00 86.12 462 PRO A N 1
ATOM 3722 C CA . PRO A 1 462 ? -14.023 -9.167 21.871 1.00 86.12 462 PRO A CA 1
ATOM 3723 C C . PRO A 1 462 ? -15.466 -8.792 22.254 1.00 86.12 462 PRO A C 1
ATOM 3725 O O . PRO A 1 462 ? -16.426 -9.115 21.557 1.00 86.12 462 PRO A O 1
ATOM 3728 N N . TYR A 1 463 ? -15.626 -8.113 23.387 1.00 93.31 463 TYR A N 1
ATOM 3729 C CA . TYR A 1 463 ? -16.921 -7.634 23.873 1.00 93.31 463 TYR A CA 1
ATOM 3730 C C . TYR A 1 463 ? -16.795 -6.205 24.406 1.00 93.31 463 TYR A C 1
ATOM 3732 O O . TYR A 1 463 ? -15.721 -5.782 24.849 1.00 93.31 463 TYR A O 1
ATOM 3740 N N . ILE A 1 464 ? -17.899 -5.464 24.368 1.00 94.50 464 ILE A N 1
ATOM 3741 C CA . ILE A 1 464 ? -18.022 -4.173 25.041 1.00 94.50 464 ILE A CA 1
ATOM 3742 C C . ILE A 1 464 ? -18.849 -4.376 26.301 1.00 94.50 464 ILE A C 1
ATOM 3744 O O . ILE A 1 464 ? -19.913 -4.987 26.273 1.00 94.50 464 ILE A O 1
ATOM 3748 N N . PHE A 1 465 ? -18.355 -3.838 27.407 1.00 95.81 465 PHE A N 1
ATOM 3749 C CA . PHE A 1 465 ? -19.075 -3.694 28.658 1.00 95.81 465 PHE A CA 1
ATOM 3750 C C . PHE A 1 465 ? -19.368 -2.219 28.895 1.00 95.81 465 PHE A C 1
ATOM 3752 O O . PHE A 1 465 ? -18.456 -1.389 28.868 1.00 95.81 465 PHE A O 1
ATOM 3759 N N . ALA A 1 466 ? -20.630 -1.905 29.148 1.00 97.06 466 ALA A N 1
ATOM 3760 C CA . ALA A 1 466 ? -21.086 -0.564 29.455 1.00 97.06 466 ALA A CA 1
ATOM 3761 C C . ALA A 1 466 ? -21.693 -0.527 30.859 1.00 97.06 466 ALA A C 1
ATOM 3763 O O . ALA A 1 466 ? -22.435 -1.423 31.256 1.00 97.06 466 ALA A O 1
ATOM 3764 N N . THR A 1 467 ? -21.387 0.521 31.615 1.00 97.19 467 THR A N 1
ATOM 3765 C CA . THR A 1 467 ? -22.029 0.840 32.892 1.00 97.19 467 THR A CA 1
ATOM 3766 C C . THR A 1 467 ? -22.504 2.277 32.849 1.00 97.19 467 THR A C 1
ATOM 3768 O O . THR A 1 467 ? -21.693 3.186 32.687 1.00 97.19 467 THR A O 1
ATOM 3771 N N . MET A 1 468 ? -23.803 2.498 32.996 1.00 97.19 468 MET A N 1
ATOM 3772 C CA . MET A 1 468 ? -24.387 3.831 33.042 1.00 97.19 468 MET A CA 1
ATOM 3773 C C . MET A 1 468 ? -24.735 4.184 34.486 1.00 97.19 468 MET A C 1
ATOM 3775 O O . MET A 1 468 ? -25.468 3.456 35.151 1.00 97.19 468 MET A O 1
ATOM 3779 N N . TYR A 1 469 ? -24.207 5.309 34.959 1.00 96.62 469 TYR A N 1
ATOM 3780 C CA . TYR A 1 469 ? -24.524 5.914 36.247 1.00 96.62 469 TYR A CA 1
ATOM 3781 C C . TYR A 1 469 ? -25.556 7.018 36.014 1.00 96.62 469 TYR A C 1
ATOM 3783 O O . TYR A 1 469 ? -25.278 7.991 35.312 1.00 96.62 469 TYR A O 1
ATOM 3791 N N . THR A 1 470 ? -26.748 6.862 36.580 1.00 95.06 470 THR A N 1
ATOM 3792 C CA . THR A 1 470 ? -27.905 7.734 36.341 1.00 95.06 470 THR A CA 1
ATOM 3793 C C . THR A 1 470 ? -28.750 7.893 37.615 1.00 95.06 470 THR A C 1
ATOM 3795 O O . THR A 1 470 ? -28.307 7.557 38.714 1.00 95.06 470 THR A O 1
ATOM 3798 N N . PHE A 1 471 ? -29.956 8.449 37.494 1.00 93.06 471 PHE A N 1
ATOM 3799 C CA . PHE A 1 471 ? -30.920 8.564 38.581 1.00 93.06 471 PHE A CA 1
ATOM 3800 C C . PHE A 1 471 ? -32.232 7.887 38.201 1.00 93.06 471 PHE A C 1
ATOM 3802 O O . PHE A 1 471 ? -32.784 8.150 37.136 1.00 93.06 471 PHE A O 1
ATOM 3809 N N . HIS A 1 472 ? -32.775 7.086 39.113 1.00 89.81 472 HIS A N 1
ATOM 3810 C CA . HIS A 1 472 ? -34.112 6.516 38.994 1.00 89.81 472 HIS A CA 1
ATOM 3811 C C . HIS A 1 472 ? -34.943 6.973 40.196 1.00 89.81 472 HIS A C 1
ATOM 3813 O O . HIS A 1 472 ? -34.525 6.826 41.344 1.00 89.81 472 HIS A O 1
ATOM 3819 N N . ASN A 1 473 ? -36.087 7.618 39.945 1.00 91.38 473 ASN A N 1
ATOM 3820 C CA . ASN A 1 473 ? -36.939 8.222 40.984 1.00 91.38 473 ASN A CA 1
ATOM 3821 C C . ASN A 1 473 ? -36.186 9.157 41.955 1.00 91.38 473 ASN A C 1
ATOM 3823 O O . ASN A 1 473 ? -36.455 9.193 43.156 1.00 91.38 473 ASN A O 1
ATOM 3827 N N . GLY A 1 474 ? -35.216 9.914 41.433 1.00 92.31 474 GLY A N 1
ATOM 3828 C CA . GLY A 1 474 ? -34.409 10.862 42.209 1.00 92.31 474 GLY A CA 1
ATOM 3829 C C . GLY A 1 474 ? -33.316 10.228 43.078 1.00 92.31 474 GLY A C 1
ATOM 3830 O O . GLY A 1 474 ? -32.618 10.957 43.780 1.00 92.31 474 GLY A O 1
ATOM 3831 N N . GLN A 1 475 ? -33.134 8.906 43.027 1.00 94.00 475 GLN A N 1
ATOM 3832 C CA . GLN A 1 475 ? -32.061 8.202 43.729 1.00 94.00 475 GLN A CA 1
ATOM 3833 C C . GLN A 1 475 ? -30.944 7.804 42.756 1.00 94.00 475 GLN A C 1
ATOM 3835 O O . GLN A 1 475 ? -31.250 7.456 41.612 1.00 94.00 475 GLN A O 1
ATOM 3840 N N . PRO A 1 476 ? -29.663 7.855 43.174 1.00 92.88 476 PRO A N 1
ATOM 3841 C CA . PRO A 1 476 ? -28.561 7.340 42.372 1.00 92.88 476 PRO A CA 1
ATOM 3842 C C . PRO A 1 476 ? -28.798 5.879 42.004 1.00 92.88 476 PRO A C 1
ATOM 3844 O O . PRO A 1 476 ? -29.160 5.065 42.853 1.00 92.88 476 PRO A O 1
ATOM 3847 N N . PHE A 1 477 ? -28.578 5.565 40.739 1.00 93.56 477 PHE A N 1
ATOM 3848 C CA . PHE A 1 477 ? -28.892 4.280 40.145 1.00 93.56 477 PHE A CA 1
ATOM 3849 C C . PHE A 1 477 ? -27.816 3.925 39.120 1.00 93.56 477 PHE A C 1
ATOM 3851 O O . PHE A 1 477 ? -27.234 4.810 38.488 1.00 93.56 477 PHE A O 1
ATOM 3858 N N . TRP A 1 478 ? -27.516 2.641 38.965 1.00 93.88 478 TRP A N 1
ATOM 3859 C CA . TRP A 1 478 ? -26.567 2.189 37.959 1.00 93.88 478 TRP A CA 1
ATOM 3860 C C . TRP A 1 478 ? -27.097 0.949 37.266 1.00 93.88 478 TRP A C 1
ATOM 3862 O O . TRP A 1 478 ? -27.731 0.097 37.878 1.00 93.88 478 TRP A O 1
ATOM 3872 N N . VAL A 1 479 ? -26.814 0.871 35.976 1.00 96.69 479 VAL A N 1
ATOM 3873 C CA . VAL A 1 479 ? -27.173 -0.259 35.126 1.00 96.69 479 VAL A CA 1
ATOM 3874 C C . VAL A 1 479 ? -25.962 -0.656 34.321 1.00 96.69 479 VAL A C 1
ATOM 3876 O O . VAL A 1 479 ? -25.124 0.185 33.981 1.00 96.69 479 VAL A O 1
ATOM 3879 N N . ALA A 1 480 ? -25.849 -1.941 34.032 1.00 96.94 480 ALA A N 1
ATOM 3880 C CA . ALA A 1 480 ? -24.738 -2.453 33.262 1.00 96.94 480 ALA A CA 1
ATOM 3881 C C . ALA A 1 480 ? -25.198 -3.474 32.232 1.00 96.94 480 ALA A C 1
ATOM 3883 O O . ALA A 1 480 ? -26.226 -4.132 32.377 1.00 96.94 480 ALA A O 1
ATOM 3884 N N . GLY A 1 481 ? -24.405 -3.595 31.183 1.00 96.25 481 GLY A N 1
ATOM 3885 C CA . GLY A 1 481 ? -24.657 -4.500 30.084 1.00 96.25 481 GLY A CA 1
ATOM 3886 C C . GLY A 1 481 ? -23.358 -4.871 29.405 1.00 96.25 481 GLY A C 1
ATOM 3887 O O . GLY A 1 481 ? -22.342 -4.182 29.525 1.00 96.25 481 GLY A O 1
ATOM 3888 N N . ASN A 1 482 ? -23.380 -5.979 28.686 1.00 96.50 482 ASN A N 1
ATOM 3889 C CA . ASN A 1 482 ? -22.355 -6.263 27.703 1.00 96.50 482 ASN A CA 1
ATOM 3890 C C . ASN A 1 482 ? -22.983 -6.858 26.462 1.00 96.50 482 ASN A C 1
ATOM 3892 O O . ASN A 1 482 ? -24.037 -7.480 26.527 1.00 96.50 482 ASN A O 1
ATOM 3896 N N . THR A 1 483 ? -22.290 -6.682 25.353 1.00 96.50 483 THR A N 1
ATOM 3897 C CA . THR A 1 483 ? -22.591 -7.380 24.117 1.00 96.50 483 THR A CA 1
ATOM 3898 C C . THR A 1 483 ? -21.279 -7.722 23.431 1.00 96.50 483 THR A C 1
ATOM 3900 O O . THR A 1 483 ? -20.261 -7.040 23.620 1.00 96.50 483 THR A O 1
ATOM 3903 N N . ASP A 1 484 ? -21.289 -8.807 22.672 1.00 93.06 484 ASP A N 1
ATOM 3904 C CA . ASP A 1 484 ? -20.167 -9.126 21.804 1.00 93.06 484 ASP A CA 1
ATOM 3905 C C . ASP A 1 484 ? -20.146 -8.109 20.657 1.00 93.06 484 ASP A C 1
ATOM 3907 O O . ASP A 1 484 ? -21.191 -7.629 20.214 1.00 93.06 484 ASP A O 1
ATOM 3911 N N . TYR A 1 485 ? -18.957 -7.739 20.193 1.00 89.94 485 TYR A N 1
ATOM 3912 C CA . TYR A 1 485 ? -18.836 -6.743 19.132 1.00 89.94 485 TYR A CA 1
ATOM 3913 C C . TYR A 1 485 ? -17.804 -7.173 18.102 1.00 89.94 485 TYR A C 1
ATOM 3915 O O . TYR A 1 485 ? -16.930 -7.991 18.375 1.00 89.94 485 TYR A O 1
ATOM 3923 N N . SER A 1 486 ? -17.909 -6.613 16.904 1.00 83.44 486 SER A N 1
ATOM 3924 C CA . SER A 1 486 ? -16.928 -6.807 15.838 1.00 83.44 486 SER A CA 1
ATOM 3925 C C . SER A 1 486 ? -16.182 -5.494 15.585 1.00 83.44 486 SER A C 1
ATOM 3927 O O . SER A 1 486 ? -16.821 -4.437 15.572 1.00 83.44 486 SER A O 1
ATOM 3929 N N . PRO A 1 487 ? -14.849 -5.511 15.389 1.00 75.25 487 PRO A N 1
ATOM 3930 C CA . PRO A 1 487 ? -14.106 -4.318 14.985 1.00 75.25 487 PRO A CA 1
ATOM 3931 C C . PRO A 1 487 ? -14.742 -3.632 13.763 1.00 75.25 487 PRO A C 1
ATOM 3933 O O . PRO A 1 487 ? -15.363 -4.282 12.927 1.00 75.25 487 PRO A O 1
ATOM 3936 N N . GLY A 1 488 ? -14.635 -2.308 13.665 1.00 76.94 488 GLY A N 1
ATOM 3937 C CA . GLY A 1 488 ? -15.217 -1.553 12.547 1.00 76.94 488 GLY A CA 1
ATOM 3938 C C . GLY A 1 488 ? -16.715 -1.226 12.663 1.00 76.94 488 GLY A C 1
ATOM 3939 O O . GLY A 1 488 ? -17.207 -0.430 11.868 1.00 76.94 488 GLY A O 1
ATOM 3940 N N . GLN A 1 489 ? -17.449 -1.748 13.656 1.00 86.06 489 GLN A N 1
ATOM 3941 C CA . GLN A 1 489 ? -18.850 -1.359 13.875 1.00 86.06 489 GLN A CA 1
ATOM 3942 C C . GLN A 1 489 ? -18.977 0.135 14.216 1.00 86.06 489 GLN A C 1
ATOM 3944 O O . GLN A 1 489 ? -18.329 0.626 15.140 1.00 86.06 489 GLN A O 1
ATOM 3949 N N . SER A 1 490 ? -19.847 0.851 13.501 1.00 88.62 490 SER A N 1
ATOM 3950 C CA . SER A 1 490 ? -20.165 2.264 13.763 1.00 88.62 490 SER A CA 1
ATOM 3951 C C . SER A 1 490 ? -21.272 2.454 14.803 1.00 88.62 490 SER A C 1
ATOM 3953 O O . SER A 1 490 ? -21.464 3.556 15.305 1.00 88.62 490 SER A O 1
ATOM 3955 N N . SER A 1 491 ? -21.998 1.391 15.152 1.00 94.31 491 SER A N 1
ATOM 3956 C CA . SER A 1 491 ? -23.029 1.416 16.185 1.00 94.31 491 SER A CA 1
ATOM 3957 C C . SER A 1 491 ? -23.110 0.071 16.896 1.00 94.31 491 SER A C 1
ATOM 3959 O O . SER A 1 491 ? -22.878 -0.974 16.283 1.00 94.31 491 SER A O 1
ATOM 3961 N N . ILE A 1 492 ? -23.425 0.093 18.189 1.00 95.88 492 ILE A N 1
ATOM 3962 C CA . ILE A 1 492 ? -23.571 -1.110 19.006 1.00 95.88 492 ILE A CA 1
ATOM 3963 C C . ILE A 1 492 ? -24.755 -0.972 19.957 1.00 95.88 492 ILE A C 1
ATOM 3965 O O . ILE A 1 492 ? -24.893 0.044 20.638 1.00 95.88 492 ILE A O 1
ATOM 3969 N N . GLN A 1 493 ? -25.595 -2.004 20.010 1.00 97.50 493 GLN A N 1
ATOM 3970 C CA . GLN A 1 493 ? -26.727 -2.084 20.926 1.00 97.50 493 GLN A CA 1
ATOM 3971 C C . GLN A 1 493 ? -26.389 -3.015 22.095 1.00 97.50 493 GLN A C 1
ATOM 3973 O O . GLN A 1 493 ? -25.928 -4.136 21.888 1.00 97.50 493 GLN A O 1
ATOM 3978 N N . ILE A 1 494 ? -26.606 -2.543 23.320 1.00 97.81 494 ILE A N 1
ATOM 3979 C CA . ILE A 1 494 ? -26.300 -3.251 24.561 1.00 97.81 494 ILE A CA 1
ATOM 3980 C C . ILE A 1 494 ? -27.557 -3.292 25.424 1.00 97.81 494 ILE A C 1
ATOM 3982 O O . ILE A 1 494 ? -28.099 -2.243 25.780 1.00 97.81 494 ILE A O 1
ATOM 3986 N N . ASP A 1 495 ? -27.976 -4.491 25.810 1.00 97.81 495 ASP A N 1
ATOM 3987 C CA . ASP A 1 495 ? -29.038 -4.667 26.796 1.00 97.81 495 ASP A CA 1
ATOM 3988 C C . ASP A 1 495 ? -28.514 -4.295 28.185 1.00 97.81 495 ASP A C 1
ATOM 3990 O O . ASP A 1 495 ? -27.441 -4.738 28.612 1.00 97.81 495 ASP A O 1
ATOM 3994 N N . LEU A 1 496 ? -29.263 -3.449 28.886 1.00 97.56 496 LEU A N 1
ATOM 3995 C CA . LEU A 1 496 ? -28.929 -2.943 30.205 1.00 97.56 496 LEU A CA 1
ATOM 3996 C C . LEU A 1 496 ? -29.781 -3.601 31.279 1.00 97.56 496 LEU A C 1
ATOM 3998 O O . LEU A 1 496 ? -31.007 -3.685 31.178 1.00 97.56 496 LEU A O 1
ATOM 4002 N N . PHE A 1 497 ? -29.109 -3.976 32.360 1.00 96.56 497 PHE A N 1
ATOM 4003 C CA . PHE A 1 497 ? -29.712 -4.626 33.506 1.00 96.56 497 PHE A CA 1
ATOM 4004 C C . PHE A 1 497 ? -29.377 -3.889 34.799 1.00 96.56 497 PHE A C 1
ATOM 4006 O O . PHE A 1 497 ? -28.271 -3.373 34.984 1.00 96.56 497 PHE A O 1
ATOM 4013 N N . ASP A 1 498 ? -30.351 -3.884 35.697 1.00 95.25 498 ASP A N 1
ATOM 4014 C CA . ASP A 1 498 ? -30.209 -3.512 37.098 1.00 95.25 498 ASP A CA 1
ATOM 4015 C C . ASP A 1 498 ? -29.843 -4.757 37.907 1.00 95.25 498 ASP A C 1
ATOM 4017 O O . ASP A 1 498 ? -30.616 -5.717 37.952 1.00 95.25 498 ASP A O 1
ATOM 4021 N N . PHE A 1 499 ? -28.660 -4.761 38.518 1.00 91.25 499 PHE A N 1
ATOM 4022 C CA . PHE A 1 499 ? -28.157 -5.898 39.284 1.00 91.25 499 PHE A CA 1
ATOM 4023 C C . PHE A 1 499 ? -28.426 -5.699 40.776 1.00 91.25 499 PHE A C 1
ATOM 4025 O O . PHE A 1 499 ? -28.090 -4.669 41.358 1.00 91.25 499 PHE A O 1
ATOM 4032 N N . GLN A 1 500 ? -28.999 -6.720 41.409 1.00 87.81 500 GLN A N 1
ATOM 4033 C CA . GLN A 1 500 ? -29.475 -6.677 42.787 1.00 87.81 500 GLN A CA 1
ATOM 4034 C C . GLN A 1 500 ? -28.645 -7.592 43.694 1.00 87.81 500 GLN A C 1
ATOM 4036 O O . GLN A 1 500 ? -28.328 -8.723 43.335 1.00 87.81 500 GLN A O 1
ATOM 4041 N N . GLY A 1 501 ? -28.362 -7.128 44.915 1.00 83.56 501 GLY A N 1
ATOM 4042 C CA . GLY A 1 501 ? -27.678 -7.916 45.947 1.00 83.56 501 GLY A CA 1
ATOM 4043 C C . GLY A 1 501 ? -26.152 -8.011 45.793 1.00 83.56 501 GLY A C 1
ATOM 4044 O O . GLY A 1 501 ? -25.543 -7.399 44.920 1.00 83.56 501 GLY A O 1
ATOM 4045 N N . SER A 1 502 ? -25.513 -8.753 46.704 1.00 82.88 502 SER A N 1
ATOM 4046 C CA . SER A 1 502 ? -24.056 -8.980 46.715 1.00 82.88 502 SER A CA 1
ATOM 4047 C C . SER A 1 502 ? -23.611 -10.177 45.874 1.00 82.88 502 SER A C 1
ATOM 4049 O O . SER A 1 502 ? -22.411 -10.347 45.659 1.00 82.88 502 SER A O 1
ATOM 4051 N N . ASN A 1 503 ? -24.555 -10.990 45.393 1.00 81.56 503 ASN A N 1
ATOM 4052 C CA . ASN A 1 503 ? -24.263 -12.245 44.705 1.00 81.56 503 ASN A CA 1
ATOM 4053 C C . ASN A 1 503 ? -23.581 -12.053 43.340 1.00 81.56 503 ASN A C 1
ATOM 4055 O O . ASN A 1 503 ? -23.001 -12.988 42.808 1.00 81.56 503 ASN A O 1
ATOM 4059 N N . PHE A 1 504 ? -23.534 -10.824 42.817 1.00 79.62 504 PHE A N 1
ATOM 4060 C CA . PHE A 1 504 ? -22.682 -10.461 41.678 1.00 79.62 504 PHE A CA 1
ATOM 4061 C C . PHE A 1 504 ? -21.194 -10.799 41.883 1.00 79.62 504 PHE A C 1
ATOM 4063 O O . PHE A 1 504 ? -20.468 -10.996 40.911 1.00 79.62 504 PHE A O 1
ATOM 4070 N N . PHE A 1 505 ? -20.729 -10.880 43.133 1.00 79.31 505 PHE A N 1
ATOM 4071 C CA . PHE A 1 505 ? -19.355 -11.270 43.458 1.00 79.31 505 PHE A CA 1
ATOM 4072 C C . PHE A 1 505 ? -19.209 -12.751 43.829 1.00 79.31 505 PHE A C 1
ATOM 4074 O O . PHE A 1 505 ? -18.092 -13.206 44.087 1.00 79.31 505 PHE A O 1
ATOM 4081 N N . GLU A 1 506 ? -20.309 -13.499 43.890 1.00 87.88 506 GLU A N 1
ATOM 4082 C CA . GLU A 1 506 ? -20.295 -14.904 44.273 1.00 87.88 506 GLU A CA 1
ATOM 4083 C C . GLU A 1 506 ? -19.943 -15.770 43.063 1.00 87.88 506 GLU A C 1
ATOM 4085 O O . GLU A 1 506 ? -20.510 -15.658 41.977 1.00 87.88 506 GLU A O 1
ATOM 4090 N N . LEU A 1 507 ? -18.937 -16.629 43.234 1.00 84.62 507 LEU A N 1
ATOM 4091 C CA . LEU A 1 507 ? -18.522 -17.541 42.177 1.00 84.62 507 LEU A CA 1
ATOM 4092 C C . LEU A 1 507 ? -19.649 -18.540 41.905 1.00 84.62 507 LEU A C 1
ATOM 4094 O O . LEU A 1 507 ? -20.148 -19.174 42.831 1.00 84.62 507 LEU A O 1
ATOM 4098 N N . PHE A 1 508 ? -19.964 -18.735 40.625 1.00 86.75 508 PHE A N 1
ATOM 4099 C CA . PHE A 1 508 ? -20.946 -19.711 40.133 1.00 86.75 508 PHE A CA 1
ATOM 4100 C C . PHE A 1 508 ? -22.420 -19.396 40.425 1.00 86.75 508 PHE A C 1
ATOM 4102 O O . PHE A 1 508 ? -23.269 -20.228 40.108 1.00 86.75 508 PHE A O 1
ATOM 4109 N N . GLU A 1 509 ? -22.744 -18.212 40.949 1.00 90.38 509 GLU A N 1
ATOM 4110 C CA . GLU A 1 509 ? -24.128 -17.741 41.020 1.00 90.38 509 GLU A CA 1
ATOM 4111 C C . GLU A 1 509 ? -24.431 -16.754 39.888 1.00 90.38 509 GLU A C 1
ATOM 4113 O O . GLU A 1 509 ? -23.618 -15.893 39.550 1.00 90.38 509 GLU A O 1
ATOM 4118 N N . GLU A 1 510 ? -25.614 -16.877 39.282 1.00 86.62 510 GLU A N 1
ATOM 4119 C CA . GLU A 1 510 ? -26.108 -15.846 38.374 1.00 86.62 510 GLU A CA 1
ATOM 4120 C C . GLU A 1 510 ? -26.672 -14.695 39.219 1.00 86.62 510 GLU A C 1
ATOM 4122 O O . GLU A 1 510 ? -27.567 -14.923 40.042 1.00 86.62 510 GLU A O 1
ATOM 4127 N N . PRO A 1 511 ? -26.168 -13.460 39.060 1.00 90.38 511 PRO A N 1
ATOM 4128 C CA . PRO A 1 511 ? -26.658 -12.343 39.846 1.00 90.38 511 PRO A CA 1
ATOM 4129 C C . PRO A 1 511 ? -28.132 -12.091 39.550 1.00 90.38 511 PRO A C 1
ATOM 4131 O O . PRO A 1 511 ? -28.568 -12.156 38.395 1.00 90.38 511 PRO A O 1
ATOM 4134 N N . ALA A 1 512 ? -28.893 -11.755 40.591 1.00 91.81 512 ALA A N 1
ATOM 4135 C CA . ALA A 1 512 ? -30.273 -11.339 40.398 1.00 91.81 512 ALA A CA 1
ATOM 4136 C C . ALA A 1 512 ? -30.268 -10.053 39.564 1.00 91.81 512 ALA A C 1
ATOM 4138 O O . ALA A 1 512 ? -29.596 -9.083 39.922 1.00 91.81 512 ALA A O 1
ATOM 4139 N N . ARG A 1 513 ? -30.984 -10.052 38.438 1.00 94.50 513 ARG A N 1
ATOM 4140 C CA . ARG A 1 513 ? -31.030 -8.906 37.530 1.00 94.50 513 ARG A CA 1
ATOM 4141 C C . ARG A 1 513 ? -32.443 -8.624 37.044 1.00 94.50 513 ARG A C 1
ATOM 4143 O O . ARG A 1 513 ? -33.188 -9.557 36.755 1.00 94.50 513 ARG A O 1
ATOM 4150 N N . ASN A 1 514 ? -32.775 -7.345 36.919 1.00 95.12 514 ASN A N 1
ATOM 4151 C CA . ASN A 1 514 ? -33.980 -6.875 36.247 1.00 95.12 514 ASN A CA 1
ATOM 4152 C C . ASN A 1 514 ? -33.584 -6.232 34.920 1.00 95.12 514 ASN A C 1
ATOM 4154 O O . ASN A 1 514 ? -32.604 -5.488 34.857 1.00 95.12 514 ASN A O 1
ATOM 4158 N N . GLU A 1 515 ? -34.334 -6.519 33.862 1.00 96.31 515 GLU A N 1
ATOM 4159 C CA . GLU A 1 515 ? -34.169 -5.811 32.596 1.00 96.31 515 GLU A CA 1
ATOM 4160 C C . GLU A 1 515 ? -34.544 -4.342 32.797 1.00 96.31 515 GLU A C 1
ATOM 4162 O O . GLU A 1 515 ? -35.618 -4.031 33.312 1.00 96.31 515 GLU A O 1
ATOM 4167 N N . PHE A 1 516 ? -33.627 -3.447 32.438 1.00 96.31 516 PHE A N 1
ATOM 4168 C CA . PHE A 1 516 ? -33.874 -2.013 32.471 1.00 96.31 516 PHE A CA 1
ATOM 4169 C C . PHE A 1 516 ? -34.272 -1.529 31.079 1.00 96.31 516 PHE A C 1
ATOM 4171 O O . PHE A 1 516 ? -35.306 -0.896 30.912 1.00 96.31 516 PHE A O 1
ATOM 4178 N N . GLY A 1 517 ? -33.485 -1.845 30.057 1.00 96.94 517 GLY A N 1
ATOM 4179 C CA . GLY A 1 517 ? -33.740 -1.375 28.702 1.00 96.94 517 GLY A CA 1
ATOM 4180 C C . GLY A 1 517 ? -32.549 -1.637 27.800 1.00 96.94 517 GLY A C 1
ATOM 4181 O O . GLY A 1 517 ? -31.756 -2.533 28.066 1.00 96.94 517 GLY A O 1
ATOM 4182 N N . THR A 1 518 ? -32.384 -0.832 26.757 1.00 98.19 518 THR A N 1
ATOM 4183 C CA . THR A 1 518 ? -31.256 -0.965 25.826 1.00 98.19 518 THR A CA 1
ATOM 4184 C C . THR A 1 518 ? -30.551 0.366 25.625 1.00 98.19 518 THR A C 1
ATOM 4186 O O . THR A 1 518 ? -31.162 1.430 25.743 1.00 98.19 518 THR A O 1
ATOM 4189 N N . ILE A 1 519 ? -29.253 0.313 25.332 1.00 97.88 519 ILE A N 1
ATOM 4190 C CA . ILE A 1 519 ? -28.497 1.471 24.854 1.00 97.88 519 ILE A CA 1
ATOM 4191 C C . ILE A 1 519 ? -27.915 1.199 23.488 1.00 97.88 519 ILE A C 1
ATOM 4193 O O . ILE A 1 519 ? -27.349 0.138 23.255 1.00 97.88 519 ILE A O 1
ATOM 4197 N N . THR A 1 520 ? -28.010 2.187 22.612 1.00 97.81 520 THR A N 1
ATOM 4198 C CA . THR A 1 520 ? -27.331 2.205 21.324 1.00 97.81 520 THR A CA 1
ATOM 4199 C C . THR A 1 520 ? -26.243 3.265 21.375 1.00 97.81 520 THR A C 1
ATOM 4201 O O . THR A 1 520 ? -26.519 4.441 21.609 1.00 97.81 520 THR A O 1
ATOM 4204 N N . ILE A 1 521 ? -24.996 2.844 21.195 1.00 96.31 521 ILE A N 1
ATOM 4205 C CA . ILE A 1 521 ? -23.809 3.699 21.236 1.00 96.31 521 ILE A CA 1
ATOM 4206 C C . ILE A 1 521 ? -23.347 3.916 19.799 1.00 96.31 521 ILE A C 1
ATOM 4208 O O . ILE A 1 521 ? -23.026 2.950 19.111 1.00 96.31 521 ILE A O 1
ATOM 4212 N N . THR A 1 522 ? -23.276 5.172 19.364 1.00 95.25 522 THR A N 1
ATOM 4213 C CA . THR A 1 522 ? -22.815 5.559 18.024 1.00 95.25 522 THR A CA 1
ATOM 4214 C C . THR A 1 522 ? -21.726 6.625 18.164 1.00 95.25 522 THR A C 1
ATOM 4216 O O . THR A 1 522 ? -22.036 7.750 18.564 1.00 95.25 522 THR A O 1
ATOM 4219 N N . PRO A 1 523 ? -20.442 6.326 17.898 1.00 91.12 523 PRO A N 1
ATOM 4220 C CA . PRO A 1 523 ? -19.387 7.330 17.952 1.00 91.12 523 PRO A CA 1
ATOM 4221 C C . PRO A 1 523 ? -19.677 8.436 16.934 1.00 91.12 523 PRO A C 1
ATOM 4223 O O . PRO A 1 523 ? -19.910 8.166 15.760 1.00 91.12 523 PRO A O 1
ATOM 4226 N N . SER A 1 524 ? -19.681 9.686 17.388 1.00 89.38 524 SER A N 1
ATOM 4227 C CA . SER A 1 524 ? -19.922 10.864 16.540 1.00 89.38 524 SER A CA 1
ATOM 4228 C C . SER A 1 524 ? -18.639 11.639 16.255 1.00 89.38 524 SER A C 1
ATOM 4230 O O . SER A 1 524 ? -18.617 12.534 15.420 1.00 89.38 524 SER A O 1
ATOM 4232 N N . GLY A 1 525 ? -17.575 11.314 16.980 1.00 85.12 525 GLY A N 1
ATOM 4233 C CA . GLY A 1 525 ? -16.260 11.902 16.855 1.00 85.12 525 GLY A CA 1
ATOM 4234 C C . GLY A 1 525 ? -15.312 11.220 17.827 1.00 85.12 525 GLY A C 1
ATOM 4235 O O . GLY A 1 525 ? -15.651 10.260 18.516 1.00 85.12 525 GLY A O 1
ATOM 4236 N N . CYS A 1 526 ? -14.086 11.706 17.878 1.00 81.69 526 CYS A N 1
ATOM 4237 C CA . CYS A 1 526 ? -13.039 10.978 18.574 1.00 81.69 526 CYS A CA 1
ATOM 4238 C C . CYS A 1 526 ? -13.138 11.070 20.116 1.00 81.69 526 CYS A C 1
ATOM 4240 O O . CYS A 1 526 ? -12.802 10.133 20.843 1.00 81.69 526 CYS A O 1
ATOM 4242 N N . ASP A 1 527 ? -13.681 12.179 20.621 1.00 88.00 527 ASP A N 1
ATOM 4243 C CA . ASP A 1 527 ? -14.012 12.404 22.031 1.00 88.00 527 ASP A CA 1
ATOM 4244 C C . ASP A 1 527 ? -15.514 12.637 22.263 1.00 88.00 527 ASP A C 1
ATOM 4246 O O . ASP A 1 527 ? -15.904 13.057 23.357 1.00 88.00 527 ASP A O 1
ATOM 4250 N N . SER A 1 528 ? -16.355 12.328 21.268 1.00 91.44 528 SER A N 1
ATOM 4251 C CA . SER A 1 528 ? -17.811 12.457 21.348 1.00 91.44 528 SER A CA 1
ATOM 4252 C C . SER A 1 528 ? -18.542 11.214 20.843 1.00 91.44 528 SER A C 1
ATOM 4254 O O . SER A 1 528 ? -18.110 10.537 19.912 1.00 91.44 528 SER A O 1
ATOM 4256 N N . MET A 1 529 ? -19.675 10.907 21.463 1.00 94.62 529 MET A N 1
ATOM 4257 C CA . MET A 1 529 ? -20.562 9.841 21.013 1.00 94.62 529 MET A CA 1
ATOM 4258 C C . MET A 1 529 ? -22.017 10.209 21.238 1.00 94.62 529 MET A C 1
ATOM 4260 O O . MET A 1 529 ? -22.376 10.841 22.233 1.00 94.62 529 MET A O 1
ATOM 4264 N N . HIS A 1 530 ? -22.849 9.756 20.317 1.00 96.56 530 HIS A N 1
ATOM 4265 C CA . HIS A 1 530 ? -24.286 9.790 20.434 1.00 96.56 530 HIS A CA 1
ATOM 4266 C C . HIS A 1 530 ? -24.769 8.513 21.124 1.00 96.56 530 HIS A C 1
ATOM 4268 O O . HIS A 1 530 ? -24.447 7.402 20.692 1.00 96.56 530 HIS A O 1
ATOM 4274 N N . ILE A 1 531 ? -25.516 8.674 22.212 1.00 97.25 531 ILE A N 1
ATOM 4275 C CA . ILE A 1 531 ? -26.085 7.571 22.982 1.00 97.25 531 ILE A CA 1
ATOM 4276 C C . ILE A 1 531 ? -27.597 7.668 22.920 1.00 97.25 531 ILE A C 1
ATOM 4278 O O . ILE A 1 531 ? -28.163 8.683 23.316 1.00 97.25 531 ILE A O 1
ATOM 4282 N N . GLN A 1 532 ? -28.238 6.584 22.508 1.00 98.12 532 GLN A N 1
ATOM 4283 C CA . GLN A 1 532 ? -29.681 6.445 22.557 1.00 98.12 532 GLN A CA 1
ATOM 4284 C C . GLN A 1 532 ? -30.056 5.405 23.614 1.00 98.12 532 GLN A C 1
ATOM 4286 O O . GLN A 1 532 ? -29.613 4.264 23.537 1.00 98.12 532 GLN A O 1
ATOM 4291 N N . VAL A 1 533 ? -30.857 5.787 24.606 1.00 97.19 533 VAL A N 1
ATOM 4292 C CA . VAL A 1 533 ? -31.342 4.903 25.677 1.00 97.19 533 VAL A CA 1
ATOM 4293 C C . VAL A 1 533 ? -32.825 4.634 25.455 1.00 97.19 533 VAL A C 1
ATOM 4295 O O . VAL A 1 533 ? -33.614 5.578 25.415 1.00 97.19 533 VAL A O 1
ATOM 4298 N N . ALA A 1 534 ? -33.214 3.365 25.342 1.00 97.56 534 ALA A N 1
ATOM 4299 C CA . ALA A 1 534 ? -34.608 2.947 25.252 1.00 97.56 534 ALA A CA 1
ATOM 4300 C C . ALA A 1 534 ? -35.041 2.227 26.539 1.00 97.56 534 ALA A C 1
ATOM 4302 O O . ALA A 1 534 ? -34.468 1.198 26.895 1.00 97.56 534 ALA A O 1
ATOM 4303 N N . HIS A 1 535 ? -36.050 2.765 27.227 1.00 96.19 535 HIS A N 1
ATOM 4304 C CA . HIS A 1 535 ? -36.589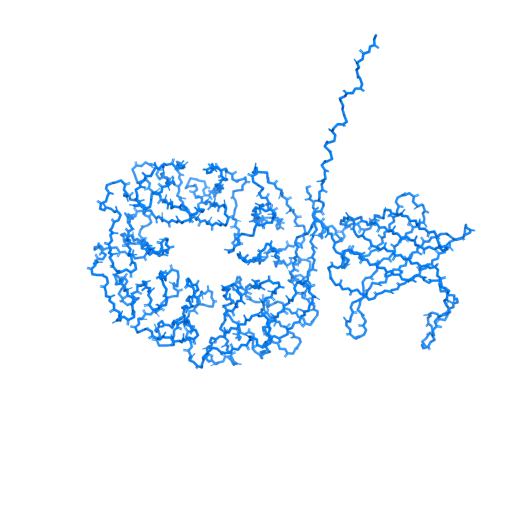 2.255 28.494 1.00 96.19 535 HIS A CA 1
ATOM 4305 C C . HIS A 1 535 ? -38.088 2.578 28.584 1.00 96.19 535 HIS A C 1
ATOM 4307 O O . HIS A 1 535 ? -38.501 3.678 28.221 1.00 96.19 535 HIS A O 1
ATOM 4313 N N . ASP A 1 536 ? -38.913 1.624 29.026 1.00 94.94 536 ASP A N 1
ATOM 4314 C CA . ASP A 1 536 ? -40.372 1.780 29.181 1.00 94.94 536 ASP A CA 1
ATOM 4315 C C . ASP A 1 536 ? -41.102 2.316 27.928 1.00 94.94 536 ASP A C 1
ATOM 4317 O O . ASP A 1 536 ? -42.074 3.069 28.005 1.00 94.94 536 ASP A O 1
ATOM 4321 N N . GLY A 1 537 ? -40.627 1.929 26.739 1.00 95.31 537 GLY A N 1
ATOM 4322 C CA . GLY A 1 537 ? -41.184 2.368 25.452 1.00 95.31 537 GLY A CA 1
ATOM 4323 C C . GLY A 1 537 ? -40.856 3.818 25.073 1.00 95.31 537 GLY A C 1
ATOM 4324 O O . GLY A 1 537 ? -41.356 4.307 24.061 1.00 95.31 537 GLY A O 1
ATOM 4325 N N . LEU A 1 538 ? -40.021 4.499 25.861 1.00 96.00 538 LEU A N 1
ATOM 4326 C CA . LEU A 1 538 ? -39.478 5.818 25.564 1.00 96.00 538 LEU A CA 1
ATOM 4327 C C . LEU A 1 538 ? -38.033 5.698 25.086 1.00 96.00 538 LEU A C 1
ATOM 4329 O O . LEU A 1 538 ? -37.285 4.831 25.537 1.00 96.00 538 LEU A O 1
ATOM 4333 N N . THR A 1 539 ? -37.645 6.608 24.199 1.00 97.44 539 THR A N 1
ATOM 4334 C CA . THR A 1 539 ? -36.285 6.720 23.674 1.00 97.44 539 THR A CA 1
ATOM 4335 C C . THR A 1 539 ? -35.739 8.102 24.003 1.00 97.44 539 THR A C 1
ATOM 4337 O O . THR A 1 539 ? -36.409 9.109 23.764 1.00 97.44 539 THR A O 1
ATOM 4340 N N . HIS A 1 540 ? -34.534 8.146 24.562 1.00 96.56 540 HIS A N 1
ATOM 4341 C CA . HIS A 1 540 ? -33.835 9.371 24.929 1.00 96.56 540 HIS A CA 1
ATOM 4342 C C . HIS A 1 540 ? -32.463 9.421 24.269 1.00 96.56 540 HIS A C 1
ATOM 4344 O O . HIS A 1 540 ? -31.717 8.447 24.322 1.00 96.56 540 HIS A O 1
ATOM 4350 N N . ASP A 1 541 ? -32.134 10.573 23.700 1.00 97.50 541 ASP A N 1
ATOM 4351 C CA . ASP A 1 541 ? -30.881 10.812 22.999 1.00 97.50 541 ASP A CA 1
ATOM 4352 C C . ASP A 1 541 ? -29.964 11.721 23.820 1.00 97.50 541 ASP A C 1
ATOM 4354 O O . ASP A 1 541 ? -30.403 12.719 24.395 1.00 97.50 541 ASP A O 1
ATOM 4358 N N . PHE A 1 542 ? -28.679 11.389 23.837 1.00 96.94 542 PHE A N 1
ATOM 4359 C CA . PHE A 1 542 ? -27.652 12.086 24.599 1.00 96.94 542 PHE A CA 1
ATOM 4360 C C . PHE A 1 542 ? -26.378 12.248 23.775 1.00 96.94 542 PHE A C 1
ATOM 4362 O O . PHE A 1 542 ? -26.058 11.416 22.923 1.00 96.94 542 PHE A O 1
ATOM 4369 N N . ASN A 1 543 ? -25.612 13.297 24.066 1.00 96.75 543 ASN A N 1
ATOM 4370 C CA . ASN A 1 543 ? -24.351 13.596 23.393 1.00 96.75 543 ASN A CA 1
ATOM 4371 C C . ASN A 1 543 ? -23.217 13.571 24.413 1.00 96.75 543 ASN A C 1
ATOM 4373 O O . ASN A 1 543 ? -22.849 14.570 25.036 1.00 96.75 543 ASN A O 1
ATOM 4377 N N . PHE A 1 544 ? -22.656 12.383 24.583 1.00 95.94 544 PHE A N 1
ATOM 4378 C CA . PHE A 1 544 ? -21.614 12.125 25.554 1.00 95.94 544 PHE A CA 1
ATOM 4379 C C . PHE A 1 544 ? -20.254 12.615 25.051 1.00 95.94 544 PHE A C 1
ATOM 4381 O O . PHE A 1 544 ? -19.903 12.467 23.882 1.00 95.94 544 PHE A O 1
ATOM 4388 N N . ARG A 1 545 ? -19.457 13.158 25.972 1.00 94.12 545 ARG A N 1
ATOM 4389 C CA . ARG A 1 545 ? -18.063 13.563 25.790 1.00 94.12 545 ARG A CA 1
ATOM 4390 C C . ARG A 1 545 ? -17.146 12.800 26.731 1.00 94.12 545 ARG A C 1
ATOM 4392 O O . ARG A 1 545 ? -17.506 12.504 27.872 1.00 94.12 545 ARG A O 1
ATOM 4399 N N . ARG A 1 546 ? -15.940 12.492 26.269 1.00 92.75 546 ARG A N 1
ATOM 4400 C CA . ARG A 1 546 ? -14.934 11.778 27.062 1.00 92.75 546 ARG A CA 1
ATOM 4401 C C . ARG A 1 546 ? -14.357 12.679 28.162 1.00 92.75 546 ARG A C 1
ATOM 4403 O O . ARG A 1 546 ? -13.897 13.781 27.884 1.00 92.75 546 ARG A O 1
ATOM 4410 N N . ILE A 1 547 ? -14.298 12.184 29.402 1.00 89.50 547 ILE A N 1
ATOM 4411 C CA . ILE A 1 547 ? -13.736 12.931 30.547 1.00 89.50 547 ILE A CA 1
ATOM 4412 C C . ILE A 1 547 ? -12.201 12.979 30.493 1.00 89.50 547 ILE A C 1
ATOM 4414 O O . ILE A 1 547 ? -11.599 14.035 30.675 1.00 89.50 547 ILE A O 1
ATOM 4418 N N . ASN A 1 548 ? -11.543 11.835 30.261 1.00 79.06 548 ASN A N 1
ATOM 4419 C CA . ASN A 1 548 ? -10.080 11.751 30.208 1.00 79.06 548 ASN A CA 1
ATOM 4420 C C . ASN A 1 548 ? -9.587 11.746 28.758 1.00 79.06 548 ASN A C 1
ATOM 4422 O O . ASN A 1 548 ? -9.559 10.700 28.105 1.00 79.06 548 ASN A O 1
ATOM 4426 N N . ASN A 1 549 ? -9.184 12.920 28.275 1.00 68.62 549 ASN A N 1
ATOM 4427 C CA . ASN A 1 549 ? -8.742 13.091 26.897 1.00 68.62 549 ASN A CA 1
ATOM 4428 C C . ASN A 1 549 ? -7.218 12.881 26.713 1.00 68.62 549 ASN A C 1
ATOM 4430 O O . ASN A 1 549 ? -6.761 12.702 25.595 1.00 68.62 549 ASN A O 1
ATOM 4434 N N . THR A 1 550 ? -6.376 12.866 27.756 1.00 70.25 550 THR A N 1
ATOM 4435 C CA . THR A 1 550 ? -4.906 12.873 27.551 1.00 70.25 550 THR A CA 1
ATOM 4436 C C . THR A 1 550 ? -4.355 11.587 26.939 1.00 70.25 550 THR A C 1
ATOM 4438 O O . THR A 1 550 ? -3.602 11.668 25.977 1.00 70.25 550 THR A O 1
ATOM 4441 N N . THR A 1 551 ? -4.750 10.411 27.431 1.00 67.75 551 THR A N 1
ATOM 4442 C CA . THR A 1 551 ? -4.261 9.123 26.892 1.00 67.75 551 THR A CA 1
ATOM 4443 C C . THR A 1 551 ? -4.832 8.808 25.505 1.00 67.75 551 THR A C 1
ATOM 4445 O O . THR A 1 551 ? -4.211 8.087 24.730 1.00 67.75 551 THR A O 1
ATOM 4448 N N . TYR A 1 552 ? -6.007 9.356 25.179 1.00 74.44 552 TYR A N 1
ATOM 4449 C CA . TYR A 1 552 ? -6.748 9.023 23.959 1.00 74.44 552 TYR A CA 1
ATOM 4450 C C . TYR A 1 552 ? -6.571 10.034 22.827 1.00 74.44 552 TYR A C 1
ATOM 4452 O O . TYR A 1 552 ? -6.804 9.680 21.675 1.00 74.44 552 TYR A O 1
ATOM 4460 N N . LYS A 1 553 ? -6.066 11.239 23.126 1.00 73.25 553 LYS A N 1
ATOM 4461 C CA . LYS A 1 553 ? -5.725 12.265 22.130 1.00 73.25 553 LYS A CA 1
ATOM 4462 C C . LYS A 1 553 ? -4.883 11.741 20.970 1.00 73.25 553 LYS A C 1
ATOM 4464 O O . LYS A 1 553 ? -5.045 12.251 19.873 1.00 73.25 553 LYS A O 1
ATOM 4469 N N . LYS A 1 554 ? -4.031 10.728 21.180 1.00 74.12 554 LYS A N 1
ATOM 4470 C CA . LYS A 1 554 ? -3.203 10.142 20.111 1.00 74.12 554 LYS A CA 1
ATOM 4471 C C . LYS A 1 554 ? -4.009 9.481 18.989 1.00 74.12 554 LYS A C 1
ATOM 4473 O O . LYS A 1 554 ? -3.577 9.504 17.844 1.00 74.12 554 LYS A O 1
ATOM 4478 N N . TYR A 1 555 ? -5.188 8.937 19.293 1.00 74.62 555 TYR A N 1
ATOM 4479 C CA . TYR A 1 555 ? -6.068 8.309 18.295 1.00 74.62 555 TYR A CA 1
ATOM 4480 C C . TYR A 1 555 ? -6.933 9.325 17.540 1.00 74.62 555 TYR A C 1
ATOM 4482 O O . TYR A 1 555 ? -7.584 8.979 16.554 1.00 74.62 555 TYR A O 1
ATOM 4490 N N . CYS A 1 556 ? -6.930 10.575 18.001 1.00 74.31 556 CYS A N 1
ATOM 4491 C CA . CYS A 1 556 ? -7.737 11.652 17.467 1.00 74.31 556 CYS A CA 1
ATOM 4492 C C . CYS A 1 556 ? -6.890 12.582 16.629 1.00 74.31 556 CYS A C 1
ATOM 4494 O O . CYS A 1 556 ? -5.836 13.045 17.062 1.00 74.31 556 CYS A O 1
ATOM 4496 N N . LEU A 1 557 ? -7.377 12.876 15.432 1.00 67.19 557 LEU A N 1
ATOM 4497 C CA . LEU A 1 557 ? -6.699 13.809 14.559 1.00 67.19 557 LEU A CA 1
ATOM 4498 C C . LEU A 1 557 ? -7.073 15.221 14.975 1.00 67.19 557 LEU A C 1
ATOM 4500 O O . LEU A 1 557 ? -8.245 15.556 15.138 1.00 67.19 557 LEU A O 1
ATOM 4504 N N . GLN A 1 558 ? -6.047 16.027 15.221 1.00 63.41 558 GLN A N 1
ATOM 4505 C CA . GLN A 1 558 ? -6.206 17.462 15.402 1.00 63.41 558 GLN A CA 1
ATOM 4506 C C . GLN A 1 558 ? -6.069 18.088 14.017 1.00 63.41 558 GLN A C 1
ATOM 4508 O O . GLN A 1 558 ? -4.988 17.994 13.429 1.00 63.41 558 GLN A O 1
ATOM 4513 N N . ASN A 1 559 ? -7.174 18.644 13.512 1.00 56.22 559 ASN A N 1
ATOM 4514 C CA . ASN A 1 559 ? -7.191 19.483 12.312 1.00 56.22 559 ASN A CA 1
ATOM 4515 C C . ASN A 1 559 ? -6.597 20.864 12.597 1.00 56.22 559 ASN A C 1
ATOM 4517 O O . ASN A 1 559 ? -6.736 21.342 13.752 1.00 56.22 559 ASN A O 1
#